Protein 7B4Q (pdb70)

InterPro domains:
  IPR013094 Alpha/beta hydrolase fold-3 [PF07859] (79-287)
  IPR029058 Alpha/Beta hydrolase fold [G3DSA:3.40.50.1820] (1-317)
  IPR029058 Alpha/Beta hydrolase fold [SSF53474] (20-311)
  IPR050300 GDXG lipolytic enzyme [PTHR48081] (42-313)

Sequence (628 aa):
MKNRIDPELRAMLDM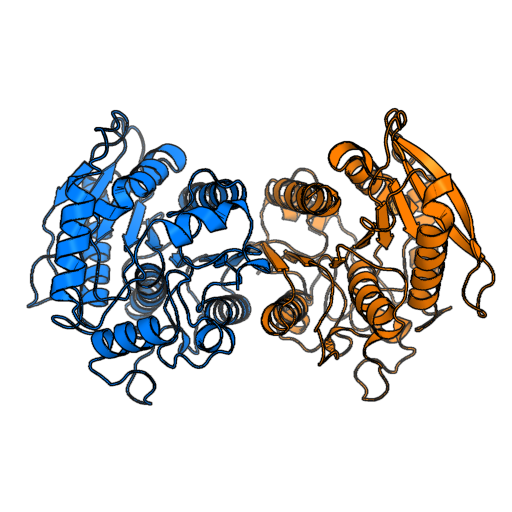FPPLNLDDVQATRKAMEEAAQLTELPVDEEVVVVSNRMMVPGPEDNPYVRVRIYEPKEKIEKLPGLLWIHGGGYVLGAPEGDDLLCQRFVKEANCVVVSVDYRLAPEHPYPAPLEDCYAALQWFAKKVDELGVDASRIGVGGQSSAGGGLTAALALLARDRKGPEELCFQMPLYPMIDDKNNSPSSLEITGNLIWNHDLNEKGWSMYLDGKNGTDDVPVHAAPARATDLTNNLPYTYTCVGQLDPFRDETLDDYVKRLCQAGVDVEFHLYPGAYHGFETTLNPAAAVSQRALAEYVGAVKHVLNREMKNRIDPELRAMLDMFPPLNLDDVQATRKAMEEAAQLTELPVDEEVVVSNRMVPGPEDNPYVRVRIYEPKEKIEKLPGLLWIHGGGYVLGAPEGDDLLCQRFVKEANCVVVSVDYRLAPEHPYPAPLEDCYAALQWFAKKVDELGVDASRIGVGGQSSAGGGLTAALALLARDRKGPELCCFQMPLYPMIDDKNNSPSSLEITGNLIWNHDLNEEKGWSMYLDGKKNGTDDVPVHAAPARATDLTNLPYTYTCVGQLDPFRDETLDYVKRRLCQAGVDVEFHLYPGAYHGFETLNPAAAVSQRALAEYVGAVKHHVLNRE

Secondary structure (DSSP, 8-state):
-GGGS-GGGHHHHHSSPPP--S-HHHHHHHHHHHHHHSPPPPPTTEEEEEEEE--STTS--EEEEEEEES---S-EEEEEEE--STTTS--GGGGHHHHHHHHHHH--EEEEEE---TTTS-TTHHHHHHHHHHHHHHHTHHHHTEEEEEEEEEEETHHHHHHHHHHHHHHHTT-S--SEEEEES----TT--SHHHHH--SSSSS-HHHHHHHHHHHTTT-TTSS---TTT-GGG-S---S---EEEEEETTSTTHHHHHHHHHHHHHTT--EEEEEETT--TTHHHH-TTSHHHHHHHHHHHHHHHHHHH--/-GGGS-GGGHHHHHHSPPP--SSHHHHHHHHHHHHHTSPPP--TTEEEEEEEEE--TTSSEEEEEEEEES---S-EEEEEEE--STTTS--GGGGHHHHHHHHHHH--EEEEEE---TTTS-TTHHHHHHHHHHHHHHHTHHHHTEEEEEEEEEEETHHHHHHHHHHHHHHHTT-S--SEEEEES----TT--SHHHHH--SSSSS-HHHHHHHHHHHTTT-TTSS---TTT-GGG-S--TT---EEEEEETTSTTHHHHHHHHHHHHHTT--EEEEEETT--TTHHHH-TTSHHHHHHHHHHHHHHHHHHH--

Structure (mmCIF, N/CA/C/O backbone):
data_7B4Q
#
_entry.id   7B4Q
#
_cell.length_a   109.883
_cell.length_b   109.883
_cell.length_c   126.772
_cell.angle_alpha   90.000
_cell.angle_beta   90.000
_cell.angle_gamma   90.000
#
_symmetry.space_group_name_H-M   'P 43 21 2'
#
loop_
_entity.id
_entity.type
_entity.pdbx_description
1 polymer Lipase
2 non-polymer 1,2-ETHANEDIOL
3 non-polymer GLYCEROL
4 non-polymer DI(HYDROXYETHYL)ETHER
5 non-polymer 'MAGNESIUM ION'
6 water water
#
loop_
_atom_site.group_PDB
_atom_site.id
_atom_site.type_symbol
_atom_site.label_atom_id
_atom_site.label_alt_id
_atom_site.label_comp_id
_atom_site.label_asym_id
_atom_site.label_entity_id
_atom_site.label_seq_id
_atom_site.pdbx_PDB_ins_code
_atom_site.Cartn_x
_atom_site.Cartn_y
_atom_site.Cartn_z
_atom_site.occupancy
_atom_site.B_iso_or_equiv
_atom_site.auth_seq_id
_atom_site.auth_comp_id
_atom_site.auth_asym_id
_atom_site.auth_atom_id
_atom_site.pdbx_PDB_model_num
ATOM 1 N N . MET A 1 1 ? 14.608 45.250 19.806 1.00 52.49 1 MET A N 1
ATOM 2 C CA . MET A 1 1 ? 15.977 44.570 19.860 1.00 54.32 1 MET A CA 1
ATOM 3 C C . MET A 1 1 ? 16.004 43.250 19.051 1.00 52.99 1 MET A C 1
ATOM 4 O O . MET A 1 1 ? 16.823 42.387 19.373 1.00 45.95 1 MET A O 1
ATOM 9 N N . LYS A 1 2 ? 15.171 43.105 18.010 1.00 53.84 2 LYS A N 1
ATOM 10 C CA . LYS A 1 2 ? 14.848 41.772 17.411 1.00 55.46 2 LYS A CA 1
ATOM 11 C C . LYS A 1 2 ? 16.142 41.036 17.032 1.00 47.84 2 LYS A C 1
ATOM 12 O O . LYS A 1 2 ? 16.306 39.906 17.476 1.00 41.69 2 LYS A O 1
ATOM 18 N N . ASN A 1 3 ? 17.037 41.692 16.295 1.00 44.67 3 ASN A N 1
ATOM 19 C CA . ASN A 1 3 ? 18.285 41.089 15.777 1.00 43.78 3 ASN A CA 1
ATOM 20 C C . ASN A 1 3 ? 19.180 40.576 16.923 1.00 38.93 3 ASN A C 1
ATOM 21 O O . ASN A 1 3 ? 19.960 39.655 16.690 1.00 39.49 3 ASN A O 1
ATOM 26 N N . ARG A 1 4 ? 19.106 41.135 18.124 1.00 32.81 4 ARG A N 1
ATOM 27 C CA . ARG A 1 4 ? 20.000 40.692 19.235 1.00 30.68 4 ARG A CA 1
ATOM 28 C C . ARG A 1 4 ? 19.468 39.391 19.862 1.00 28.75 4 ARG A C 1
ATOM 29 O O . ARG A 1 4 ? 20.126 38.802 20.729 1.00 26.38 4 ARG A O 1
ATOM 37 N N . ILE A 1 5 ? 18.203 39.068 19.623 1.00 26.87 5 ILE A N 1
ATOM 38 C CA . ILE A 1 5 ? 17.519 38.012 20.417 1.00 25.59 5 ILE A CA 1
ATOM 39 C C . ILE A 1 5 ? 17.766 36.684 19.696 1.00 24.84 5 ILE A C 1
ATOM 40 O O . ILE A 1 5 ? 17.552 36.593 18.499 1.00 26.49 5 ILE A O 1
ATOM 45 N N . ASP A 1 6 ? 18.166 35.639 20.437 1.00 23.45 6 ASP A N 1
ATOM 46 C CA . ASP A 1 6 ? 18.284 34.262 19.883 1.00 24.47 6 ASP A CA 1
ATOM 47 C C . ASP A 1 6 ? 17.008 33.945 19.114 1.00 26.16 6 ASP A C 1
ATOM 48 O O . ASP A 1 6 ? 15.925 34.097 19.666 1.00 26.47 6 ASP A O 1
ATOM 53 N N . PRO A 1 7 ? 17.095 33.522 17.851 1.00 29.55 7 PRO A N 1
ATOM 54 C CA . PRO A 1 7 ? 15.914 33.168 17.061 1.00 31.44 7 PRO A CA 1
ATOM 55 C C . PRO A 1 7 ? 14.898 32.232 17.733 1.00 30.92 7 PRO A C 1
ATOM 56 O O . PRO A 1 7 ? 13.713 32.403 17.488 1.00 32.00 7 PRO A O 1
ATOM 60 N N . GLU A 1 8 ? 15.366 31.293 18.575 1.00 29.86 8 GLU A N 1
ATOM 61 C CA . GLU A 1 8 ? 14.470 30.309 19.232 1.00 29.96 8 GLU A CA 1
ATOM 62 C C . GLU A 1 8 ? 13.658 30.987 20.338 1.00 29.11 8 GLU A C 1
ATOM 63 O O . GLU A 1 8 ? 12.837 30.299 20.993 1.00 30.41 8 GLU A O 1
ATOM 69 N N . LEU A 1 9 ? 13.970 32.240 20.682 1.00 26.87 9 LEU A N 1
ATOM 70 C CA . LEU A 1 9 ? 13.265 32.960 21.773 1.00 25.49 9 LEU A CA 1
ATOM 71 C C . LEU A 1 9 ? 12.309 34.044 21.212 1.00 26.91 9 LEU A C 1
ATOM 72 O O . LEU A 1 9 ? 11.608 34.680 22.002 1.00 26.66 9 LEU A O 1
ATOM 77 N N . ARG A 1 10 ? 12.270 34.275 19.907 1.00 28.96 10 ARG A N 1
ATOM 78 C CA . ARG A 1 10 ? 11.564 35.462 19.336 1.00 31.14 10 ARG A CA 1
ATOM 79 C C . ARG A 1 10 ? 10.041 35.252 19.320 1.00 32.40 10 ARG A C 1
ATOM 80 O O . ARG A 1 10 ? 9.318 36.207 19.622 1.00 34.12 10 ARG A O 1
ATOM 88 N N . ALA A 1 11 ? 9.578 34.067 18.941 1.00 33.10 11 ALA A N 1
ATOM 89 C CA . ALA A 1 11 ? 8.135 33.844 18.658 1.00 34.55 11 ALA A CA 1
ATOM 90 C C . ALA A 1 11 ? 7.306 34.058 19.937 1.00 34.23 11 ALA A C 1
ATOM 91 O O . ALA A 1 11 ? 6.207 34.653 19.853 1.00 35.79 11 ALA A O 1
ATOM 93 N N . MET A 1 12 ? 7.774 33.591 21.084 1.00 32.39 12 MET A N 1
ATOM 94 C CA . MET A 1 12 ? 7.045 33.746 22.371 1.00 34.06 12 MET A CA 1
ATOM 95 C C . MET A 1 12 ? 6.864 35.231 22.756 1.00 34.79 12 MET A C 1
ATOM 96 O O . MET A 1 12 ? 5.849 35.520 23.385 1.00 34.27 12 MET A O 1
ATOM 101 N N . LEU A 1 13 ? 7.757 36.152 22.381 1.00 36.38 13 LEU A N 1
ATOM 102 C CA . LEU A 1 13 ? 7.540 37.613 22.638 1.00 37.64 13 LEU A CA 1
ATOM 103 C C . LEU A 1 13 ? 6.283 38.170 21.978 1.00 41.74 13 LEU A C 1
ATOM 104 O O . LEU A 1 13 ? 5.671 39.078 22.561 1.00 42.91 13 LEU A O 1
ATOM 109 N N . ASP A 1 14 ? 5.901 37.675 20.800 1.00 44.67 14 ASP A N 1
ATOM 110 C CA . ASP A 1 14 ? 4.673 38.112 20.098 1.00 50.09 14 ASP A CA 1
ATOM 111 C C . ASP A 1 14 ? 3.436 37.421 20.670 1.00 49.56 14 ASP A C 1
ATOM 112 O O . ASP A 1 14 ? 2.317 37.855 20.305 1.00 53.95 14 ASP A O 1
ATOM 117 N N . MET A 1 15 ? 3.576 36.355 21.451 1.00 45.47 15 MET A N 1
ATOM 118 C CA . MET A 1 15 ? 2.465 35.405 21.750 1.00 47.65 15 MET A CA 1
ATOM 119 C C . MET A 1 15 ? 1.659 35.844 22.980 1.00 49.23 15 MET A C 1
ATOM 120 O O . MET A 1 15 ? 0.590 35.254 23.240 1.00 50.21 15 MET A O 1
ATOM 125 N N . PHE A 1 16 ? 2.119 36.845 23.696 1.00 49.17 16 PHE A N 1
ATOM 126 C CA . PHE A 1 16 ? 1.523 37.302 24.972 1.00 55.28 16 PHE A CA 1
ATOM 127 C C . PHE A 1 16 ? 1.698 38.813 25.116 1.00 56.64 16 PHE A C 1
ATOM 128 O O . PHE A 1 16 ? 2.767 39.371 24.803 1.00 51.91 16 PHE A O 1
ATOM 136 N N . PRO A 1 17 ? 0.694 39.479 25.731 1.00 57.08 17 PRO A N 1
ATOM 137 C CA . PRO A 1 17 ? 0.604 40.930 25.675 1.00 55.56 17 PRO A CA 1
ATOM 138 C C . PRO A 1 17 ? 1.668 41.426 26.663 1.00 45.82 17 PRO A C 1
ATOM 139 O O . PRO A 1 17 ? 1.928 40.811 27.695 1.00 43.70 17 PRO A O 1
ATOM 143 N N . PRO A 1 18 ? 2.356 42.541 26.359 1.00 45.29 18 PRO A N 1
ATOM 144 C CA . PRO A 1 18 ? 3.336 43.088 27.303 1.00 42.93 18 PRO A CA 1
ATOM 145 C C . PRO A 1 18 ? 2.745 43.298 28.703 1.00 41.56 18 PRO A C 1
ATOM 146 O O . PRO A 1 18 ? 1.682 43.825 28.832 1.00 43.10 18 PRO A O 1
ATOM 150 N N . LEU A 1 19 ? 3.439 42.857 29.738 1.00 39.06 19 LEU A N 1
ATOM 151 C CA . LEU A 1 19 ? 3.010 43.030 31.141 1.00 39.16 19 LEU A CA 1
ATOM 152 C C . LEU A 1 19 ? 2.848 44.524 31.520 1.00 41.62 19 LEU A C 1
ATOM 153 O O . LEU A 1 19 ? 3.668 45.350 31.099 1.00 45.44 19 LEU A O 1
ATOM 158 N N . ASN A 1 20 ? 1.860 44.787 32.352 1.00 45.17 20 ASN A N 1
ATOM 159 C CA . ASN A 1 20 ? 1.304 46.110 32.740 1.00 49.74 20 ASN A CA 1
ATOM 160 C C . ASN A 1 20 ? 1.150 46.121 34.261 1.00 44.22 20 ASN A C 1
ATOM 161 O O . ASN A 1 20 ? 0.354 45.320 34.760 1.00 52.58 20 ASN A O 1
ATOM 166 N N . LEU A 1 21 ? 1.886 46.979 34.984 1.00 39.01 21 LEU A N 1
ATOM 167 C CA . LEU A 1 21 ? 1.734 47.153 36.451 1.00 35.83 21 LEU A CA 1
ATOM 168 C C . LEU A 1 21 ? 1.039 48.476 36.792 1.00 38.52 21 LEU A C 1
ATOM 169 O O . LEU A 1 21 ? 1.108 48.843 37.956 1.00 38.14 21 LEU A O 1
ATOM 174 N N . ASP A 1 22 ? 0.327 49.078 35.851 1.00 41.21 22 ASP A N 1
ATOM 175 C CA . ASP A 1 22 ? -0.571 50.237 36.118 1.00 46.89 22 ASP A CA 1
ATOM 176 C C . ASP A 1 22 ? -1.805 49.750 36.864 1.00 47.48 22 ASP A C 1
ATOM 177 O O . ASP A 1 22 ? -2.383 50.550 37.597 1.00 49.50 22 ASP A O 1
ATOM 182 N N . ASP A 1 23 ? -2.150 48.466 36.751 1.00 44.70 23 ASP A N 1
ATOM 183 C CA . ASP A 1 23 ? -3.335 47.918 37.449 1.00 45.76 23 ASP A CA 1
ATOM 184 C C . ASP A 1 23 ? -2.972 46.541 38.003 1.00 41.97 23 ASP A C 1
ATOM 185 O O . ASP A 1 23 ? -3.229 45.529 37.344 1.00 40.52 23 ASP A O 1
ATOM 190 N N . VAL A 1 24 ? -2.347 46.510 39.176 1.00 39.66 24 VAL A N 1
ATOM 191 C CA . VAL A 1 24 ? -1.810 45.247 39.739 1.00 37.21 24 VAL A CA 1
ATOM 192 C C . VAL A 1 24 ? -2.944 44.247 39.985 1.00 38.29 24 VAL A C 1
ATOM 193 O O . VAL A 1 24 ? -2.713 43.057 39.723 1.00 34.14 24 VAL A O 1
ATOM 197 N N . GLN A 1 25 ? -4.076 44.688 40.553 1.00 40.10 25 GLN A N 1
ATOM 198 C CA . GLN A 1 25 ? -5.296 43.857 40.779 1.00 46.80 25 GLN A CA 1
ATOM 199 C C . GLN A 1 25 ? -5.699 43.139 39.482 1.00 46.32 25 GLN A C 1
ATOM 200 O O . GLN A 1 25 ? -5.903 41.914 39.528 1.00 46.70 25 GLN A O 1
ATOM 206 N N . ALA A 1 26 ? -5.750 43.853 38.362 1.00 46.65 26 ALA A N 1
ATOM 207 C CA . ALA A 1 26 ? -6.134 43.294 37.041 1.00 47.74 26 ALA A CA 1
ATOM 208 C C . ALA A 1 26 ? -5.076 42.310 36.561 1.00 45.30 26 ALA A C 1
ATOM 209 O O . ALA A 1 26 ? -5.444 41.281 35.979 1.00 45.43 26 ALA A O 1
ATOM 211 N N . THR A 1 27 ? -3.791 42.590 36.810 1.00 40.97 27 THR A N 1
ATOM 212 C CA . THR A 1 27 ? -2.689 41.724 36.347 1.00 38.49 27 THR A CA 1
ATOM 213 C C . THR A 1 27 ? -2.747 40.410 37.116 1.00 38.56 27 THR A C 1
ATOM 214 O O . THR A 1 27 ? -2.533 39.333 36.486 1.00 37.34 27 THR A O 1
ATOM 218 N N . ARG A 1 28 ? -2.992 40.466 38.425 1.00 35.73 28 ARG A N 1
ATOM 219 C CA . ARG A 1 28 ? -3.058 39.234 39.247 1.00 34.80 28 ARG A CA 1
ATOM 220 C C . ARG A 1 28 ? -4.263 38.391 38.805 1.00 37.70 28 ARG A C 1
ATOM 221 O O . ARG A 1 28 ? -4.143 37.145 38.758 1.00 36.89 28 ARG A O 1
ATOM 229 N N . LYS A 1 29 ? -5.400 39.043 38.571 1.00 40.92 29 LYS A N 1
ATOM 230 C CA . LYS A 1 29 ? -6.642 38.321 38.189 1.00 45.29 29 LYS A CA 1
ATOM 231 C C . LYS A 1 29 ? -6.380 37.609 36.858 1.00 45.03 29 LYS A C 1
ATOM 232 O O . LYS A 1 29 ? -6.694 36.396 36.757 1.00 47.69 29 LYS A O 1
ATOM 238 N N . ALA A 1 30 ? -5.789 38.294 35.883 1.00 44.29 30 ALA A N 1
ATOM 239 C CA . ALA A 1 30 ? -5.401 37.721 34.572 1.00 46.56 30 ALA A CA 1
ATOM 240 C C . ALA A 1 30 ? -4.451 36.532 34.773 1.00 46.40 30 ALA A C 1
ATOM 241 O O . ALA A 1 30 ? -4.698 35.486 34.156 1.00 45.55 30 ALA A O 1
ATOM 243 N N . MET A 1 31 ? -3.414 36.641 35.614 1.00 40.32 31 MET A N 1
ATOM 244 C CA . MET A 1 31 ? -2.428 35.539 35.797 1.00 39.32 31 MET A CA 1
ATOM 245 C C . MET A 1 31 ? -3.122 34.324 36.413 1.00 39.95 31 MET A C 1
ATOM 246 O O . MET A 1 31 ? -2.747 33.204 36.076 1.00 39.30 31 MET A O 1
ATOM 251 N N . GLU A 1 32 ? -4.083 34.536 37.307 1.00 39.22 32 GLU A N 1
ATOM 252 C CA . GLU A 1 32 ? -4.779 33.425 37.998 1.00 45.93 32 GLU A CA 1
ATOM 253 C C . GLU A 1 32 ? -5.689 32.681 36.993 1.00 46.53 32 GLU A C 1
ATOM 254 O O . GLU A 1 32 ? -5.716 31.435 37.028 1.00 45.01 32 GLU A O 1
ATOM 260 N N . GLU A 1 33 ? -6.364 33.413 36.107 1.00 48.36 33 GLU A N 1
ATOM 261 C CA . GLU A 1 33 ? -7.189 32.845 34.996 1.00 50.78 33 GLU A CA 1
ATOM 262 C C . GLU A 1 33 ? -6.288 32.019 34.070 1.00 48.99 33 GLU A C 1
ATOM 263 O O . GLU A 1 33 ? -6.646 30.866 33.779 1.00 49.38 33 GLU A O 1
ATOM 269 N N . ALA A 1 34 ? -5.131 32.551 33.677 1.00 48.19 34 ALA A N 1
ATOM 270 C CA . ALA A 1 34 ? -4.110 31.824 32.885 1.00 47.31 34 ALA A CA 1
ATOM 271 C C . ALA A 1 34 ? -3.740 30.520 33.602 1.00 47.28 34 ALA A C 1
ATOM 272 O O . ALA A 1 34 ? -3.755 29.471 32.953 1.00 48.14 34 ALA A O 1
ATOM 274 N N . ALA A 1 35 ? -3.485 30.569 34.912 1.00 43.16 35 ALA A N 1
ATOM 275 C CA . ALA A 1 35 ? -3.031 29.420 35.721 1.00 43.31 35 ALA A CA 1
ATOM 276 C C . ALA A 1 35 ? -4.071 28.309 35.653 1.00 42.78 35 ALA A C 1
ATOM 277 O O . ALA A 1 35 ? -3.665 27.150 35.464 1.00 46.12 35 ALA A O 1
ATOM 279 N N . GLN A 1 36 ? -5.355 28.660 35.753 1.00 42.18 36 GLN A N 1
ATOM 280 C CA . GLN A 1 36 ? -6.483 27.704 35.754 1.00 46.42 36 GLN A CA 1
ATOM 281 C C . GLN A 1 36 ? -6.586 27.010 34.386 1.00 45.50 36 GLN A C 1
ATOM 282 O O . GLN A 1 36 ? -7.119 25.914 34.365 1.00 46.08 36 GLN A O 1
ATOM 288 N N . LEU A 1 37 ? -6.039 27.594 33.314 1.00 43.78 37 LEU A N 1
ATOM 289 C CA . LEU A 1 37 ? -6.164 27.024 31.931 1.00 45.55 37 LEU A CA 1
ATOM 290 C C . LEU A 1 37 ? -5.022 26.020 31.705 1.00 46.82 37 LEU A C 1
ATOM 291 O O . LEU A 1 37 ? -5.097 25.210 30.785 1.00 46.70 37 LEU A O 1
ATOM 296 N N . THR A 1 38 ? -4.024 26.010 32.581 1.00 48.67 38 THR A N 1
ATOM 297 C CA . THR A 1 38 ? -2.729 25.342 32.322 1.00 55.47 38 THR A CA 1
ATOM 298 C C . THR A 1 38 ? -2.375 24.455 33.510 1.00 61.61 38 THR A C 1
ATOM 299 O O . THR A 1 38 ? -1.204 24.571 33.954 1.00 63.08 38 THR A O 1
ATOM 303 N N . GLU A 1 39 ? -3.318 23.658 34.029 1.00 63.69 39 GLU A N 1
ATOM 304 C CA . GLU A 1 39 ? -3.066 22.859 35.266 1.00 73.70 39 GLU A CA 1
ATOM 305 C C . GLU A 1 39 ? -2.159 21.672 34.914 1.00 76.61 39 GLU A C 1
ATOM 306 O O . GLU A 1 39 ? -2.435 20.999 33.883 1.00 78.50 39 GLU A O 1
ATOM 312 N N . LEU A 1 40 ? -1.111 21.447 35.724 1.00 73.16 40 LEU A N 1
ATOM 313 C CA . LEU A 1 40 ? -0.166 20.308 35.556 1.00 74.06 40 LEU A CA 1
ATOM 314 C C . LEU A 1 40 ? -0.909 18.997 35.806 1.00 78.99 40 LEU A C 1
ATOM 315 O O . LEU A 1 40 ? -1.830 18.956 36.626 1.00 83.05 40 LEU A O 1
ATOM 320 N N . PRO A 1 41 ? -0.482 17.874 35.171 1.00 78.52 41 PRO A N 1
ATOM 321 C CA . PRO A 1 41 ? -0.767 16.546 35.729 1.00 80.47 41 PRO A CA 1
ATOM 322 C C . PRO A 1 41 ? -0.162 16.377 37.145 1.00 80.29 41 PRO A C 1
ATOM 323 O O . PRO A 1 41 ? 0.900 16.982 37.428 1.00 80.19 41 PRO A O 1
ATOM 327 N N . VAL A 1 42 ? -0.782 15.538 37.994 1.00 76.16 42 VAL A N 1
ATOM 328 C CA . VAL A 1 42 ? -0.080 14.823 39.111 1.00 73.73 42 VAL A CA 1
ATOM 329 C C . VAL A 1 42 ? 1.185 14.184 38.487 1.00 70.72 42 VAL A C 1
ATOM 330 O O . VAL A 1 42 ? 1.040 13.502 37.458 1.00 68.19 42 VAL A O 1
ATOM 334 N N . ASP A 1 43 ? 2.397 14.477 38.992 1.00 64.47 43 ASP A N 1
ATOM 335 C CA . ASP A 1 43 ? 3.626 13.671 38.716 1.00 58.56 43 ASP A CA 1
ATOM 336 C C . ASP A 1 43 ? 3.717 12.601 39.808 1.00 55.90 43 ASP A C 1
ATOM 337 O O . ASP A 1 43 ? 3.831 12.981 40.997 1.00 52.89 43 ASP A O 1
ATOM 342 N N . GLU A 1 44 ? 3.684 11.321 39.447 1.00 56.61 44 GLU A N 1
ATOM 343 C CA . GLU A 1 44 ? 3.522 10.244 40.459 1.00 56.27 44 GLU A CA 1
ATOM 344 C C . GLU A 1 44 ? 4.781 10.121 41.334 1.00 51.84 44 GLU A C 1
ATOM 345 O O . GLU A 1 44 ? 4.663 9.533 42.406 1.00 53.93 44 GLU A O 1
ATOM 351 N N . GLU A 1 45 ? 5.927 10.691 40.961 1.00 47.15 45 GLU A N 1
ATOM 352 C CA . GLU A 1 45 ? 7.170 10.536 41.766 1.00 46.78 45 GLU A CA 1
ATOM 353 C C . GLU A 1 45 ? 7.323 11.668 42.791 1.00 41.54 45 GLU A C 1
ATOM 354 O O . GLU A 1 45 ? 8.314 11.646 43.575 1.00 39.37 45 GLU A O 1
ATOM 360 N N . VAL A 1 46 ? 6.420 12.666 42.764 1.00 37.95 46 VAL A N 1
ATOM 361 C CA . VAL A 1 46 ? 6.548 13.842 43.665 1.00 33.86 46 VAL A CA 1
ATOM 362 C C . VAL A 1 46 ? 5.197 14.076 44.342 1.00 34.84 46 VAL A C 1
ATOM 363 O O . VAL A 1 46 ? 4.177 14.119 43.636 1.00 37.41 46 VAL A O 1
ATOM 367 N N A VAL A 1 47 ? 5.202 14.186 45.667 0.50 33.86 47 VAL A N 1
ATOM 368 N N B VAL A 1 47 ? 5.210 14.175 45.675 0.50 33.22 47 VAL A N 1
ATOM 369 C CA A VAL A 1 47 ? 3.958 14.405 46.458 0.50 34.49 47 VAL A CA 1
ATOM 370 C CA B VAL A 1 47 ? 4.004 14.418 46.525 0.50 33.37 47 VAL A CA 1
ATOM 371 C C A VAL A 1 47 ? 3.981 15.871 46.891 0.50 31.53 47 VAL A C 1
ATOM 372 C C B VAL A 1 47 ? 4.005 15.900 46.868 0.50 30.89 47 VAL A C 1
ATOM 373 O O A VAL A 1 47 ? 5.014 16.343 47.381 0.50 30.38 47 VAL A O 1
ATOM 374 O O B VAL A 1 47 ? 5.030 16.386 47.354 0.50 29.64 47 VAL A O 1
ATOM 381 N N . VAL A 1 48 ? 2.904 16.593 46.577 1.00 30.61 48 VAL A N 1
ATOM 382 C CA . VAL A 1 48 ? 2.803 18.053 46.766 1.00 28.71 48 VAL A CA 1
ATOM 383 C C . VAL A 1 48 ? 1.687 18.322 47.764 1.00 27.49 48 VAL A C 1
ATOM 384 O O . VAL A 1 48 ? 0.648 17.741 47.636 1.00 30.22 48 VAL A O 1
ATOM 388 N N . SER A 1 49 ? 1.957 19.173 48.733 1.00 26.58 49 SER A N 1
ATOM 389 C CA . SER A 1 49 ? 0.970 19.547 49.768 1.00 27.05 49 SER A CA 1
ATOM 390 C C . SER A 1 49 ? 1.136 21.001 50.134 1.00 25.03 49 SER A C 1
ATOM 391 O O . SER A 1 49 ? 2.195 21.619 49.897 1.00 25.30 49 SER A O 1
ATOM 394 N N . ASN A 1 50 ? 0.072 21.594 50.688 1.00 24.89 50 ASN A N 1
ATOM 395 C CA . ASN A 1 50 ? 0.167 22.944 51.267 1.00 23.99 50 ASN A CA 1
ATOM 396 C C . ASN A 1 50 ? 0.155 22.788 52.786 1.00 24.62 50 ASN A C 1
ATOM 397 O O . ASN A 1 50 ? -0.552 21.910 53.279 1.00 27.14 50 ASN A O 1
ATOM 402 N N . ARG A 1 51 ? 0.801 23.732 53.462 1.00 24.56 51 ARG A N 1
ATOM 403 C CA . ARG A 1 51 ? 0.775 23.780 54.951 1.00 26.34 51 ARG A CA 1
ATOM 404 C C . ARG A 1 51 ? 0.752 25.224 55.384 1.00 24.68 51 ARG A C 1
ATOM 405 O O . ARG A 1 51 ? 1.427 26.027 54.767 1.00 23.56 51 ARG A O 1
ATOM 413 N N A MET A 1 52 ? 0.020 25.496 56.471 0.50 26.14 52 MET A N 1
ATOM 414 N N B MET A 1 52 ? -0.001 25.560 56.446 0.50 25.60 52 MET A N 1
ATOM 415 C CA A MET A 1 52 ? 0.120 26.802 57.156 0.50 26.74 52 MET A CA 1
ATOM 416 C CA B MET A 1 52 ? 0.142 26.914 57.050 0.50 25.68 52 MET A CA 1
ATOM 417 C C A MET A 1 52 ? 1.173 26.676 58.272 0.50 26.18 52 MET A C 1
ATOM 418 C C B MET A 1 52 ? 1.055 26.794 58.271 0.50 25.65 52 MET A C 1
ATOM 419 O O A MET A 1 52 ? 1.160 25.654 59.026 0.50 25.93 52 MET A O 1
ATOM 420 O O B MET A 1 52 ? 0.671 26.001 59.157 0.50 25.19 52 MET A O 1
ATOM 429 N N . VAL A 1 53 ? 2.111 27.605 58.321 1.00 24.61 53 VAL A N 1
ATOM 430 C CA . VAL A 1 53 ? 3.180 27.596 59.354 1.00 25.76 53 VAL A CA 1
ATOM 431 C C . VAL A 1 53 ? 3.206 28.942 60.038 1.00 24.61 53 VAL A C 1
ATOM 432 O O . VAL A 1 53 ? 2.808 29.974 59.473 1.00 23.73 53 VAL A O 1
ATOM 436 N N . PRO A 1 54 ? 3.648 29.007 61.300 1.00 24.57 54 PRO A N 1
ATOM 437 C CA . PRO A 1 54 ? 3.726 30.296 62.010 1.00 24.61 54 PRO A CA 1
ATOM 438 C C . PRO A 1 54 ? 4.487 31.310 61.155 1.00 22.98 54 PRO A C 1
ATOM 439 O O . PRO A 1 54 ? 5.549 30.994 60.539 1.00 23.97 54 PRO A O 1
ATOM 443 N N . GLY A 1 55 ? 3.939 32.541 61.077 1.00 21.90 55 GLY A N 1
ATOM 444 C CA . GLY A 1 55 ? 4.634 33.600 60.358 1.00 21.35 55 GLY A CA 1
ATOM 445 C C . GLY A 1 55 ? 5.538 34.399 61.289 1.00 21.89 55 GLY A C 1
ATOM 446 O O . GLY A 1 55 ? 5.741 34.034 62.453 1.00 23.81 55 GLY A O 1
ATOM 447 N N . PRO A 1 56 ? 5.955 35.582 60.823 1.00 21.68 56 PRO A N 1
ATOM 448 C CA . PRO A 1 56 ? 6.668 36.540 61.654 1.00 22.70 56 PRO A CA 1
ATOM 449 C C . PRO A 1 56 ? 5.784 36.872 62.848 1.00 24.15 56 PRO A C 1
ATOM 450 O O . PRO A 1 56 ? 4.514 36.859 62.772 1.00 24.08 56 PRO A O 1
ATOM 454 N N . GLU A 1 57 ? 6.373 37.153 64.013 1.00 25.11 57 GLU A N 1
ATOM 455 C CA . GLU A 1 57 ? 5.584 37.462 65.208 1.00 27.35 57 GLU A CA 1
ATOM 456 C C . GLU A 1 57 ? 4.538 38.545 64.892 1.00 25.79 57 GLU A C 1
ATOM 457 O O . GLU A 1 57 ? 4.916 39.503 64.192 1.00 25.45 57 GLU A O 1
ATOM 463 N N . ASP A 1 58 ? 3.305 38.349 65.374 1.00 24.90 58 ASP A N 1
ATOM 464 C CA . ASP A 1 58 ? 2.189 39.314 65.232 1.00 27.16 58 ASP A CA 1
ATOM 465 C C . ASP A 1 58 ? 1.725 39.512 63.779 1.00 24.51 58 ASP A C 1
ATOM 466 O O . ASP A 1 58 ? 0.903 40.421 63.565 1.00 25.84 58 ASP A O 1
ATOM 471 N N . ASN A 1 59 ? 2.127 38.658 62.898 1.00 23.14 59 ASN A N 1
ATOM 472 C CA . ASN A 1 59 ? 1.746 38.646 61.464 1.00 21.98 59 ASN A CA 1
ATOM 473 C C . ASN A 1 59 ? 1.045 37.333 61.130 1.00 21.66 59 ASN A C 1
ATOM 474 O O . ASN A 1 59 ? 1.069 36.338 61.897 1.00 21.31 59 ASN A O 1
ATOM 479 N N . PRO A 1 60 ? 0.346 37.290 59.973 1.00 21.19 60 PRO A N 1
ATOM 480 C CA . PRO A 1 60 ? -0.356 36.060 59.608 1.00 21.06 60 PRO A CA 1
ATOM 481 C C . PRO A 1 60 ? 0.569 34.834 59.476 1.00 19.89 60 PRO A C 1
ATOM 482 O O . PRO A 1 60 ? 1.703 34.969 59.068 1.00 19.88 60 PRO A O 1
ATOM 486 N N . TYR A 1 61 ? -0.011 33.664 59.717 1.00 19.99 61 TYR A N 1
ATOM 487 C CA . TYR A 1 61 ? 0.670 32.403 59.341 1.00 20.52 61 TYR A CA 1
ATOM 488 C C . TYR A 1 61 ? 0.978 32.479 57.839 1.00 20.80 61 TYR A C 1
ATOM 489 O O . TYR A 1 61 ? 0.240 33.153 57.088 1.00 20.66 61 TYR A O 1
ATOM 498 N N . VAL A 1 62 ? 2.037 31.793 57.449 1.00 21.23 62 VAL A N 1
ATOM 499 C CA . VAL A 1 62 ? 2.570 31.759 56.062 1.00 21.49 62 VAL A CA 1
ATOM 500 C C . VAL A 1 62 ? 2.182 30.427 55.442 1.00 22.56 62 VAL A C 1
ATOM 501 O O . VAL A 1 62 ? 2.377 29.356 56.078 1.00 22.27 62 VAL A O 1
ATOM 505 N N . ARG A 1 63 ? 1.699 30.452 54.207 1.00 21.72 63 ARG A N 1
ATOM 506 C CA . ARG A 1 63 ? 1.426 29.207 53.484 1.00 22.07 63 ARG A CA 1
ATOM 507 C C . ARG A 1 63 ? 2.722 28.793 52.801 1.00 19.89 63 ARG A C 1
ATOM 508 O O . ARG A 1 63 ? 3.385 29.662 52.182 1.00 19.04 63 ARG A O 1
ATOM 516 N N . VAL A 1 64 ? 3.062 27.531 52.925 1.00 21.68 64 VAL A N 1
ATOM 517 C CA . VAL A 1 64 ? 4.180 26.936 52.148 1.00 20.65 64 VAL A CA 1
ATOM 518 C C . VAL A 1 64 ? 3.611 25.784 51.335 1.00 21.15 64 VAL A C 1
ATOM 519 O O . VAL A 1 64 ? 2.605 25.158 51.699 1.00 21.09 64 VAL A O 1
ATOM 523 N N . ARG A 1 65 ? 4.232 25.532 50.191 1.00 20.58 65 ARG A N 1
ATOM 524 C CA . ARG A 1 65 ? 3.912 24.413 49.302 1.00 20.46 65 ARG A CA 1
ATOM 525 C C . ARG A 1 65 ? 5.118 23.467 49.315 1.00 20.42 65 ARG A C 1
ATOM 526 O O . ARG A 1 65 ? 6.263 23.926 49.036 1.00 19.52 65 ARG A O 1
ATOM 534 N N . ILE A 1 66 ? 4.866 22.245 49.756 1.00 21.22 66 ILE A N 1
ATOM 535 C CA . ILE A 1 66 ? 5.948 21.252 50.026 1.00 22.27 66 ILE A CA 1
ATOM 536 C C . ILE A 1 66 ? 5.912 20.210 48.917 1.00 23.10 66 ILE A C 1
ATOM 537 O O . ILE A 1 66 ? 4.841 19.627 48.659 1.00 24.26 66 ILE A O 1
ATOM 542 N N . TYR A 1 67 ? 7.075 19.936 48.344 1.00 23.53 67 TYR A N 1
ATOM 543 C CA . TYR A 1 67 ? 7.278 18.925 47.292 1.00 23.68 67 TYR A CA 1
ATOM 544 C C . TYR A 1 67 ? 8.277 17.898 47.827 1.00 24.94 67 TYR A C 1
ATOM 545 O O . TYR A 1 67 ? 9.353 18.346 48.254 1.00 24.35 67 TYR A O 1
ATOM 554 N N . GLU A 1 68 ? 7.913 16.652 47.841 1.00 28.39 68 GLU A N 1
ATOM 555 C CA . GLU A 1 68 ? 8.848 15.619 48.363 1.00 31.25 68 GLU A CA 1
ATOM 556 C C . GLU A 1 68 ? 8.774 14.385 47.494 1.00 32.05 68 GLU A C 1
ATOM 557 O O . GLU A 1 68 ? 7.785 14.105 46.813 1.00 31.57 68 GLU A O 1
ATOM 563 N N . PRO A 1 69 ? 9.853 13.570 47.507 1.00 32.64 69 PRO A N 1
ATOM 564 C CA . PRO A 1 69 ? 9.815 12.302 46.802 1.00 34.76 69 PRO A CA 1
ATOM 565 C C . PRO A 1 69 ? 8.735 11.389 47.387 1.00 38.30 69 PRO A C 1
ATOM 566 O O . PRO A 1 69 ? 8.451 11.459 48.584 1.00 37.43 69 PRO A O 1
ATOM 570 N N . LYS A 1 70 ? 8.123 10.594 46.519 1.00 42.92 70 LYS A N 1
ATOM 571 C CA . LYS A 1 70 ? 7.105 9.612 46.944 1.00 49.28 70 LYS A CA 1
ATOM 572 C C . LYS A 1 70 ? 7.770 8.567 47.852 1.00 52.17 70 LYS A C 1
ATOM 573 O O . LYS A 1 70 ? 7.158 8.203 48.833 1.00 52.03 70 LYS A O 1
ATOM 579 N N . GLU A 1 71 ? 8.996 8.164 47.540 1.00 54.80 71 GLU A N 1
ATOM 580 C CA . GLU A 1 71 ? 9.781 7.162 48.314 1.00 62.27 71 GLU A CA 1
ATOM 581 C C . GLU A 1 71 ? 10.938 7.863 49.032 1.00 61.54 71 GLU A C 1
ATOM 582 O O . GLU A 1 71 ? 11.831 8.389 48.319 1.00 61.92 71 GLU A O 1
ATOM 588 N N . LYS A 1 72 ? 10.919 7.868 50.370 1.00 62.32 72 LYS A N 1
ATOM 589 C CA . LYS A 1 72 ? 12.050 8.354 51.196 1.00 64.09 72 LYS A CA 1
ATOM 590 C C . LYS A 1 72 ? 12.634 7.185 51.975 1.00 68.61 72 LYS A C 1
ATOM 591 O O . LYS A 1 72 ? 11.894 6.583 52.760 1.00 71.57 72 LYS A O 1
ATOM 597 N N . ILE A 1 73 ? 13.912 6.884 51.764 1.00 70.71 73 ILE A N 1
ATOM 598 C CA . ILE A 1 73 ? 14.638 5.846 52.558 1.00 77.15 73 ILE A CA 1
ATOM 599 C C . ILE A 1 73 ? 15.702 6.530 53.425 1.00 74.47 73 ILE A C 1
ATOM 600 O O . ILE A 1 73 ? 15.859 6.132 54.596 1.00 80.14 73 ILE A O 1
ATOM 605 N N . GLU A 1 74 ? 16.416 7.508 52.880 1.00 66.64 74 GLU A N 1
ATOM 606 C CA . GLU A 1 74 ? 17.497 8.186 53.628 1.00 63.58 74 GLU A CA 1
ATOM 607 C C . GLU A 1 74 ? 17.135 9.662 53.763 1.00 55.67 74 GLU A C 1
ATOM 608 O O . GLU A 1 74 ? 16.159 10.117 53.137 1.00 51.23 74 GLU A O 1
ATOM 614 N N . LYS A 1 75 ? 17.932 10.351 54.563 1.00 50.30 75 LYS A N 1
ATOM 615 C CA . LYS A 1 75 ? 17.776 11.777 54.889 1.00 47.01 75 LYS A CA 1
ATOM 616 C C . LYS A 1 75 ? 18.114 12.591 53.641 1.00 41.79 75 LYS A C 1
ATOM 617 O O . LYS A 1 75 ? 19.130 12.317 53.001 1.00 39.05 75 LYS A O 1
ATOM 623 N N . LEU A 1 76 ? 17.325 13.615 53.361 1.00 36.31 76 LEU A N 1
ATOM 624 C CA . LEU A 1 76 ? 17.443 14.383 52.104 1.00 34.85 76 LEU A CA 1
ATOM 625 C C . LEU A 1 76 ? 17.859 15.802 52.421 1.00 32.12 76 LEU A C 1
ATOM 626 O O . LEU A 1 76 ? 17.552 16.360 53.471 1.00 31.72 76 LEU A O 1
ATOM 631 N N . PRO A 1 77 ? 18.463 16.474 51.446 1.00 29.61 77 PRO A N 1
ATOM 632 C CA . PRO A 1 77 ? 18.673 17.901 51.532 1.00 27.37 77 PRO A CA 1
ATOM 633 C C . PRO A 1 77 ? 17.347 18.656 51.293 1.00 25.89 77 PRO A C 1
ATOM 634 O O . PRO A 1 77 ? 16.391 18.049 50.872 1.00 27.34 77 PRO A O 1
ATOM 638 N N . GLY A 1 78 ? 17.373 19.938 51.550 1.00 24.52 78 GLY A N 1
ATOM 639 C CA . GLY A 1 78 ? 16.196 20.821 51.414 1.00 24.10 78 GLY A CA 1
ATOM 640 C C . GLY A 1 78 ? 16.492 22.014 50.572 1.00 22.69 78 GLY A C 1
ATOM 641 O O . GLY A 1 78 ? 17.606 22.571 50.648 1.00 24.06 78 GLY A O 1
ATOM 642 N N . LEU A 1 79 ? 15.488 22.500 49.868 1.00 22.21 79 LEU A N 1
ATOM 643 C CA . LEU A 1 79 ? 15.579 23.781 49.142 1.00 20.60 79 LEU A CA 1
ATOM 644 C C . LEU A 1 79 ? 14.354 24.646 49.444 1.00 20.09 79 LEU A C 1
ATOM 645 O O . LEU A 1 79 ? 13.228 24.188 49.172 1.00 20.49 79 LEU A O 1
ATOM 650 N N . LEU A 1 80 ? 14.563 25.778 50.080 1.00 18.54 80 LEU A N 1
ATOM 651 C CA . LEU A 1 80 ? 13.524 26.832 50.182 1.00 18.38 80 LEU A CA 1
ATOM 652 C C . LEU A 1 80 ? 13.413 27.506 48.834 1.00 18.55 80 LEU A C 1
ATOM 653 O O . LEU A 1 80 ? 14.452 28.034 48.377 1.00 20.24 80 LEU A O 1
ATOM 658 N N . TRP A 1 81 ? 12.231 27.540 48.254 1.00 18.04 81 TRP A N 1
ATOM 659 C CA . TRP A 1 81 ? 12.048 28.145 46.909 1.00 17.24 81 TRP A CA 1
ATOM 660 C C . TRP A 1 81 ? 11.222 29.419 47.043 1.00 16.69 81 TRP A C 1
ATOM 661 O O . TRP A 1 81 ? 10.170 29.409 47.737 1.00 17.34 81 TRP A O 1
ATOM 672 N N . ILE A 1 82 ? 11.586 30.461 46.303 1.00 16.47 82 ILE A N 1
ATOM 673 C CA . ILE A 1 82 ? 10.915 31.778 46.414 1.00 15.94 82 ILE A CA 1
ATOM 674 C C . ILE A 1 82 ? 10.556 32.216 44.981 1.00 16.26 82 ILE A C 1
ATOM 675 O O . ILE A 1 82 ? 11.451 32.591 44.216 1.00 16.82 82 ILE A O 1
ATOM 680 N N . HIS A 1 83 ? 9.292 32.224 44.644 1.00 16.69 83 HIS A N 1
ATOM 681 C CA . HIS A 1 83 ? 8.835 32.573 43.265 1.00 16.60 83 HIS A CA 1
ATOM 682 C C . HIS A 1 83 ? 9.122 34.065 42.985 1.00 16.79 83 HIS A C 1
ATOM 683 O O . HIS A 1 83 ? 9.282 34.893 43.907 1.00 17.23 83 HIS A O 1
ATOM 690 N N . GLY A 1 84 ? 9.152 34.411 41.707 1.00 17.49 84 GLY A N 1
ATOM 691 C CA . GLY A 1 84 ? 9.292 35.820 41.288 1.00 17.60 84 GLY A CA 1
ATOM 692 C C . GLY A 1 84 ? 7.951 36.472 40.983 1.00 18.56 84 GLY A C 1
ATOM 693 O O . GLY A 1 84 ? 6.872 35.921 41.296 1.00 19.21 84 GLY A O 1
ATOM 694 N N . GLY A 1 85 ? 8.025 37.648 40.369 1.00 18.04 85 GLY A N 1
ATOM 695 C CA . GLY A 1 85 ? 6.837 38.461 40.093 1.00 18.53 85 GLY A CA 1
ATOM 696 C C . GLY A 1 85 ? 6.979 39.897 40.523 1.00 18.08 85 GLY A C 1
ATOM 697 O O . GLY A 1 85 ? 5.920 40.540 40.803 1.00 17.65 85 GLY A O 1
ATOM 698 N N . GLY A 1 86 ? 8.171 40.452 40.553 1.00 18.25 86 GLY A N 1
ATOM 699 C CA . GLY A 1 86 ? 8.333 41.907 40.779 1.00 18.01 86 GLY A CA 1
ATOM 700 C C . GLY A 1 86 ? 8.006 42.405 42.174 1.00 17.34 86 GLY A C 1
ATOM 701 O O . GLY A 1 86 ? 7.883 43.590 42.326 1.00 18.58 86 GLY A O 1
ATOM 702 N N . TYR A 1 87 ? 7.863 41.492 43.135 1.00 16.79 87 TYR A N 1
ATOM 703 C CA . TYR A 1 87 ? 7.436 41.716 44.525 1.00 16.51 87 TYR A CA 1
ATOM 704 C C . TYR A 1 87 ? 5.929 41.923 44.642 1.00 18.09 87 TYR A C 1
ATOM 705 O O . TYR A 1 87 ? 5.457 42.101 45.777 1.00 18.67 87 TYR A O 1
ATOM 714 N N . VAL A 1 88 ? 5.177 41.913 43.531 1.00 18.78 88 VAL A N 1
ATOM 715 C CA . VAL A 1 88 ? 3.765 42.354 43.510 1.00 19.67 88 VAL A CA 1
ATOM 716 C C . VAL A 1 88 ? 2.857 41.283 42.889 1.00 18.87 88 VAL A C 1
ATOM 717 O O . VAL A 1 88 ? 1.670 41.392 43.076 1.00 19.25 88 VAL A O 1
ATOM 721 N N . LEU A 1 89 ? 3.431 40.263 42.224 1.00 18.07 89 LEU A N 1
ATOM 722 C CA . LEU A 1 89 ? 2.656 39.207 41.534 1.00 19.53 89 LEU A CA 1
ATOM 723 C C . LEU A 1 89 ? 3.127 37.827 41.988 1.00 18.36 89 LEU A C 1
ATOM 724 O O . LEU A 1 89 ? 4.235 37.665 42.472 1.00 17.35 89 LEU A O 1
ATOM 729 N N . GLY A 1 90 ? 2.278 36.834 41.705 1.00 21.59 90 GLY A N 1
ATOM 730 C CA . GLY A 1 90 ? 2.770 35.448 41.628 1.00 22.74 90 GLY A CA 1
ATOM 731 C C . GLY A 1 90 ? 2.309 34.597 42.778 1.00 25.07 90 GLY A C 1
ATOM 732 O O . GLY A 1 90 ? 1.813 35.105 43.808 1.00 25.55 90 GLY A O 1
ATOM 733 N N . ALA A 1 91 ? 2.548 33.292 42.648 1.00 24.55 91 ALA A N 1
ATOM 734 C CA . ALA A 1 91 ? 2.150 32.309 43.671 1.00 24.94 91 ALA A CA 1
ATOM 735 C C . ALA A 1 91 ? 3.063 31.101 43.534 1.00 22.96 91 ALA A C 1
ATOM 736 O O . ALA A 1 91 ? 3.577 30.851 42.438 1.00 23.05 91 ALA A O 1
ATOM 738 N N . PRO A 1 92 ? 3.235 30.284 44.593 1.00 21.75 92 PRO A N 1
ATOM 739 C CA . PRO A 1 92 ? 4.044 29.055 44.464 1.00 21.23 92 PRO A CA 1
ATOM 740 C C . PRO A 1 92 ? 3.582 28.132 43.331 1.00 21.51 92 PRO A C 1
ATOM 741 O O . PRO A 1 92 ? 4.437 27.553 42.656 1.00 22.50 92 PRO A O 1
ATOM 745 N N . GLU A 1 93 ? 2.293 28.029 43.073 1.00 21.77 93 GLU A N 1
ATOM 746 C CA . GLU A 1 93 ? 1.745 27.056 42.088 1.00 23.77 93 GLU A CA 1
ATOM 747 C C . GLU A 1 93 ? 2.361 27.310 40.708 1.00 24.33 93 GLU A C 1
ATOM 748 O O . GLU A 1 93 ? 2.469 26.359 39.952 1.00 24.88 93 GLU A O 1
ATOM 754 N N . GLY A 1 94 ? 2.700 28.566 40.399 1.00 23.85 94 GLY A N 1
ATOM 755 C CA . GLY A 1 94 ? 3.306 28.921 39.111 1.00 24.54 94 GLY A CA 1
ATOM 756 C C . GLY A 1 94 ? 4.584 28.158 38.851 1.00 23.67 94 GLY A C 1
ATOM 757 O O . GLY A 1 94 ? 4.971 28.048 37.654 1.00 24.50 94 GLY A O 1
ATOM 758 N N . ASP A 1 95 ? 5.292 27.741 39.898 1.00 20.92 95 ASP A N 1
ATOM 759 C CA . ASP A 1 95 ? 6.617 27.083 39.726 1.00 20.70 95 ASP A CA 1
ATOM 760 C C . ASP A 1 95 ? 6.532 25.578 40.071 1.00 21.46 95 ASP A C 1
ATOM 761 O O . ASP A 1 95 ? 7.608 24.955 40.253 1.00 20.92 95 ASP A O 1
ATOM 766 N N . ASP A 1 96 ? 5.366 24.954 40.013 1.00 21.83 96 ASP A N 1
ATOM 767 C CA . ASP A 1 96 ? 5.227 23.510 40.324 1.00 23.57 96 ASP A CA 1
ATOM 768 C C . ASP A 1 96 ? 6.133 22.687 39.412 1.00 24.06 96 ASP A C 1
ATOM 769 O O . ASP A 1 96 ? 6.777 21.758 39.931 1.00 23.87 96 ASP A O 1
ATOM 774 N N . LEU A 1 97 ? 6.167 22.953 38.099 1.00 24.44 97 LEU A N 1
ATOM 775 C CA . LEU A 1 97 ? 6.993 22.116 37.186 1.00 26.54 97 LEU A CA 1
ATOM 776 C C . LEU A 1 97 ? 8.448 22.139 37.643 1.00 24.32 97 LEU A C 1
ATOM 777 O O . LEU A 1 97 ? 9.046 21.015 37.719 1.00 25.46 97 LEU A O 1
ATOM 782 N N . LEU A 1 98 ? 9.003 23.304 37.876 1.00 23.10 98 LEU A N 1
ATOM 783 C CA . LEU A 1 98 ? 10.432 23.393 38.259 1.00 22.67 98 LEU A CA 1
ATOM 784 C C . LEU A 1 98 ? 10.656 22.773 39.642 1.00 22.53 98 LEU A C 1
ATOM 785 O O . LEU A 1 98 ? 11.667 22.026 39.814 1.00 21.48 98 LEU A O 1
ATOM 790 N N . CYS A 1 99 ? 9.781 23.043 40.607 1.00 21.15 99 CYS A N 1
ATOM 791 C CA . CYS A 1 99 ? 9.959 22.438 41.963 1.00 21.76 99 CYS A CA 1
ATOM 792 C C . CYS A 1 99 ? 9.926 20.907 41.865 1.00 23.15 99 CYS A C 1
ATOM 793 O O . CYS A 1 99 ? 10.724 20.217 42.548 1.00 23.95 99 CYS A O 1
ATOM 796 N N . GLN A 1 100 ? 8.998 20.332 41.077 1.00 23.27 100 GLN A N 1
ATOM 797 C CA . GLN A 1 100 ? 8.956 18.876 40.865 1.00 25.63 100 GLN A CA 1
ATOM 798 C C . GLN A 1 100 ? 10.254 18.388 40.211 1.00 24.80 100 GLN A C 1
ATOM 799 O O . GLN A 1 100 ? 10.766 17.318 40.596 1.00 25.47 100 GLN A O 1
ATOM 805 N N . ARG A 1 101 ? 10.804 19.161 39.306 1.00 23.42 101 ARG A N 1
ATOM 806 C CA . ARG A 1 101 ? 12.088 18.790 38.658 1.00 24.59 101 ARG A CA 1
ATOM 807 C C . ARG A 1 101 ? 13.221 18.789 39.694 1.00 24.12 101 ARG A C 1
ATOM 808 O O . ARG A 1 101 ? 14.041 17.851 39.653 1.00 25.32 101 ARG A O 1
ATOM 816 N N . PHE A 1 102 ? 13.292 19.768 40.592 1.00 23.24 102 PHE A N 1
ATOM 817 C CA . PHE A 1 102 ? 14.328 19.775 41.656 1.00 23.28 102 PHE A CA 1
ATOM 818 C C . PHE A 1 102 ? 14.167 18.531 42.538 1.00 24.61 102 PHE A C 1
ATOM 819 O O . PHE A 1 102 ? 15.151 17.806 42.799 1.00 25.18 102 PHE A O 1
ATOM 827 N N . VAL A 1 103 ? 12.938 18.165 42.908 1.00 24.90 103 VAL A N 1
ATOM 828 C CA . VAL A 1 103 ? 12.748 16.944 43.749 1.00 25.74 103 VAL A CA 1
ATOM 829 C C . VAL A 1 103 ? 13.289 15.724 43.015 1.00 28.31 103 VAL A C 1
ATOM 830 O O . VAL A 1 103 ? 14.001 14.873 43.644 1.00 29.19 103 VAL A O 1
ATOM 834 N N . LYS A 1 104 ? 12.939 15.570 41.749 1.00 28.40 104 LYS A N 1
ATOM 835 C CA . LYS A 1 104 ? 13.260 14.332 41.002 1.00 32.04 104 LYS A CA 1
ATOM 836 C C . LYS A 1 104 ? 14.755 14.264 40.684 1.00 31.91 104 LYS A C 1
ATOM 837 O O . LYS A 1 104 ? 15.301 13.140 40.788 1.00 33.18 104 LYS A O 1
ATOM 843 N N . GLU A 1 105 ? 15.377 15.379 40.325 1.00 29.97 105 GLU A N 1
ATOM 844 C CA . GLU A 1 105 ? 16.788 15.376 39.846 1.00 32.05 105 GLU A CA 1
ATOM 845 C C . GLU A 1 105 ? 17.770 15.584 41.002 1.00 33.06 105 GLU A C 1
ATOM 846 O O . GLU A 1 105 ? 18.858 14.910 40.966 1.00 33.88 105 GLU A O 1
ATOM 852 N N . ALA A 1 106 ? 17.444 16.406 42.002 1.00 31.90 106 ALA A N 1
ATOM 853 C CA . ALA A 1 106 ? 18.345 16.659 43.156 1.00 32.99 106 ALA A CA 1
ATOM 854 C C . ALA A 1 106 ? 18.048 15.692 44.305 1.00 34.44 106 ALA A C 1
ATOM 855 O O . ALA A 1 106 ? 18.895 15.587 45.222 1.00 36.77 106 ALA A O 1
ATOM 857 N N . ASN A 1 107 ? 16.910 14.975 44.263 1.00 33.19 107 ASN A N 1
ATOM 858 C CA . ASN A 1 107 ? 16.472 14.073 45.370 1.00 33.87 107 ASN A CA 1
ATOM 859 C C . ASN A 1 107 ? 16.481 14.911 46.646 1.00 32.05 107 ASN A C 1
ATOM 860 O O . ASN A 1 107 ? 17.179 14.588 47.595 1.00 34.22 107 ASN A O 1
ATOM 865 N N . CYS A 1 108 ? 15.599 15.917 46.684 1.00 29.08 108 CYS A N 1
ATOM 866 C CA . CYS A 1 108 ? 15.512 16.879 47.797 1.00 27.97 108 CYS A CA 1
ATOM 867 C C . CYS A 1 108 ? 14.028 17.121 48.123 1.00 27.30 108 CYS A C 1
ATOM 868 O O . CYS A 1 108 ? 13.155 16.620 47.394 1.00 28.32 108 CYS A O 1
ATOM 871 N N . VAL A 1 109 ? 13.795 17.757 49.251 1.00 26.53 109 VAL A N 1
ATOM 872 C CA . VAL A 1 109 ? 12.464 18.296 49.636 1.00 25.34 109 VAL A CA 1
ATOM 873 C C . VAL A 1 109 ? 12.489 19.778 49.313 1.00 23.48 109 VAL A C 1
ATOM 874 O O . VAL A 1 109 ? 13.425 20.509 49.706 1.00 23.25 109 VAL A O 1
ATOM 878 N N . VAL A 1 110 ? 11.491 20.256 48.563 1.00 23.40 110 VAL A N 1
ATOM 879 C CA . VAL A 1 110 ? 11.341 21.698 48.266 1.00 21.07 110 VAL A CA 1
ATOM 880 C C . VAL A 1 110 ? 10.212 22.271 49.143 1.00 20.54 110 VAL A C 1
ATOM 881 O O . VAL A 1 110 ? 9.128 21.690 49.178 1.00 21.63 110 VAL A O 1
ATOM 885 N N . VAL A 1 111 ? 10.493 23.411 49.731 1.00 20.16 111 VAL A N 1
ATOM 886 C CA . VAL A 1 111 ? 9.474 24.214 50.477 1.00 20.03 111 VAL A CA 1
ATOM 887 C C . VAL A 1 111 ? 9.407 25.580 49.792 1.00 19.03 111 VAL A C 1
ATOM 888 O O . VAL A 1 111 ? 10.337 26.358 49.858 1.00 18.78 111 VAL A O 1
ATOM 892 N N . SER A 1 112 ? 8.281 25.844 49.139 1.00 19.44 112 SER A N 1
ATOM 893 C CA . SER A 1 112 ? 8.055 27.058 48.364 1.00 17.82 112 SER A CA 1
ATOM 894 C C . SER A 1 112 ? 7.155 28.016 49.151 1.00 18.01 112 SER A C 1
ATOM 895 O O . SER A 1 112 ? 6.077 27.603 49.604 1.00 19.51 112 SER A O 1
ATOM 898 N N . VAL A 1 113 ? 7.581 29.256 49.252 1.00 17.27 113 VAL A N 1
ATOM 899 C CA . VAL A 1 113 ? 6.965 30.264 50.144 1.00 17.38 113 VAL A CA 1
ATOM 900 C C . VAL A 1 113 ? 5.865 31.033 49.419 1.00 18.17 113 VAL A C 1
ATOM 901 O O . VAL A 1 113 ? 6.183 31.691 48.432 1.00 18.19 113 VAL A O 1
ATOM 905 N N . ASP A 1 114 ? 4.674 31.045 49.979 1.00 18.11 114 ASP A N 1
ATOM 906 C CA . ASP A 1 114 ? 3.590 31.963 49.546 1.00 18.76 114 ASP A CA 1
ATOM 907 C C . ASP A 1 114 ? 3.693 33.277 50.313 1.00 18.61 114 ASP A C 1
ATOM 908 O O . ASP A 1 114 ? 2.858 33.515 51.180 1.00 20.06 114 ASP A O 1
ATOM 913 N N . TYR A 1 115 ? 4.714 34.068 50.028 1.00 18.14 115 TYR A N 1
ATOM 914 C CA . TYR A 1 115 ? 4.984 35.314 50.786 1.00 17.57 115 TYR A CA 1
ATOM 915 C C . TYR A 1 115 ? 3.910 36.325 50.439 1.00 18.39 115 TYR A C 1
ATOM 916 O O . TYR A 1 115 ? 3.325 36.323 49.337 1.00 18.24 115 TYR A O 1
ATOM 925 N N . ARG A 1 116 ? 3.622 37.193 51.409 1.00 17.46 116 ARG A N 1
ATOM 926 C CA . ARG A 1 116 ? 2.705 38.325 51.163 1.00 18.35 116 ARG A CA 1
ATOM 927 C C . ARG A 1 116 ? 3.277 39.240 50.090 1.00 17.64 116 ARG A C 1
ATOM 928 O O . ARG A 1 116 ? 4.501 39.370 49.987 1.00 18.22 116 ARG A O 1
ATOM 936 N N . LEU A 1 117 ? 2.401 39.842 49.313 1.00 18.79 117 LEU A N 1
ATOM 937 C CA . LEU A 1 117 ? 2.858 40.691 48.184 1.00 18.52 117 LEU A CA 1
ATOM 938 C C . LEU A 1 117 ? 2.696 42.171 48.499 1.00 19.01 117 LEU A C 1
ATOM 939 O O . LEU A 1 117 ? 1.753 42.581 49.193 1.00 19.80 117 LEU A O 1
ATOM 944 N N . ALA A 1 118 ? 3.572 42.968 47.889 1.00 18.47 118 ALA A N 1
ATOM 945 C CA . ALA A 1 118 ? 3.428 44.428 47.800 1.00 19.20 118 ALA A CA 1
ATOM 946 C C . ALA A 1 118 ? 2.411 44.753 46.708 1.00 20.45 118 ALA A C 1
ATOM 947 O O . ALA A 1 118 ? 2.185 43.888 45.835 1.00 21.01 118 ALA A O 1
ATOM 949 N N . PRO A 1 119 ? 1.781 45.937 46.671 1.00 21.54 119 PRO A N 1
ATOM 950 C CA . PRO A 1 119 ? 2.003 47.049 47.605 1.00 22.48 119 PRO A CA 1
ATOM 951 C C . PRO A 1 119 ? 1.287 46.863 48.940 1.00 23.42 119 PRO A C 1
ATOM 952 O O . PRO A 1 119 ? 1.568 47.679 49.858 1.00 24.37 119 PRO A O 1
ATOM 956 N N . GLU A 1 120 ? 0.376 45.884 49.052 1.00 22.37 120 GLU A N 1
ATOM 957 C CA . GLU A 1 120 ? -0.436 45.719 50.276 1.00 24.40 120 GLU A CA 1
ATOM 958 C C . GLU A 1 120 ? 0.493 45.466 51.476 1.00 22.52 120 GLU A C 1
ATOM 959 O O . GLU A 1 120 ? 0.186 45.988 52.588 1.00 23.32 120 GLU A O 1
ATOM 965 N N . HIS A 1 121 ? 1.509 44.651 51.272 1.00 21.41 121 HIS A N 1
ATOM 966 C CA . HIS A 1 121 ? 2.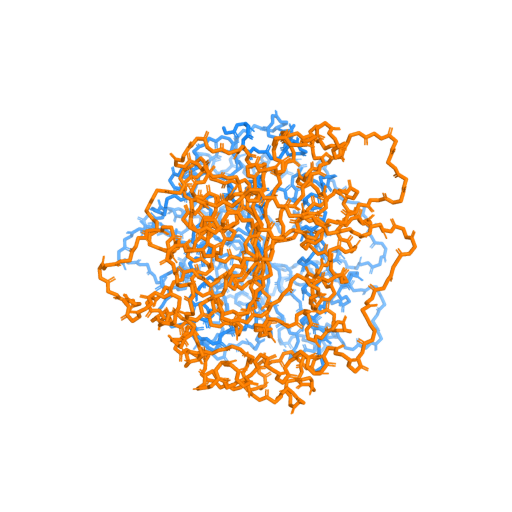488 44.246 52.291 1.00 21.76 121 HIS A CA 1
ATOM 967 C C . HIS A 1 121 ? 3.883 44.557 51.814 1.00 20.76 121 HIS A C 1
ATOM 968 O O . HIS A 1 121 ? 4.615 43.659 51.346 1.00 20.51 121 HIS A O 1
ATOM 975 N N . PRO A 1 122 ? 4.329 45.821 51.938 1.00 20.85 122 PRO A N 1
ATOM 976 C CA . PRO A 1 122 ? 5.650 46.191 51.479 1.00 21.04 122 PRO A CA 1
ATOM 977 C C . PRO A 1 122 ? 6.749 45.651 52.409 1.00 20.60 122 PRO A C 1
ATOM 978 O O . PRO A 1 122 ? 6.461 45.096 53.495 1.00 20.21 122 PRO A O 1
ATOM 982 N N . TYR A 1 123 ? 7.977 45.832 51.961 1.00 19.97 123 TYR A N 1
ATOM 983 C CA . TYR A 1 123 ? 9.185 45.551 52.780 1.00 19.99 123 TYR A CA 1
ATOM 984 C C . TYR A 1 123 ? 8.925 46.060 54.201 1.00 20.81 123 TYR A C 1
ATOM 985 O O . TYR A 1 123 ? 8.482 47.197 54.403 1.00 20.60 123 TYR A O 1
ATOM 994 N N . PRO A 1 124 ? 9.223 45.274 55.276 1.00 20.58 124 PRO A N 1
ATOM 995 C CA . PRO A 1 124 ? 9.896 43.977 55.194 1.00 20.38 124 PRO A CA 1
ATOM 996 C C . PRO A 1 124 ? 9.017 42.717 55.146 1.00 19.54 124 PRO A C 1
ATOM 997 O O . PRO A 1 124 ? 9.559 41.624 55.240 1.00 19.85 124 PRO A O 1
ATOM 1001 N N . ALA A 1 125 ? 7.713 42.843 54.939 1.00 19.04 125 ALA A N 1
ATOM 1002 C CA . ALA A 1 125 ? 6.772 41.700 55.081 1.00 19.14 125 ALA A CA 1
ATOM 1003 C C . ALA A 1 125 ? 7.160 40.515 54.214 1.00 18.62 125 ALA A C 1
ATOM 1004 O O . ALA A 1 125 ? 7.226 39.385 54.731 1.00 18.90 125 ALA A O 1
ATOM 1006 N N . PRO A 1 126 ? 7.412 40.657 52.893 1.00 18.76 126 PRO A N 1
ATOM 1007 C CA . PRO A 1 126 ? 7.686 39.504 52.052 1.00 18.80 126 PRO A CA 1
ATOM 1008 C C . PRO A 1 126 ? 8.953 38.758 52.522 1.00 18.28 126 PRO A C 1
ATOM 1009 O O . PRO A 1 126 ? 8.971 37.545 52.566 1.00 18.85 126 PRO A O 1
ATOM 1013 N N . LEU A 1 127 ? 9.997 39.486 52.890 1.00 17.98 127 LEU A N 1
ATOM 1014 C CA . LEU A 1 127 ? 11.258 38.868 53.360 1.00 18.71 127 LEU A CA 1
ATOM 1015 C C . LEU A 1 127 ? 11.046 38.204 54.725 1.00 19.81 127 LEU A C 1
ATOM 1016 O O . LEU A 1 127 ? 11.537 37.063 54.933 1.00 19.04 127 LEU A O 1
ATOM 1021 N N . GLU A 1 128 ? 10.324 38.852 55.628 1.00 19.39 128 GLU A N 1
ATOM 1022 C CA . GLU A 1 128 ? 10.076 38.224 56.946 1.00 20.18 128 GLU A CA 1
ATOM 1023 C C . GLU A 1 128 ? 9.237 36.945 56.749 1.00 19.56 128 GLU A C 1
ATOM 1024 O O . GLU A 1 128 ? 9.422 36.009 57.505 1.00 18.75 128 GLU A O 1
ATOM 1030 N N . ASP A 1 129 ? 8.304 36.880 55.797 1.00 18.41 129 ASP A N 1
ATOM 1031 C CA . ASP A 1 129 ? 7.556 35.638 55.544 1.00 19.08 129 ASP A CA 1
ATOM 1032 C C . ASP A 1 129 ? 8.527 34.533 55.088 1.00 18.19 129 ASP A C 1
ATOM 1033 O O . ASP A 1 129 ? 8.405 33.393 55.561 1.00 19.61 129 ASP A O 1
ATOM 1038 N N . CYS A 1 130 ? 9.467 34.869 54.211 1.00 17.42 130 CYS A N 1
ATOM 1039 C CA . CYS A 1 130 ? 10.494 33.897 53.743 1.00 18.05 130 CYS A CA 1
ATOM 1040 C C . CYS A 1 130 ? 11.332 33.431 54.939 1.00 18.81 130 CYS A C 1
ATOM 1041 O O . CYS A 1 130 ? 11.587 32.234 55.046 1.00 19.13 130 CYS A O 1
ATOM 1044 N N . TYR A 1 131 ? 11.762 34.342 55.799 1.00 18.60 131 TYR A N 1
ATOM 1045 C CA . TYR A 1 131 ? 12.553 33.982 56.998 1.00 20.44 131 TYR A CA 1
ATOM 1046 C C . TYR A 1 131 ? 11.743 33.078 57.945 1.00 20.64 131 TYR A C 1
ATOM 1047 O O . TYR A 1 131 ? 12.265 32.074 58.454 1.00 20.56 131 TYR A O 1
ATOM 1056 N N . ALA A 1 132 ? 10.473 33.390 58.197 1.00 19.16 132 ALA A N 1
ATOM 1057 C CA . ALA A 1 132 ? 9.591 32.519 59.027 1.00 20.29 132 ALA A CA 1
ATOM 1058 C C . ALA A 1 132 ? 9.501 31.118 58.409 1.00 19.81 132 ALA A C 1
ATOM 1059 O O . ALA A 1 132 ? 9.473 30.106 59.141 1.00 21.27 132 ALA A O 1
ATOM 1061 N N . ALA A 1 133 ? 9.360 31.025 57.095 1.00 19.33 133 ALA A N 1
ATOM 1062 C CA . ALA A 1 133 ? 9.257 29.735 56.385 1.00 20.17 133 ALA A CA 1
ATOM 1063 C C . ALA A 1 133 ? 10.579 28.967 56.554 1.00 19.82 133 ALA A C 1
ATOM 1064 O O . ALA A 1 133 ? 10.515 27.780 56.860 1.00 20.47 133 ALA A O 1
ATOM 1066 N N . LEU A 1 134 ? 11.704 29.647 56.451 1.00 20.61 134 LEU A N 1
ATOM 1067 C CA . LEU A 1 134 ? 13.028 29.001 56.671 1.00 21.09 134 LEU A CA 1
ATOM 1068 C C . LEU A 1 134 ? 13.148 28.523 58.115 1.00 22.38 134 LEU A C 1
ATOM 1069 O O . LEU A 1 134 ? 13.657 27.392 58.339 1.00 23.21 134 LEU A O 1
ATOM 1074 N N . GLN A 1 135 ? 12.709 29.312 59.105 1.00 21.94 135 GLN A N 1
ATOM 1075 C CA . GLN A 1 135 ? 12.739 28.842 60.507 1.00 23.85 135 GLN A CA 1
ATOM 1076 C C . GLN A 1 135 ? 11.906 27.574 60.657 1.00 24.41 135 GLN A C 1
ATOM 1077 O O . GLN A 1 135 ? 12.338 26.622 61.367 1.00 24.38 135 GLN A O 1
ATOM 1083 N N . TRP A 1 136 ? 10.702 27.572 60.102 1.00 23.25 136 TRP A N 1
ATOM 1084 C CA . TRP A 1 136 ? 9.816 26.393 60.176 1.00 24.33 136 TRP A CA 1
ATOM 1085 C C . TRP A 1 136 ? 10.515 25.190 59.520 1.00 24.71 136 TRP A C 1
ATOM 1086 O O . TRP A 1 136 ? 10.535 24.114 60.138 1.00 26.38 136 TRP A O 1
ATOM 1097 N N . PHE A 1 137 ? 11.093 25.371 58.347 1.00 23.70 137 PHE A N 1
ATOM 1098 C CA . PHE A 1 137 ? 11.724 24.246 57.618 1.00 24.17 137 PHE A CA 1
ATOM 1099 C C . PHE A 1 137 ? 12.836 23.629 58.493 1.00 26.13 137 PHE A C 1
ATOM 1100 O O . PHE A 1 137 ? 12.881 22.421 58.671 1.00 26.35 137 PHE A O 1
ATOM 1108 N N . ALA A 1 138 ? 13.697 24.473 59.051 1.00 26.64 138 ALA A N 1
ATOM 1109 C CA . ALA A 1 138 ? 14.842 23.989 59.877 1.00 28.46 138 ALA A CA 1
ATOM 1110 C C . ALA A 1 138 ? 14.288 23.288 61.121 1.00 30.62 138 ALA A C 1
ATOM 1111 O O . ALA A 1 138 ? 14.816 22.215 61.549 1.00 29.51 138 ALA A O 1
ATOM 1113 N N . LYS A 1 139 ? 13.230 23.819 61.714 1.00 29.53 139 LYS A N 1
ATOM 1114 C CA . LYS A 1 139 ? 12.651 23.227 62.939 1.00 32.02 139 LYS A CA 1
ATOM 1115 C C . LYS A 1 139 ? 12.011 21.870 62.638 1.00 31.71 139 LYS A C 1
ATOM 1116 O O . LYS A 1 139 ? 12.015 20.994 63.545 1.00 32.14 139 LYS A O 1
ATOM 1122 N N . LYS A 1 140 ? 11.486 21.648 61.431 1.00 29.96 140 LYS A N 1
ATOM 1123 C CA . LYS A 1 140 ? 10.673 20.447 61.107 1.00 32.17 140 LYS A CA 1
ATOM 1124 C C . LYS A 1 140 ? 11.449 19.420 60.273 1.00 31.94 140 LYS A C 1
ATOM 1125 O O . LYS A 1 140 ? 10.797 18.516 59.696 1.00 34.58 140 LYS A O 1
ATOM 1131 N N . VAL A 1 141 ? 12.774 19.506 60.249 1.00 32.93 141 VAL A N 1
ATOM 1132 C CA . VAL A 1 141 ? 13.595 18.563 59.427 1.00 34.52 141 VAL A CA 1
ATOM 1133 C C . VAL A 1 141 ? 13.312 17.120 59.864 1.00 37.65 141 VAL A C 1
ATOM 1134 O O . VAL A 1 141 ? 13.320 16.272 58.973 1.00 38.31 141 VAL A O 1
ATOM 1138 N N . ASP A 1 142 ? 13.079 16.852 61.170 1.00 40.79 142 ASP A N 1
ATOM 1139 C CA . ASP A 1 142 ? 12.682 15.521 61.733 1.00 44.08 142 ASP A CA 1
ATOM 1140 C C . ASP A 1 142 ? 11.542 14.932 60.870 1.00 44.32 142 ASP A C 1
ATOM 1141 O O . ASP A 1 142 ? 11.669 13.867 60.263 1.00 45.06 142 ASP A O 1
ATOM 1146 N N . GLU A 1 143 ? 10.419 15.663 60.849 1.00 41.93 143 GLU A N 1
ATOM 1147 C CA . GLU A 1 143 ? 9.137 15.258 60.240 1.00 44.23 143 GLU A CA 1
ATOM 1148 C C . GLU A 1 143 ? 9.264 15.181 58.719 1.00 43.27 143 GLU A C 1
ATOM 1149 O O . GLU A 1 143 ? 8.638 14.306 58.126 1.00 44.49 143 GLU A O 1
ATOM 1155 N N . LEU A 1 144 ? 10.062 16.057 58.104 1.00 39.19 144 LEU A N 1
ATOM 1156 C CA . LEU A 1 144 ? 10.246 16.102 56.634 1.00 37.52 144 LEU A CA 1
ATOM 1157 C C . LEU A 1 144 ? 11.333 15.112 56.163 1.00 37.63 144 LEU A C 1
ATOM 1158 O O . LEU A 1 144 ? 11.486 14.960 54.939 1.00 39.71 144 LEU A O 1
ATOM 1163 N N . GLY A 1 145 ? 12.114 14.519 57.063 1.00 37.77 145 GLY A N 1
ATOM 1164 C CA . GLY A 1 145 ? 13.184 13.590 56.657 1.00 37.98 145 GLY A CA 1
ATOM 1165 C C . GLY A 1 145 ? 14.315 14.351 55.985 1.00 36.07 145 GLY A C 1
ATOM 1166 O O . GLY A 1 145 ? 14.912 13.865 55.001 1.00 36.40 145 GLY A O 1
ATOM 1167 N N . VAL A 1 146 ? 14.641 15.522 56.513 1.00 33.59 146 VAL A N 1
ATOM 1168 C CA . VAL A 1 146 ? 15.634 16.429 55.897 1.00 32.67 146 VAL A CA 1
ATOM 1169 C C . VAL A 1 146 ? 16.837 16.582 56.811 1.00 33.42 146 VAL A C 1
ATOM 1170 O O . VAL A 1 146 ? 16.691 16.466 58.024 1.00 34.72 146 VAL A O 1
ATOM 1174 N N . ASP A 1 147 ? 17.997 16.837 56.204 1.00 33.44 147 ASP A N 1
ATOM 1175 C CA . ASP A 1 147 ? 19.260 17.132 56.907 1.00 35.08 147 ASP A CA 1
ATOM 1176 C C . ASP A 1 147 ? 19.395 18.651 57.015 1.00 33.60 147 ASP A C 1
ATOM 1177 O O . ASP A 1 147 ? 19.554 19.323 55.934 1.00 31.74 147 ASP A O 1
ATOM 1182 N N . ALA A 1 148 ? 19.381 19.200 58.240 1.00 33.41 148 ALA A N 1
ATOM 1183 C CA . ALA A 1 148 ? 19.359 20.670 58.464 1.00 33.36 148 ALA A CA 1
ATOM 1184 C C . ALA A 1 148 ? 20.670 21.322 58.013 1.00 32.88 148 ALA A C 1
ATOM 1185 O O . ALA A 1 148 ? 20.649 22.560 57.769 1.00 33.95 148 ALA A O 1
ATOM 1187 N N . SER A 1 149 ? 21.750 20.550 57.864 1.00 33.37 149 SER A N 1
ATOM 1188 C CA . SER A 1 149 ? 23.054 21.060 57.367 1.00 34.20 149 SER A CA 1
ATOM 1189 C C . SER A 1 149 ? 23.048 21.112 55.835 1.00 32.20 149 SER A C 1
ATOM 1190 O O . SER A 1 149 ? 24.045 21.574 55.263 1.00 31.90 149 SER A O 1
ATOM 1193 N N . ARG A 1 150 ? 21.957 20.683 55.201 1.00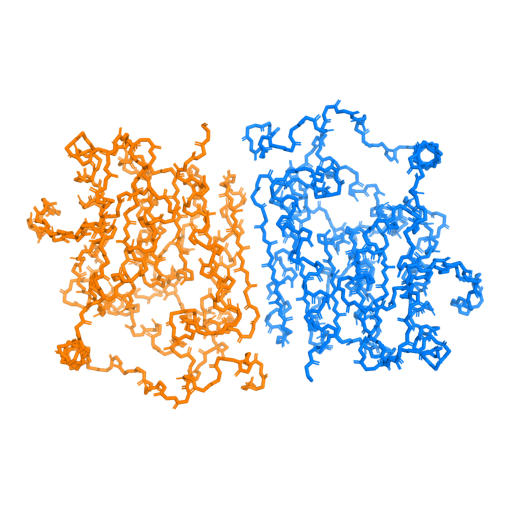 29.98 150 ARG A N 1
ATOM 1194 C CA . ARG A 1 150 ? 21.895 20.637 53.717 1.00 27.89 150 ARG A CA 1
ATOM 1195 C C . ARG A 1 150 ? 20.615 21.340 53.233 1.00 27.23 150 ARG A C 1
ATOM 1196 O O . ARG A 1 150 ? 19.951 20.805 52.355 1.00 26.37 150 ARG A O 1
ATOM 1204 N N . ILE A 1 151 ? 20.326 22.517 53.779 1.00 25.47 151 ILE A N 1
ATOM 1205 C CA . ILE A 1 151 ? 19.195 23.365 53.314 1.00 24.11 151 ILE A CA 1
ATOM 1206 C C . ILE A 1 151 ? 19.777 24.566 52.584 1.00 24.35 151 ILE A C 1
ATOM 1207 O O . ILE A 1 151 ? 20.612 25.315 53.136 1.00 24.95 151 ILE A O 1
ATOM 1212 N N . GLY A 1 152 ? 19.307 24.784 51.367 1.00 22.45 152 GLY A N 1
ATOM 1213 C CA . GLY A 1 152 ? 19.627 25.988 50.632 1.00 21.65 152 GLY A CA 1
ATOM 1214 C C . GLY A 1 152 ? 18.385 26.785 50.330 1.00 19.78 152 GLY A C 1
ATOM 1215 O O . GLY A 1 152 ? 17.279 26.343 50.668 1.00 19.46 152 GLY A O 1
ATOM 1216 N N . VAL A 1 153 ? 18.583 27.912 49.667 1.00 18.81 153 VAL A N 1
ATOM 1217 C CA . VAL A 1 153 ? 17.456 28.782 49.240 1.00 18.33 153 VAL A CA 1
ATOM 1218 C C . VAL A 1 153 ? 17.693 29.183 47.784 1.00 19.18 153 VAL A C 1
ATOM 1219 O O . VAL A 1 153 ? 18.873 29.415 47.406 1.00 18.15 153 VAL A O 1
ATOM 1223 N N . GLY A 1 154 ? 16.610 29.238 47.016 1.00 17.86 154 GLY A N 1
ATOM 1224 C CA . GLY A 1 154 ? 16.732 29.679 45.627 1.00 17.15 154 GLY A CA 1
ATOM 1225 C C . GLY A 1 154 ? 15.483 30.415 45.216 1.00 16.45 154 GLY A C 1
ATOM 1226 O O . GLY A 1 154 ? 14.441 30.253 45.854 1.00 16.33 154 GLY A O 1
ATOM 1227 N N . GLY A 1 155 ? 15.586 31.126 44.108 1.00 15.40 155 GLY A N 1
ATOM 1228 C CA . GLY A 1 155 ? 14.411 31.788 43.510 1.00 15.79 155 GLY A CA 1
ATOM 1229 C C . GLY A 1 155 ? 14.771 32.469 42.235 1.00 16.13 155 GLY A C 1
ATOM 1230 O O . GLY A 1 155 ? 15.939 32.517 41.878 1.00 16.55 155 GLY A O 1
ATOM 1231 N N . GLN A 1 156 ? 13.778 33.060 41.605 1.00 16.94 156 GLN A N 1
ATOM 1232 C CA . GLN A 1 156 ? 13.966 33.757 40.312 1.00 16.62 156 GLN A CA 1
ATOM 1233 C C . GLN A 1 156 ? 13.508 35.200 40.431 1.00 16.77 156 GLN A C 1
ATOM 1234 O O . GLN A 1 156 ? 12.417 35.456 40.993 1.00 16.27 156 GLN A O 1
ATOM 1240 N N A SER A 1 157 ? 14.285 36.138 39.882 0.50 14.87 157 SER A N 1
ATOM 1241 N N B SER A 1 157 ? 14.280 36.142 39.878 0.50 17.20 157 SER A N 1
ATOM 1242 C CA A SER A 1 157 ? 13.873 37.541 39.684 0.50 14.18 157 SER A CA 1
ATOM 1243 C CA B SER A 1 157 ? 13.865 37.547 39.677 0.50 17.91 157 SER A CA 1
ATOM 1244 C C A SER A 1 157 ? 13.598 38.188 41.047 0.50 14.22 157 SER A C 1
ATOM 1245 C C B SER A 1 157 ? 13.597 38.190 41.044 0.50 16.14 157 SER A C 1
ATOM 1246 O O A SER A 1 157 ? 14.508 38.197 41.852 0.50 15.02 157 SER A O 1
ATOM 1247 O O B SER A 1 157 ? 14.511 38.195 41.850 0.50 16.65 157 SER A O 1
ATOM 1252 N N . ALA A 1 158 ? 12.396 38.664 41.358 1.00 14.89 158 ALA A N 1
ATOM 1253 C CA . ALA A 1 158 ? 12.124 39.198 42.704 1.00 15.84 158 ALA A CA 1
ATOM 1254 C C . ALA A 1 158 ? 12.403 38.100 43.759 1.00 16.08 158 ALA A C 1
ATOM 1255 O O . ALA A 1 158 ? 12.849 38.422 44.847 1.00 15.84 158 ALA A O 1
ATOM 1257 N N . GLY A 1 159 ? 12.089 36.844 43.441 1.00 16.18 159 GLY A N 1
ATOM 1258 C CA . GLY A 1 159 ? 12.378 35.701 44.315 1.00 15.97 159 GLY A CA 1
ATOM 1259 C C . GLY A 1 159 ? 13.878 35.504 44.487 1.00 16.98 159 GLY A C 1
ATOM 1260 O O . GLY A 1 159 ? 14.327 35.022 45.539 1.00 17.35 159 GLY A O 1
ATOM 1261 N N . GLY A 1 160 ? 14.659 35.813 43.445 1.00 16.56 160 GLY A N 1
ATOM 1262 C CA . GLY A 1 160 ? 16.125 35.838 43.545 1.00 15.77 160 GLY A CA 1
ATOM 1263 C C . GLY A 1 160 ? 16.591 36.955 44.449 1.00 15.57 160 GLY A C 1
ATOM 1264 O O . GLY A 1 160 ? 17.581 36.790 45.175 1.00 16.25 160 GLY A O 1
ATOM 1265 N N . GLY A 1 161 ? 15.982 38.124 44.380 1.00 15.18 161 GLY A N 1
ATOM 1266 C CA . GLY A 1 161 ? 16.271 39.217 45.306 1.00 15.87 161 GLY A CA 1
ATOM 1267 C C . GLY A 1 161 ? 15.990 38.816 46.755 1.00 16.98 161 GLY A C 1
ATOM 1268 O O . GLY A 1 161 ? 16.834 39.014 47.647 1.00 16.58 161 GLY A O 1
ATOM 1269 N N . LEU A 1 162 ? 14.825 38.201 46.969 1.00 16.61 162 LEU A N 1
ATOM 1270 C CA . LEU A 1 162 ? 14.467 37.700 48.310 1.00 16.87 162 LEU A CA 1
ATOM 1271 C C . LEU A 1 162 ? 15.454 36.598 48.724 1.00 17.80 162 LEU A C 1
ATOM 1272 O O . LEU A 1 162 ? 15.809 36.562 49.927 1.00 17.44 162 LEU A O 1
ATOM 1277 N N . THR A 1 163 ? 15.898 35.746 47.804 1.00 15.94 163 THR A N 1
ATOM 1278 C CA . THR A 1 163 ? 16.954 34.731 48.124 1.00 16.80 163 THR A CA 1
ATOM 1279 C C . THR A 1 163 ? 18.213 35.427 48.636 1.00 17.57 163 THR A C 1
ATOM 1280 O O . THR A 1 163 ? 18.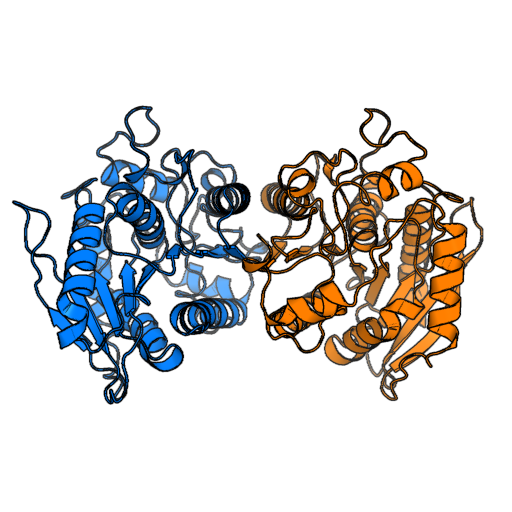772 35.026 49.695 1.00 17.00 163 THR A O 1
ATOM 1284 N N . ALA A 1 164 ? 18.774 36.370 47.877 1.00 17.11 164 ALA A N 1
ATOM 1285 C CA . ALA A 1 164 ? 20.024 37.043 48.272 1.00 17.19 164 ALA A CA 1
ATOM 1286 C C . ALA A 1 164 ? 19.817 37.766 49.605 1.00 17.85 164 ALA A C 1
ATOM 1287 O O . ALA A 1 164 ? 20.682 37.692 50.464 1.00 18.83 164 ALA A O 1
ATOM 1289 N N . ALA A 1 165 ? 18.676 38.430 49.811 1.00 16.58 165 ALA A N 1
ATOM 1290 C CA . ALA A 1 165 ? 18.338 39.158 51.036 1.00 17.34 165 ALA A CA 1
ATOM 1291 C C . ALA A 1 165 ? 18.233 38.185 52.219 1.00 17.73 165 ALA A C 1
ATOM 1292 O O . ALA A 1 165 ? 18.707 38.527 53.310 1.00 19.84 165 ALA A O 1
ATOM 1294 N N . LEU A 1 166 ? 17.634 37.024 51.976 1.00 18.52 166 LEU A N 1
ATOM 1295 C CA . LEU A 1 166 ? 17.420 36.024 53.052 1.00 18.42 166 LEU A CA 1
ATOM 1296 C C . LEU A 1 166 ? 18.769 35.433 53.464 1.00 19.08 166 LEU A C 1
ATOM 1297 O O . LEU A 1 166 ? 18.981 35.178 54.671 1.00 19.66 166 LEU A O 1
ATOM 1302 N N . ALA A 1 167 ? 19.703 35.211 52.531 1.00 18.42 167 ALA A N 1
ATOM 1303 C CA . ALA A 1 167 ? 21.051 34.717 52.898 1.00 19.33 167 ALA A CA 1
ATOM 1304 C C . ALA A 1 167 ? 21.727 35.748 53.806 1.00 20.60 167 ALA A C 1
ATOM 1305 O O . ALA A 1 167 ? 22.327 35.354 54.810 1.00 20.63 167 ALA A O 1
ATOM 1307 N N . LEU A 1 168 ? 21.615 37.036 53.472 1.00 20.18 168 LEU A N 1
ATOM 1308 C CA . LEU A 1 168 ? 22.168 38.130 54.307 1.00 21.13 168 LEU A CA 1
ATOM 1309 C C . LEU A 1 168 ? 21.461 38.150 55.662 1.00 21.47 168 LEU A C 1
ATOM 1310 O O . LEU A 1 168 ? 22.143 38.281 56.718 1.00 22.92 168 LEU A O 1
ATOM 1315 N N . LEU A 1 169 ? 20.139 38.036 55.667 1.00 21.66 169 LEU A N 1
ATOM 1316 C CA . LEU A 1 169 ? 19.368 38.165 56.911 1.00 22.29 169 LEU A CA 1
ATOM 1317 C C . LEU A 1 169 ? 19.694 36.978 57.838 1.00 22.54 169 LEU A C 1
ATOM 1318 O O . LEU A 1 169 ? 19.874 37.180 59.020 1.00 24.53 169 LEU A O 1
ATOM 1323 N N . ALA A 1 170 ? 19.739 35.763 57.304 1.00 22.51 170 ALA A N 1
ATOM 1324 C CA . ALA A 1 170 ? 20.037 34.568 58.118 1.00 23.70 170 ALA A CA 1
ATOM 1325 C C . ALA A 1 170 ? 21.476 34.650 58.637 1.00 24.96 170 ALA A C 1
ATOM 1326 O O . ALA A 1 170 ? 21.724 34.258 59.798 1.00 27.29 170 ALA A O 1
ATOM 1328 N N . ARG A 1 171 ? 22.412 35.154 57.840 1.00 24.07 171 ARG A N 1
ATOM 1329 C CA . ARG A 1 171 ? 23.789 35.384 58.341 1.00 25.51 171 ARG A CA 1
ATOM 1330 C C . ARG A 1 171 ? 23.734 36.355 59.520 1.00 26.93 171 ARG A C 1
ATOM 1331 O O . ARG A 1 171 ? 24.312 36.058 60.582 1.00 28.25 171 ARG A O 1
ATOM 1339 N N . ASP A 1 172 ? 23.070 37.483 59.349 1.00 25.93 172 ASP A N 1
ATOM 1340 C CA . ASP A 1 172 ? 23.078 38.603 60.309 1.00 28.25 172 ASP A CA 1
ATOM 1341 C C . ASP A 1 172 ? 22.353 38.182 61.600 1.00 28.71 172 ASP A C 1
ATOM 1342 O O . ASP A 1 172 ? 22.795 38.563 62.674 1.00 31.04 172 ASP A O 1
ATOM 1347 N N . ARG A 1 173 ? 21.352 37.314 61.507 1.00 28.66 173 ARG A N 1
ATOM 1348 C CA . ARG A 1 173 ? 20.548 36.863 62.683 1.00 31.35 173 ARG A CA 1
ATOM 1349 C C . ARG A 1 173 ? 21.157 35.567 63.258 1.00 33.55 173 ARG A C 1
ATOM 1350 O O . ARG A 1 173 ? 20.586 35.050 64.237 1.00 33.21 173 ARG A O 1
ATOM 1358 N N . LYS A 1 174 ? 22.280 35.077 62.719 1.00 34.08 174 LYS A N 1
ATOM 1359 C CA . LYS A 1 174 ? 22.860 33.753 63.096 1.00 37.79 174 LYS A CA 1
ATOM 1360 C C . LYS A 1 174 ? 21.735 32.731 63.019 1.00 41.21 174 LYS A C 1
ATOM 1361 O O . LYS A 1 174 ? 21.742 31.821 63.923 1.00 42.23 174 LYS A O 1
ATOM 1367 N N . GLY A 1 175 ? 20.884 32.952 61.988 1.00 39.12 175 GLY A N 1
ATOM 1368 C CA . GLY A 1 175 ? 19.486 32.540 61.608 1.00 38.43 175 GLY A CA 1
ATOM 1369 C C . GLY A 1 175 ? 19.655 31.096 61.240 1.00 37.69 175 GLY A C 1
ATOM 1370 O O . GLY A 1 175 ? 20.761 30.632 61.532 1.00 35.65 175 GLY A O 1
ATOM 1371 N N . PRO A 1 176 ? 18.695 30.369 60.627 1.00 32.14 176 PRO A N 1
ATOM 1372 C CA . PRO A 1 176 ? 18.969 28.983 60.261 1.00 31.64 176 PRO A CA 1
ATOM 1373 C C . PRO A 1 176 ? 20.146 28.931 59.274 1.00 29.64 176 PRO A C 1
ATOM 1374 O O . PRO A 1 176 ? 20.295 29.823 58.437 1.00 28.23 176 PRO A O 1
ATOM 1378 N N A GLU A 1 177 ? 20.937 27.872 59.376 0.50 30.14 177 GLU A N 1
ATOM 1379 N N B GLU A 1 177 ? 20.928 27.860 59.386 0.50 29.62 177 GLU A N 1
ATOM 1380 C CA A GLU A 1 177 ? 22.129 27.673 58.518 0.50 31.45 177 GLU A CA 1
ATOM 1381 C CA B GLU A 1 177 ? 22.093 27.564 58.515 0.50 30.61 177 GLU A CA 1
ATOM 1382 C C A GLU A 1 177 ? 21.666 27.384 57.084 0.50 28.78 177 GLU A C 1
ATOM 1383 C C B GLU A 1 177 ? 21.631 27.385 57.068 0.50 28.24 177 GLU A C 1
ATOM 1384 O O A GLU A 1 177 ? 20.730 26.602 56.886 0.50 28.70 177 GLU A O 1
ATOM 1385 O O B GLU A 1 177 ? 20.678 26.622 56.851 0.50 28.24 177 GLU A O 1
ATOM 1396 N N . LEU A 1 178 ? 22.338 28.000 56.120 1.00 27.02 178 LEU A N 1
ATOM 1397 C CA . LEU A 1 178 ? 22.063 27.804 54.681 1.00 25.65 178 LEU A CA 1
ATOM 1398 C C . LEU A 1 178 ? 23.355 27.300 54.062 1.00 27.45 178 LEU A C 1
ATOM 1399 O O . LEU A 1 178 ? 24.438 27.896 54.349 1.00 29.45 178 LEU A O 1
ATOM 1404 N N . CYS A 1 179 ? 23.280 26.235 53.277 1.00 26.81 179 CYS A N 1
ATOM 1405 C CA . CYS A 1 179 ? 24.489 25.640 52.669 1.00 27.91 179 CYS A CA 1
ATOM 1406 C C . CYS A 1 179 ? 24.668 26.131 51.229 1.00 25.19 179 CYS A C 1
ATOM 1407 O O . CYS A 1 179 ? 25.725 25.837 50.607 1.00 25.90 179 CYS A O 1
ATOM 1410 N N . PHE A 1 180 ? 23.692 26.865 50.709 1.00 23.02 180 PHE A N 1
ATOM 1411 C CA . PHE A 1 180 ? 23.626 27.199 49.269 1.00 20.73 180 PHE A CA 1
ATOM 1412 C C . PHE A 1 180 ? 22.637 28.341 49.068 1.00 19.56 180 PHE A C 1
ATOM 1413 O O . PHE A 1 180 ? 21.573 28.317 49.713 1.00 19.01 180 PHE A O 1
ATOM 1421 N N . GLN A 1 181 ? 22.956 29.270 48.173 1.00 19.00 181 GLN A N 1
ATOM 1422 C CA . GLN A 1 181 ? 21.971 30.267 47.718 1.00 18.04 181 GLN A CA 1
ATOM 1423 C C . GLN A 1 181 ? 21.974 30.286 46.183 1.00 17.84 181 GLN A C 1
ATOM 1424 O O . GLN A 1 181 ? 23.056 30.264 45.572 1.00 17.93 181 GLN A O 1
ATOM 1430 N N . MET A 1 182 ? 20.783 30.343 45.611 1.00 16.94 182 MET A N 1
ATOM 1431 C CA . MET A 1 182 ? 20.606 30.355 44.137 1.00 16.43 182 MET A CA 1
ATOM 1432 C C . MET A 1 182 ? 19.720 31.517 43.741 1.00 16.06 182 MET A C 1
ATOM 1433 O O . MET A 1 182 ? 18.555 31.301 43.401 1.00 16.11 182 MET A O 1
ATOM 1438 N N . PRO A 1 183 ? 20.234 32.761 43.841 1.00 16.19 183 PRO A N 1
ATOM 1439 C CA . PRO A 1 183 ? 19.456 33.964 43.479 1.00 17.07 183 PRO A CA 1
ATOM 1440 C C . PRO A 1 183 ? 19.490 34.186 41.968 1.00 16.26 183 PRO A C 1
ATOM 1441 O O . PRO A 1 183 ? 20.326 34.950 41.479 1.00 18.34 183 PRO A O 1
ATOM 1445 N N . LEU A 1 184 ? 18.655 33.479 41.227 1.00 15.60 184 LEU A N 1
ATOM 1446 C CA . LEU A 1 184 ? 18.673 33.486 39.736 1.00 15.31 184 LEU A CA 1
ATOM 1447 C C . LEU A 1 184 ? 18.198 34.848 39.241 1.00 15.86 184 LEU A C 1
ATOM 1448 O O . LEU A 1 184 ? 17.136 35.351 39.732 1.00 17.17 184 LEU A O 1
ATOM 1453 N N . TYR A 1 185 ? 18.975 35.456 38.340 1.00 15.62 185 TYR A N 1
ATOM 1454 C CA . TYR A 1 185 ? 18.656 36.746 37.668 1.00 16.27 185 TYR A CA 1
ATOM 1455 C C . TYR A 1 185 ? 17.903 37.666 38.624 1.00 15.84 185 TYR A C 1
ATOM 1456 O O . TYR A 1 185 ? 16.701 37.945 38.397 1.00 17.11 185 TYR A O 1
ATOM 1465 N N . PRO A 1 186 ? 18.554 38.048 39.719 1.00 16.21 186 PRO A N 1
ATOM 1466 C CA . PRO A 1 186 ? 17.826 38.579 40.871 1.00 15.64 186 PRO A CA 1
ATOM 1467 C C . PRO A 1 186 ? 17.586 40.094 40.797 1.00 16.98 186 PRO A C 1
ATOM 1468 O O . PRO A 1 186 ? 18.411 40.873 40.308 1.00 16.89 186 PRO A O 1
ATOM 1472 N N . MET A 1 187 ? 16.421 40.496 41.277 1.00 16.83 187 MET A N 1
ATOM 1473 C CA . MET A 1 187 ? 15.987 41.893 41.356 1.00 17.15 187 MET A CA 1
ATOM 1474 C C . MET A 1 187 ? 16.550 42.450 42.669 1.00 17.41 187 MET A C 1
ATOM 1475 O O . MET A 1 187 ? 15.865 42.374 43.695 1.00 16.71 187 MET A O 1
ATOM 1480 N N . ILE A 1 188 ? 17.725 43.067 42.626 1.00 16.46 188 ILE A N 1
ATOM 1481 C CA . ILE A 1 188 ? 18.459 43.437 43.878 1.00 17.92 188 ILE A CA 1
ATOM 1482 C C . ILE A 1 188 ? 18.822 44.916 43.949 1.00 18.91 188 ILE A C 1
ATOM 1483 O O . ILE A 1 188 ? 19.206 45.372 45.032 1.00 17.97 188 ILE A O 1
ATOM 1488 N N . ASP A 1 189 ? 18.730 45.671 42.863 1.00 17.63 189 ASP A N 1
ATOM 1489 C CA . ASP A 1 189 ? 19.177 47.083 42.833 1.00 18.32 189 ASP A CA 1
ATOM 1490 C C . ASP A 1 189 ? 17.985 48.011 42.623 1.00 19.41 189 ASP A C 1
ATOM 1491 O O . ASP A 1 189 ? 17.542 48.203 41.484 1.00 19.75 189 ASP A O 1
ATOM 1496 N N . ASP A 1 190 ? 17.493 48.595 43.708 1.00 19.13 190 ASP A N 1
ATOM 1497 C CA . ASP A 1 190 ? 16.309 49.470 43.670 1.00 19.70 190 ASP A CA 1
ATOM 1498 C C . ASP A 1 190 ? 16.587 50.763 42.930 1.00 20.52 190 ASP A C 1
ATOM 1499 O O . ASP A 1 190 ? 15.613 51.509 42.669 1.00 21.26 190 ASP A O 1
ATOM 1504 N N . LYS A 1 191 ? 17.866 51.162 42.733 1.00 20.52 191 LYS A N 1
ATOM 1505 C CA . LYS A 1 191 ? 18.169 52.443 42.061 1.00 22.78 191 LYS A CA 1
ATOM 1506 C C . LYS A 1 191 ? 17.777 52.391 40.581 1.00 21.29 191 LYS A C 1
ATOM 1507 O O . LYS A 1 191 ? 17.581 53.504 40.014 1.00 22.39 191 LYS A O 1
ATOM 1513 N N . ASN A 1 192 ? 17.742 51.212 39.972 1.00 20.60 192 ASN A N 1
ATOM 1514 C CA . ASN A 1 192 ? 17.234 51.084 38.584 1.00 20.73 192 ASN A CA 1
ATOM 1515 C C . ASN A 1 192 ? 18.000 52.017 37.646 1.00 22.08 192 ASN A C 1
ATOM 1516 O O . ASN A 1 192 ? 17.378 52.748 36.805 1.00 22.51 192 ASN A O 1
ATOM 1521 N N . ASN A 1 193 ? 19.320 52.128 37.826 1.00 21.59 193 ASN A N 1
ATOM 1522 C CA . ASN A 1 193 ? 20.117 53.108 37.050 1.00 22.58 193 ASN A CA 1
ATOM 1523 C C . ASN A 1 193 ? 21.364 52.460 36.458 1.00 21.63 193 ASN A C 1
ATOM 1524 O O . ASN A 1 193 ? 22.208 53.236 35.917 1.00 23.24 193 ASN A O 1
ATOM 1529 N N . SER A 1 194 ? 21.466 51.139 36.467 1.00 20.48 194 SER A N 1
ATOM 1530 C CA . SER A 1 194 ? 22.585 50.487 35.749 1.00 21.22 194 SER A CA 1
ATOM 1531 C C . SER A 1 194 ? 22.345 50.681 34.246 1.00 21.36 194 SER A C 1
ATOM 1532 O O . SER A 1 194 ? 21.188 50.846 33.800 1.00 20.47 194 SER A O 1
ATOM 1535 N N . PRO A 1 195 ? 23.391 50.621 33.398 1.00 21.09 195 PRO A N 1
ATOM 1536 C CA . PRO A 1 195 ? 23.167 50.718 31.953 1.00 20.78 195 PRO A CA 1
ATOM 1537 C C . PRO A 1 195 ? 22.190 49.655 31.444 1.00 19.52 195 PRO A C 1
ATOM 1538 O O . PRO A 1 195 ? 21.291 50.026 30.634 1.00 20.25 195 PRO A O 1
ATOM 1542 N N . SER A 1 196 ? 22.310 48.416 31.886 1.00 18.37 196 SER A N 1
ATOM 1543 C CA . SER A 1 196 ? 21.414 47.349 31.377 1.00 18.45 196 SER A CA 1
ATOM 1544 C C . SER A 1 196 ? 19.974 47.642 31.832 1.00 18.81 196 SER A C 1
ATOM 1545 O O . SER A 1 196 ? 19.059 47.336 31.033 1.00 19.91 196 SER A O 1
ATOM 1548 N N . SER A 1 197 ? 19.783 48.145 33.036 1.00 19.29 197 SER A N 1
ATOM 1549 C CA . SER A 1 197 ? 18.425 48.400 33.582 1.00 19.94 197 SER A CA 1
ATOM 1550 C C . SER A 1 197 ? 17.789 49.526 32.769 1.00 21.52 197 SER A C 1
ATOM 1551 O O . SER A 1 197 ? 16.596 49.483 32.500 1.00 24.94 197 SER A O 1
ATOM 1554 N N . LEU A 1 198 ? 18.543 50.503 32.320 1.00 19.15 198 LEU A N 1
ATOM 1555 C CA . LEU A 1 198 ? 18.031 51.648 31.556 1.00 19.28 198 LEU A CA 1
ATOM 1556 C C . LEU A 1 198 ? 17.779 51.232 30.103 1.00 19.89 198 LEU A C 1
ATOM 1557 O O . LEU A 1 198 ? 16.996 51.890 29.431 1.00 21.07 198 LEU A O 1
ATOM 1562 N N . GLU A 1 199 ? 18.595 50.317 29.593 1.00 20.43 199 GLU A N 1
ATOM 1563 C CA . GLU A 1 199 ? 18.612 50.031 28.140 1.00 22.93 199 GLU A CA 1
ATOM 1564 C C . GLU A 1 199 ? 17.371 49.193 27.760 1.00 22.95 199 GLU A C 1
ATOM 1565 O O . GLU A 1 199 ? 16.824 49.436 26.675 1.00 24.23 199 GLU A O 1
ATOM 1571 N N . ILE A 1 200 ? 16.913 48.346 28.673 1.00 22.95 200 ILE A N 1
ATOM 1572 C CA . ILE A 1 200 ? 15.851 47.380 28.301 1.00 25.10 200 ILE A CA 1
ATOM 1573 C C . ILE A 1 200 ? 14.542 48.108 28.521 1.00 26.14 200 ILE A C 1
ATOM 1574 O O . ILE A 1 200 ? 14.167 48.298 29.700 1.00 26.94 200 ILE A O 1
ATOM 1579 N N . THR A 1 201 ? 13.888 48.530 27.455 1.00 27.93 201 THR A N 1
ATOM 1580 C CA . THR A 1 201 ? 12.701 49.395 27.576 1.00 31.54 201 THR A CA 1
ATOM 1581 C C . THR A 1 201 ? 11.419 48.769 27.045 1.00 34.91 201 THR A C 1
ATOM 1582 O O . THR A 1 201 ? 10.323 49.299 27.427 1.00 36.22 201 THR A O 1
ATOM 1586 N N . GLY A 1 202 ? 11.497 47.826 26.138 1.00 33.33 202 GLY A N 1
ATOM 1587 C CA . GLY A 1 202 ? 10.180 47.582 25.493 1.00 34.04 202 GLY A CA 1
ATOM 1588 C C . GLY A 1 202 ? 9.596 46.293 26.003 1.00 31.62 202 GLY A C 1
ATOM 1589 O O . GLY A 1 202 ? 9.825 45.906 27.161 1.00 28.82 202 GLY A O 1
ATOM 1590 N N . ASN A 1 203 ? 8.974 45.562 25.092 1.00 31.02 203 ASN A N 1
ATOM 1591 C CA . ASN A 1 203 ? 8.399 44.225 25.338 1.00 30.40 203 ASN A CA 1
ATOM 1592 C C . ASN A 1 203 ? 9.510 43.181 25.398 1.00 29.23 203 ASN A C 1
ATOM 1593 O O . ASN A 1 203 ? 9.656 42.411 24.413 1.00 30.80 203 ASN A O 1
ATOM 1598 N N . LEU A 1 204 ? 10.274 43.120 26.495 1.00 25.52 204 LEU A N 1
ATOM 1599 C CA . LEU A 1 204 ? 11.267 42.067 26.716 1.00 25.24 204 LEU A CA 1
ATOM 1600 C C . LEU A 1 204 ? 11.022 41.458 28.077 1.00 23.71 204 LEU A C 1
ATOM 1601 O O . LEU A 1 204 ? 11.979 41.118 28.771 1.00 22.64 204 LEU A O 1
ATOM 1606 N N . ILE A 1 205 ? 9.720 41.259 28.416 1.00 23.04 205 ILE A N 1
ATOM 1607 C CA . ILE A 1 205 ? 9.273 40.527 29.624 1.00 22.29 205 ILE A CA 1
ATOM 1608 C C . ILE A 1 205 ? 9.436 41.363 30.922 1.00 24.62 205 ILE A C 1
ATOM 1609 O O . ILE A 1 205 ? 8.396 41.632 31.583 1.00 30.62 205 ILE A O 1
ATOM 1614 N N . TRP A 1 206 ? 10.622 41.873 31.222 1.00 20.79 206 TRP A N 1
ATOM 1615 C CA . TRP A 1 206 ? 10.834 42.871 32.295 1.00 20.06 206 TRP A CA 1
ATOM 1616 C C . TRP A 1 206 ? 11.631 44.026 31.666 1.00 21.36 206 TRP A C 1
ATOM 1617 O O . TRP A 1 206 ? 12.382 43.786 30.702 1.00 21.86 206 TRP A O 1
ATOM 1628 N N . ASN A 1 207 ? 11.398 45.235 32.114 1.00 19.49 207 ASN A N 1
ATOM 1629 C CA . ASN A 1 207 ? 12.033 46.431 31.523 1.00 19.98 207 ASN A CA 1
ATOM 1630 C C . ASN A 1 207 ? 12.183 47.485 32.621 1.00 19.15 207 ASN A C 1
ATOM 1631 O O . ASN A 1 207 ? 11.791 47.218 33.796 1.00 18.51 207 ASN A O 1
ATOM 1636 N N . HIS A 1 208 ? 12.763 48.608 32.237 1.00 19.70 208 HIS A N 1
ATOM 1637 C CA . HIS A 1 208 ? 13.062 49.681 33.230 1.00 20.57 208 HIS A CA 1
ATOM 1638 C C . HIS A 1 208 ? 11.783 50.140 33.924 1.00 21.07 208 HIS A C 1
ATOM 1639 O O . HIS A 1 208 ? 11.805 50.319 35.147 1.00 20.35 208 HIS A O 1
ATOM 1646 N N . ASP A 1 209 ? 10.722 50.336 33.160 1.00 22.06 209 ASP A N 1
ATOM 1647 C CA . ASP A 1 209 ? 9.474 50.938 33.686 1.00 24.38 209 ASP A CA 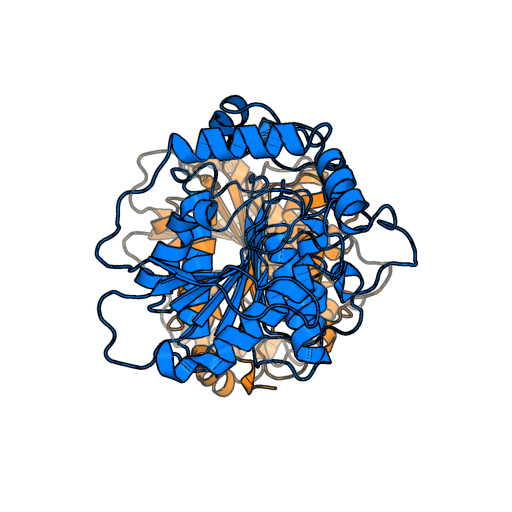1
ATOM 1648 C C . ASP A 1 209 ? 8.823 49.943 34.655 1.00 22.40 209 ASP A C 1
ATOM 1649 O O . ASP A 1 209 ? 8.288 50.413 35.700 1.00 23.27 209 ASP A O 1
ATOM 1654 N N . LEU A 1 210 ? 8.788 48.673 34.320 1.00 21.02 210 LEU A N 1
ATOM 1655 C CA . LEU A 1 210 ? 8.203 47.641 35.214 1.00 20.38 210 LEU A CA 1
ATOM 1656 C C . LEU A 1 210 ? 9.054 47.598 36.485 1.00 19.87 210 LEU A C 1
ATOM 1657 O O . LEU A 1 210 ? 8.533 47.460 37.602 1.00 20.30 210 LEU A O 1
ATOM 1662 N N . ASN A 1 211 ? 10.374 47.605 36.328 1.00 18.47 211 ASN A N 1
ATOM 1663 C CA . ASN A 1 211 ? 11.284 47.521 37.488 1.00 17.99 211 ASN A CA 1
ATOM 1664 C C . ASN A 1 211 ? 11.025 48.691 38.431 1.00 18.67 211 ASN A C 1
ATOM 1665 O O . ASN A 1 211 ? 11.034 48.482 39.662 1.00 18.96 211 ASN A O 1
ATOM 1670 N N . GLU A 1 212 ? 10.844 49.887 37.894 1.00 19.82 212 GLU A N 1
ATOM 1671 C CA . GLU A 1 212 ? 10.584 51.100 38.679 1.00 21.38 212 GLU A CA 1
ATOM 1672 C C . GLU A 1 212 ? 9.301 50.866 39.499 1.00 22.50 212 GLU A C 1
ATOM 1673 O O . GLU A 1 212 ? 9.277 51.197 40.715 1.00 22.96 212 GLU A O 1
ATOM 1679 N N . LYS A 1 213 ? 8.239 50.370 38.843 1.00 22.29 213 LYS A N 1
ATOM 1680 C CA . LYS A 1 213 ? 6.935 50.169 39.540 1.00 23.04 213 LYS A CA 1
ATOM 1681 C C . LYS A 1 213 ? 7.070 49.087 40.602 1.00 21.29 213 LYS A C 1
ATOM 1682 O O . LYS A 1 213 ? 6.519 49.277 41.699 1.00 21.22 213 LYS A O 1
ATOM 1688 N N . GLY A 1 214 ? 7.699 47.945 40.315 1.00 19.41 214 GLY A N 1
ATOM 1689 C CA . GLY A 1 214 ? 7.870 46.909 41.319 1.00 19.57 214 GLY A CA 1
ATOM 1690 C C . GLY A 1 214 ? 8.661 47.403 42.541 1.00 19.12 214 GLY A C 1
ATOM 1691 O O . GLY A 1 214 ? 8.235 47.157 43.675 1.00 18.28 214 GLY A O 1
ATOM 1692 N N . TRP A 1 215 ? 9.756 48.094 42.329 1.00 18.58 215 TRP A N 1
ATOM 1693 C CA . TRP A 1 215 ? 10.559 48.612 43.456 1.00 18.76 215 TRP A CA 1
ATOM 1694 C C . TRP A 1 215 ? 9.751 49.658 44.209 1.00 19.49 215 TRP A C 1
ATOM 1695 O O . TRP A 1 215 ? 9.820 49.669 45.483 1.00 20.36 215 TRP A O 1
ATOM 1706 N N . SER A 1 216 ? 9.034 50.545 43.528 1.00 19.17 216 SER A N 1
ATOM 1707 C CA . SER A 1 216 ? 8.238 51.579 44.213 1.00 20.97 216 SER A CA 1
ATOM 1708 C C . SER A 1 216 ? 7.188 50.905 45.139 1.00 21.05 216 SER A C 1
ATOM 1709 O O . SER A 1 216 ? 6.922 51.397 46.253 1.00 22.09 216 SER A O 1
ATOM 1712 N N . MET A 1 217 ? 6.574 49.839 44.674 1.00 19.67 217 MET A N 1
ATOM 1713 C CA . MET A 1 217 ? 5.528 49.165 45.466 1.00 20.75 217 MET A CA 1
ATOM 1714 C C . MET A 1 217 ? 6.186 48.378 46.610 1.00 19.42 217 MET A C 1
ATOM 1715 O O . MET A 1 217 ? 5.656 48.484 47.767 1.00 20.84 217 MET A O 1
ATOM 1720 N N . TYR A 1 218 ? 7.288 47.695 46.369 1.00 18.83 218 TYR A N 1
ATOM 1721 C CA . TYR A 1 218 ? 7.984 46.930 47.425 1.00 18.02 218 TYR A CA 1
ATOM 1722 C C . TYR A 1 218 ? 8.502 47.868 48.525 1.00 19.35 218 TYR A C 1
ATOM 1723 O O . TYR A 1 218 ? 8.449 47.508 49.731 1.00 18.75 218 TYR A O 1
ATOM 1732 N N . LEU A 1 219 ? 8.964 49.059 48.164 1.00 20.24 219 LEU A N 1
ATOM 1733 C CA . LEU A 1 219 ? 9.628 49.993 49.115 1.00 22.28 219 LEU A CA 1
ATOM 1734 C C . LEU A 1 219 ? 8.770 51.195 49.464 1.00 23.49 219 LEU A C 1
ATOM 1735 O O . LEU A 1 219 ? 9.280 52.140 50.078 1.00 24.47 219 LEU A O 1
ATOM 1740 N N . ASP A 1 220 ? 7.472 51.139 49.167 1.00 23.58 220 ASP A N 1
ATOM 1741 C CA . ASP A 1 220 ? 6.520 52.223 49.493 1.00 27.40 220 ASP A CA 1
ATOM 1742 C C . ASP A 1 220 ? 7.088 53.580 49.079 1.00 27.43 220 ASP A C 1
ATOM 1743 O O . ASP A 1 220 ? 7.055 54.580 49.847 1.00 28.42 220 ASP A O 1
ATOM 1748 N N . GLY A 1 221 ? 7.609 53.667 47.866 1.00 27.02 221 GLY A N 1
ATOM 1749 C CA . GLY A 1 221 ? 8.080 54.923 47.287 1.00 28.84 221 GLY A CA 1
ATOM 1750 C C . GLY A 1 221 ? 9.472 55.362 47.747 1.00 29.57 221 GLY A C 1
ATOM 1751 O O . GLY A 1 221 ? 9.886 56.444 47.327 1.00 31.43 221 GLY A O 1
ATOM 1752 N N . LYS A 1 222 ? 10.199 54.562 48.514 1.00 28.31 222 LYS A N 1
ATOM 1753 C CA . LYS A 1 222 ? 11.573 54.922 48.964 1.00 29.59 222 LYS A CA 1
ATOM 1754 C C . LYS A 1 222 ? 12.654 54.381 48.040 1.00 27.14 222 LYS A C 1
ATOM 1755 O O . LYS A 1 222 ? 13.842 54.561 48.329 1.00 28.47 222 LYS A O 1
ATOM 1761 N N . ASN A 1 223 ? 12.265 53.698 46.967 1.00 25.11 223 ASN A N 1
ATOM 1762 C CA . ASN A 1 223 ? 13.196 53.177 45.958 1.00 24.37 223 ASN A CA 1
ATOM 1763 C C . ASN A 1 223 ? 14.122 54.287 45.490 1.00 25.41 223 ASN A C 1
ATOM 1764 O O . ASN A 1 223 ? 13.655 55.377 45.186 1.00 26.63 223 ASN A O 1
ATOM 1769 N N . GLY A 1 224 ? 15.416 53.995 45.439 1.00 24.98 224 GLY A N 1
ATOM 1770 C CA . GLY A 1 224 ? 16.411 54.938 44.924 1.00 27.23 224 GLY A CA 1
ATOM 1771 C C . GLY A 1 224 ? 16.879 55.943 45.953 1.00 29.50 224 GLY A C 1
ATOM 1772 O O . GLY A 1 224 ? 17.748 56.758 45.585 1.00 32.78 224 GLY A O 1
ATOM 1773 N N . THR A 1 225 ? 16.272 56.012 47.132 1.00 29.82 225 THR A N 1
ATOM 1774 C CA . THR A 1 225 ? 16.641 57.039 48.154 1.00 32.72 225 THR A CA 1
ATOM 1775 C C . THR A 1 225 ? 17.735 56.486 49.082 1.00 33.65 225 THR A C 1
ATOM 1776 O O . THR A 1 225 ? 18.020 55.300 49.036 1.00 32.16 225 THR A O 1
ATOM 1780 N N . ASP A 1 226 ? 18.269 57.320 49.985 1.00 36.73 226 ASP A N 1
ATOM 1781 C CA . ASP A 1 226 ? 19.248 56.834 51.001 1.00 40.28 226 ASP A CA 1
ATOM 1782 C C . ASP A 1 226 ? 18.539 55.982 52.071 1.00 41.49 226 ASP A C 1
ATOM 1783 O O . ASP A 1 226 ? 19.241 55.196 52.691 1.00 47.78 226 ASP A O 1
ATOM 1788 N N . ASP A 1 227 ? 17.199 55.998 52.149 1.00 41.41 227 ASP A N 1
ATOM 1789 C CA . ASP A 1 227 ? 16.388 55.345 53.218 1.00 41.74 227 ASP A CA 1
ATOM 1790 C C . ASP A 1 227 ? 15.973 53.928 52.805 1.00 39.13 227 ASP A C 1
ATOM 1791 O O . ASP A 1 227 ? 14.747 53.573 52.924 1.00 41.21 227 ASP A O 1
ATOM 1796 N N . VAL A 1 228 ? 16.938 53.129 52.343 1.00 34.70 228 VAL A N 1
ATOM 1797 C CA . VAL A 1 228 ? 16.669 51.744 51.927 1.00 29.96 228 VAL A CA 1
ATOM 1798 C C . VAL A 1 228 ? 17.739 50.854 52.546 1.00 29.70 228 VAL A C 1
ATOM 1799 O O . VAL A 1 228 ? 18.926 51.025 52.255 1.00 28.04 228 VAL A O 1
ATOM 1803 N N . PRO A 1 229 ? 17.346 49.876 53.387 1.00 28.03 229 PRO A N 1
ATOM 1804 C CA . PRO A 1 229 ? 18.332 49.002 54.033 1.00 27.85 229 PRO A CA 1
ATOM 1805 C C . PRO A 1 229 ? 18.829 47.901 53.101 1.00 25.51 229 PRO A C 1
ATOM 1806 O O . PRO A 1 229 ? 18.202 47.579 52.106 1.00 23.63 229 PRO A O 1
ATOM 1810 N N . VAL A 1 230 ? 19.988 47.362 53.424 1.00 24.96 230 VAL A N 1
ATOM 1811 C CA . VAL A 1 230 ? 20.628 46.286 52.630 1.00 24.85 230 VAL A CA 1
ATOM 1812 C C . VAL A 1 230 ? 19.659 45.128 52.481 1.00 22.88 230 VAL A C 1
ATOM 1813 O O . VAL A 1 230 ? 19.606 44.515 51.407 1.00 22.59 230 VAL A O 1
ATOM 1817 N N . HIS A 1 231 ? 18.902 44.770 53.530 1.00 22.14 231 HIS A N 1
ATOM 1818 C CA . HIS A 1 231 ? 17.993 43.605 53.416 1.00 21.68 231 HIS A CA 1
ATOM 1819 C C . HIS A 1 231 ? 16.846 43.854 52.444 1.00 19.97 231 HIS A C 1
ATOM 1820 O O . HIS A 1 231 ? 16.227 42.875 51.990 1.00 20.06 231 HIS A O 1
ATOM 1827 N N . ALA A 1 232 ? 16.558 45.114 52.118 1.00 21.29 232 ALA A N 1
ATOM 1828 C CA . ALA A 1 232 ? 15.512 45.435 51.103 1.00 20.96 232 ALA A CA 1
ATOM 1829 C C . ALA A 1 232 ? 16.069 45.370 49.689 1.00 20.39 232 ALA A C 1
ATOM 1830 O O . ALA A 1 232 ? 15.308 45.140 48.738 1.00 20.60 232 ALA A O 1
ATOM 1832 N N . ALA A 1 233 ? 17.350 45.657 49.518 1.00 19.82 233 ALA A N 1
ATOM 1833 C CA . ALA A 1 233 ? 17.986 45.763 48.191 1.00 19.28 233 ALA A CA 1
ATOM 1834 C C . ALA A 1 233 ? 19.435 45.325 48.317 1.00 20.48 233 ALA A C 1
ATOM 1835 O O . ALA A 1 233 ? 20.319 46.139 48.611 1.00 20.91 233 ALA A O 1
ATOM 1837 N N . PRO A 1 234 ? 19.697 44.018 48.153 1.00 19.65 234 PRO A N 1
ATOM 1838 C CA . PRO A 1 234 ? 21.039 43.487 48.387 1.00 20.01 234 PRO A CA 1
ATOM 1839 C C . PRO A 1 234 ? 22.188 44.103 47.563 1.00 20.25 234 PRO A C 1
ATOM 1840 O O . PRO A 1 234 ? 23.330 44.040 47.979 1.00 19.60 234 PRO A O 1
ATOM 1844 N N . ALA A 1 235 ? 21.882 44.780 46.473 1.00 19.37 235 ALA A N 1
ATOM 1845 C CA . ALA A 1 235 ? 22.918 45.523 45.736 1.00 20.97 235 ALA A CA 1
ATOM 1846 C C . ALA A 1 235 ? 23.600 46.530 46.651 1.00 22.42 235 ALA A C 1
ATOM 1847 O O . ALA A 1 235 ? 24.756 46.918 46.319 1.00 23.98 235 ALA A O 1
ATOM 1849 N N . ARG A 1 236 ? 22.922 47.018 47.688 1.00 21.11 236 ARG A N 1
ATOM 1850 C CA . ARG A 1 236 ? 23.482 48.033 48.598 1.00 23.18 236 ARG A CA 1
ATOM 1851 C C . ARG A 1 236 ? 24.471 47.397 49.596 1.00 25.03 236 ARG A C 1
ATOM 1852 O O . ARG A 1 236 ? 25.098 48.170 50.341 1.00 27.07 236 ARG A O 1
ATOM 1860 N N . ALA A 1 237 ? 24.567 46.073 49.678 1.00 24.79 237 ALA A N 1
ATOM 1861 C CA . ALA A 1 237 ? 25.459 45.409 50.652 1.00 28.21 237 ALA A CA 1
ATOM 1862 C C . ALA A 1 237 ? 26.896 45.821 50.398 1.00 31.60 237 ALA A C 1
ATOM 1863 O O . ALA A 1 237 ? 27.335 45.934 49.240 1.00 34.74 237 ALA A O 1
ATOM 1865 N N . THR A 1 238 ? 27.625 46.084 51.452 1.00 32.66 238 THR A N 1
ATOM 1866 C CA . THR A 1 238 ? 29.083 46.328 51.313 1.00 36.89 238 THR A CA 1
ATOM 1867 C C . THR A 1 238 ? 29.836 45.129 51.895 1.00 36.37 238 THR A C 1
ATOM 1868 O O . THR A 1 238 ? 30.933 44.893 51.443 1.00 38.59 238 THR A O 1
ATOM 1872 N N . ASP A 1 239 ? 29.254 44.412 52.859 1.00 34.26 239 ASP A N 1
ATOM 1873 C CA . ASP A 1 239 ? 29.894 43.238 53.502 1.00 33.77 239 ASP A CA 1
ATOM 1874 C C . ASP A 1 239 ? 29.188 41.978 53.025 1.00 29.73 239 ASP A C 1
ATOM 1875 O O . ASP A 1 239 ? 28.040 41.682 53.476 1.00 29.62 239 ASP A O 1
ATOM 1880 N N . LEU A 1 240 ? 29.797 41.304 52.049 1.00 27.80 240 LEU A N 1
ATOM 1881 C CA . LEU A 1 240 ? 29.265 40.034 51.528 1.00 26.61 240 LEU A CA 1
ATOM 1882 C C . LEU A 1 240 ? 30.053 38.834 52.069 1.00 27.08 240 LEU A C 1
ATOM 1883 O O . LEU A 1 240 ? 29.861 37.711 51.534 1.00 26.47 240 LEU A O 1
ATOM 1888 N N . THR A 1 241 ? 30.834 38.998 53.126 1.00 28.24 241 THR A N 1
ATOM 1889 C CA . THR A 1 241 ? 31.597 37.869 53.695 1.00 29.69 241 THR A CA 1
ATOM 1890 C C . THR A 1 241 ? 30.670 36.835 54.340 1.00 29.88 241 THR A C 1
ATOM 1891 O O . THR A 1 241 ? 29.558 37.174 54.792 1.00 29.12 241 THR A O 1
ATOM 1895 N N A ASN A 1 242 ? 31.122 35.582 54.400 0.50 30.30 242 ASN A N 1
ATOM 1896 N N B ASN A 1 242 ? 31.129 35.587 54.376 0.50 30.50 242 ASN A N 1
ATOM 1897 C CA A ASN A 1 242 ? 30.447 34.494 55.160 0.50 30.08 242 ASN A CA 1
ATOM 1898 C CA B ASN A 1 242 ? 30.513 34.497 55.173 0.50 30.53 242 ASN A CA 1
ATOM 1899 C C A ASN A 1 242 ? 29.009 34.330 54.652 0.50 28.49 242 ASN A C 1
ATOM 1900 C C B ASN A 1 242 ? 29.132 34.129 54.605 0.50 28.70 242 ASN A C 1
ATOM 1901 O O A ASN A 1 242 ? 28.060 34.341 55.476 0.50 28.37 242 ASN A O 1
ATOM 1902 O O B ASN A 1 242 ? 28.359 33.557 55.347 0.50 28.79 242 ASN A O 1
ATOM 1911 N N . LEU A 1 243 ? 28.835 34.409 53.337 1.00 25.80 243 LEU A N 1
ATOM 1912 C CA . LEU A 1 243 ? 27.576 34.002 52.696 1.00 24.73 243 LEU A CA 1
ATOM 1913 C C . LEU A 1 243 ? 27.762 32.620 52.082 1.00 24.56 243 LEU A C 1
ATOM 1914 O O . LEU A 1 243 ? 28.872 32.169 51.794 1.00 24.60 243 LEU A O 1
ATOM 1919 N N . PRO A 1 244 ? 26.652 31.922 51.835 1.00 24.07 244 PRO A N 1
ATOM 1920 C CA . PRO A 1 244 ? 26.720 30.582 51.289 1.00 25.05 244 PRO A CA 1
ATOM 1921 C C . PRO A 1 244 ? 27.189 30.560 49.842 1.00 23.30 244 PRO A C 1
ATOM 1922 O O . PRO A 1 244 ? 26.948 31.529 49.111 1.00 22.92 244 PRO A O 1
ATOM 1926 N N . TYR A 1 245 ? 27.770 29.423 49.473 1.00 23.05 245 TYR A N 1
ATOM 1927 C CA . TYR A 1 245 ? 28.028 29.043 48.052 1.00 22.60 245 TYR A CA 1
ATOM 1928 C C . TYR A 1 245 ? 26.869 29.510 47.192 1.00 22.15 245 TYR A C 1
ATOM 1929 O O . TYR A 1 245 ? 25.713 29.214 47.504 1.00 20.50 245 TYR A O 1
ATOM 1938 N N . THR A 1 246 ? 27.178 30.233 46.097 1.00 20.95 246 THR A N 1
ATOM 1939 C CA . THR A 1 246 ? 26.215 30.917 45.240 1.00 19.68 246 THR A CA 1
ATOM 1940 C C . THR A 1 246 ? 26.247 30.353 43.812 1.00 18.62 246 THR A C 1
ATOM 1941 O O . THR A 1 246 ? 27.308 30.234 43.242 1.00 19.54 246 THR A O 1
ATOM 1945 N N . TYR A 1 247 ? 25.087 30.046 43.269 1.00 18.27 247 TYR A N 1
ATOM 1946 C CA . TYR A 1 247 ? 24.929 29.849 41.809 1.00 17.81 247 TYR A CA 1
ATOM 1947 C C . TYR A 1 247 ? 23.965 30.940 41.351 1.00 17.61 247 TYR A C 1
ATOM 1948 O O . TYR A 1 247 ? 22.894 31.132 41.954 1.00 16.62 247 TYR A O 1
ATOM 1957 N N . THR A 1 248 ? 24.323 31.637 40.285 1.00 17.64 248 THR A N 1
ATOM 1958 C CA . THR A 1 248 ? 23.334 32.505 39.609 1.00 16.33 248 THR A CA 1
ATOM 1959 C C . THR A 1 248 ? 23.632 32.549 38.126 1.00 16.31 248 THR A C 1
ATOM 1960 O O . THR A 1 248 ? 24.650 32.098 37.646 1.00 16.79 248 THR A O 1
ATOM 1964 N N . CYS A 1 249 ? 22.654 33.059 37.391 1.00 16.75 249 CYS A N 1
ATOM 1965 C CA . CYS A 1 249 ? 22.753 33.193 35.945 1.00 15.75 249 CYS A CA 1
ATOM 1966 C C . CYS A 1 249 ? 21.855 34.334 35.523 1.00 16.87 249 CYS A C 1
ATOM 1967 O O . CYS A 1 249 ? 20.962 34.737 36.293 1.00 16.05 249 CYS A O 1
ATOM 1970 N N . VAL A 1 250 ? 22.094 34.833 34.317 1.00 15.74 250 VAL A N 1
ATOM 1971 C CA . VAL A 1 250 ? 21.269 35.954 33.788 1.00 15.92 250 VAL A CA 1
ATOM 1972 C C . VAL A 1 250 ? 21.427 35.934 32.270 1.00 16.57 250 VAL A C 1
ATOM 1973 O O . VAL A 1 250 ? 22.495 35.593 31.729 1.00 16.52 250 VAL A O 1
ATOM 1977 N N . GLY A 1 251 ? 20.393 36.318 31.542 1.00 16.57 251 GLY A N 1
ATOM 1978 C CA . GLY A 1 251 ? 20.512 36.580 30.117 1.00 16.49 251 GLY A CA 1
ATOM 1979 C C . GLY A 1 251 ? 21.072 37.968 29.834 1.00 17.00 251 GLY A C 1
ATOM 1980 O O . GLY A 1 251 ? 20.852 38.922 30.610 1.00 17.37 251 GLY A O 1
ATOM 1981 N N . GLN A 1 252 ? 21.802 38.114 28.748 1.00 16.34 252 GLN A N 1
ATOM 1982 C CA . GLN A 1 252 ? 22.459 39.411 28.540 1.00 18.50 252 GLN A CA 1
ATOM 1983 C C . GLN A 1 252 ? 21.444 40.525 28.195 1.00 18.33 252 GLN A C 1
ATOM 1984 O O . GLN A 1 252 ? 21.778 41.677 28.332 1.00 18.62 252 GLN A O 1
ATOM 1990 N N . LEU A 1 253 ? 20.238 40.148 27.784 1.00 18.02 253 LEU A N 1
ATOM 1991 C CA . LEU A 1 253 ? 19.180 41.157 27.497 1.00 18.55 253 LEU A CA 1
ATOM 1992 C C . LEU A 1 253 ? 18.219 41.336 28.656 1.00 18.01 253 LEU A C 1
ATOM 1993 O O . LEU A 1 253 ? 17.141 41.956 28.463 1.00 20.14 253 LEU A O 1
ATOM 1998 N N . ASP A 1 254 ? 18.522 40.792 29.823 1.00 17.25 254 ASP A N 1
ATOM 1999 C CA . ASP A 1 254 ? 17.735 41.028 31.056 1.00 17.43 254 ASP A CA 1
ATOM 2000 C C . ASP A 1 254 ? 18.138 42.356 31.655 1.00 17.39 254 ASP A C 1
ATOM 2001 O O . ASP A 1 254 ? 19.340 42.662 31.763 1.00 17.15 254 ASP A O 1
ATOM 2006 N N . PRO A 1 255 ? 17.212 43.249 32.074 1.00 16.82 255 PRO A N 1
ATOM 2007 C CA . PRO A 1 255 ? 17.648 44.467 32.749 1.00 17.59 255 PRO A CA 1
ATOM 2008 C C . PRO A 1 255 ? 18.569 44.236 33.952 1.00 17.39 255 PRO A C 1
ATOM 2009 O O . PRO A 1 255 ? 19.292 45.141 34.300 1.00 18.04 255 PRO A O 1
ATOM 2013 N N . PHE A 1 256 ? 18.429 43.074 34.576 1.00 17.06 256 PHE A N 1
ATOM 2014 C CA . PHE A 1 256 ? 19.210 42.759 35.775 1.00 16.82 256 PHE A CA 1
ATOM 2015 C C . PHE A 1 256 ? 20.621 42.299 35.423 1.00 17.32 256 PHE A C 1
ATOM 2016 O O . PHE A 1 256 ? 21.399 41.937 36.334 1.00 17.18 256 PHE A O 1
ATOM 2024 N N . ARG A 1 257 ? 21.021 42.314 34.172 1.00 16.79 257 ARG A N 1
ATOM 2025 C CA . ARG A 1 257 ? 22.373 41.812 33.799 1.00 17.44 257 ARG A CA 1
ATOM 2026 C C . ARG A 1 257 ? 23.430 42.530 34.647 1.00 17.58 257 ARG A C 1
ATOM 2027 O O . ARG A 1 257 ? 24.342 41.862 35.223 1.00 17.11 257 ARG A O 1
ATOM 2035 N N . ASP A 1 258 ? 23.489 43.842 34.588 1.00 17.76 258 ASP A N 1
ATOM 2036 C CA . ASP A 1 258 ? 24.608 44.584 35.206 1.00 18.74 258 ASP A CA 1
ATOM 2037 C C . ASP A 1 258 ? 24.573 44.410 36.734 1.00 18.51 258 ASP A C 1
ATOM 2038 O O . ASP A 1 258 ? 25.685 44.200 37.334 1.00 19.50 258 ASP A O 1
ATOM 2043 N N . GLU A 1 259 ? 23.408 44.462 37.382 1.00 17.59 259 GLU A N 1
ATOM 2044 C CA . GLU A 1 259 ? 23.411 44.322 38.879 1.00 18.15 259 GLU A CA 1
ATOM 2045 C C . GLU A 1 259 ? 23.829 42.905 39.247 1.00 18.16 259 GLU A C 1
ATOM 2046 O O . GLU A 1 259 ? 24.442 42.730 40.326 1.00 18.33 259 GLU A O 1
ATOM 2052 N N . THR A 1 260 ? 23.500 41.909 38.407 1.00 17.72 260 THR A N 1
ATOM 2053 C CA . THR A 1 260 ? 23.870 40.509 38.661 1.00 16.30 260 THR A CA 1
ATOM 2054 C C . THR A 1 260 ? 25.394 40.354 38.531 1.00 17.20 260 THR A C 1
ATOM 2055 O O . THR A 1 260 ? 26.060 39.777 39.435 1.00 17.67 260 THR A O 1
ATOM 2059 N N . LEU A 1 261 ? 25.985 40.900 37.466 1.00 17.95 261 LEU A N 1
ATOM 2060 C CA . LEU A 1 261 ? 27.445 40.862 37.255 1.00 19.21 261 LEU A CA 1
ATOM 2061 C C . LEU A 1 261 ? 28.137 41.496 38.433 1.00 20.29 261 LEU A C 1
ATOM 2062 O O . LEU A 1 261 ? 29.159 40.946 38.912 1.00 20.23 261 LEU A O 1
ATOM 2067 N N A ASP A 1 262 ? 27.635 42.647 38.892 0.50 20.04 262 ASP A N 1
ATOM 2068 N N B ASP A 1 262 ? 27.631 42.647 38.890 0.50 20.33 262 ASP A N 1
ATOM 2069 C CA A ASP A 1 262 ? 28.257 43.425 39.987 0.50 21.62 262 ASP A CA 1
ATOM 2070 C CA B ASP A 1 262 ? 28.273 43.410 39.981 0.50 22.10 262 ASP A CA 1
ATOM 2071 C C A ASP A 1 262 ? 28.171 42.606 41.281 0.50 20.19 262 ASP A C 1
ATOM 2072 C C B ASP A 1 262 ? 28.175 42.600 41.280 0.50 20.44 262 ASP A C 1
ATOM 2073 O O A ASP A 1 262 ? 29.176 42.587 42.021 0.50 20.35 262 ASP A O 1
ATOM 2074 O O B ASP A 1 262 ? 29.175 42.586 42.024 0.50 20.58 262 ASP A O 1
ATOM 2083 N N . TYR A 1 263 ? 27.034 41.957 41.541 1.00 19.18 263 TYR A N 1
ATOM 2084 C CA . TYR A 1 263 ? 26.876 41.189 42.792 1.00 18.93 263 TYR A CA 1
ATOM 2085 C C . TYR A 1 263 ? 27.850 40.005 42.795 1.00 18.75 263 TYR A C 1
ATOM 2086 O O . TYR A 1 263 ? 28.528 39.723 43.827 1.00 19.28 263 TYR A O 1
ATOM 2095 N N . VAL A 1 264 ? 27.917 39.325 41.655 1.00 18.29 264 VAL A N 1
ATOM 2096 C CA . VAL A 1 264 ? 28.866 38.192 41.480 1.00 19.57 264 VAL A CA 1
ATOM 2097 C C . VAL A 1 264 ? 30.279 38.683 41.743 1.00 19.87 264 VAL A C 1
ATOM 2098 O O . VAL A 1 264 ? 31.050 37.997 42.473 1.00 20.45 264 VAL A O 1
ATOM 2102 N N . LYS A 1 265 ? 30.702 39.785 41.126 1.00 19.43 265 LYS A N 1
ATOM 2103 C CA . LYS A 1 265 ? 32.076 40.308 41.307 1.00 21.57 265 LYS A CA 1
ATOM 2104 C C . LYS A 1 265 ? 32.364 40.513 42.796 1.00 21.37 265 LYS A C 1
ATOM 2105 O O . LYS A 1 265 ? 33.458 40.104 43.269 1.00 22.21 265 LYS A O 1
ATOM 2111 N N . ARG A 1 266 ? 31.414 41.151 43.495 1.00 21.20 266 ARG A N 1
ATOM 2112 C CA . ARG A 1 266 ? 31.609 41.508 44.926 1.00 23.89 266 ARG A CA 1
ATOM 2113 C C . ARG A 1 266 ? 31.556 40.267 45.812 1.00 21.92 266 ARG A C 1
ATOM 2114 O O . ARG A 1 266 ? 32.334 40.208 46.791 1.00 22.91 266 ARG A O 1
ATOM 2122 N N . LEU A 1 267 ? 30.734 39.292 45.470 1.00 21.70 267 LEU A N 1
ATOM 2123 C CA . LEU A 1 267 ? 30.700 38.042 46.263 1.00 21.31 267 LEU A CA 1
ATOM 2124 C C . LEU A 1 267 ? 32.072 37.384 46.147 1.00 21.23 267 LEU A C 1
ATOM 2125 O O . LEU A 1 267 ? 32.635 36.922 47.171 1.00 22.25 267 LEU A O 1
ATOM 2130 N N . CYS A 1 268 ? 32.642 37.321 44.946 1.00 21.62 268 CYS A N 1
ATOM 2131 C CA . CYS A 1 268 ? 33.940 36.644 44.787 1.00 22.65 268 CYS A CA 1
ATOM 2132 C C . CYS A 1 268 ? 35.011 37.385 45.601 1.00 24.34 268 CYS A C 1
ATOM 2133 O O . CYS A 1 268 ? 35.870 36.771 46.231 1.00 25.26 268 CYS A O 1
ATOM 2136 N N . GLN A 1 269 ? 35.027 38.705 45.531 1.00 24.83 269 GLN A N 1
ATOM 2137 C CA . GLN A 1 269 ? 35.973 39.547 46.284 1.00 26.70 269 GLN A CA 1
ATOM 2138 C C . GLN A 1 269 ? 35.827 39.348 47.810 1.00 26.79 269 GLN A C 1
ATOM 2139 O O . GLN A 1 269 ? 36.841 39.481 48.482 1.00 29.11 269 GLN A O 1
ATOM 2145 N N . ALA A 1 270 ? 34.657 38.957 48.276 1.00 25.66 270 ALA A N 1
ATOM 2146 C CA . ALA A 1 270 ? 34.378 38.687 49.708 1.00 27.29 270 ALA A CA 1
ATOM 2147 C C . ALA A 1 270 ? 34.735 37.235 50.075 1.00 28.71 270 ALA A C 1
ATOM 2148 O O . ALA A 1 270 ? 34.556 36.882 51.267 1.00 30.88 270 ALA A O 1
ATOM 2150 N N . GLY A 1 271 ? 35.262 36.429 49.164 1.00 28.11 271 GLY A N 1
ATOM 2151 C CA . GLY A 1 271 ? 35.703 35.048 49.456 1.00 28.52 271 GLY A CA 1
ATOM 2152 C C . GLY A 1 271 ? 34.544 34.046 49.441 1.00 27.26 271 GLY A C 1
ATOM 2153 O O . GLY A 1 271 ? 34.786 32.895 49.901 1.00 29.43 271 GLY A O 1
ATOM 2154 N N . VAL A 1 272 ? 33.401 34.392 48.859 1.00 24.76 272 VAL A N 1
ATOM 2155 C CA . VAL A 1 272 ? 32.242 33.497 48.646 1.00 23.99 272 VAL A CA 1
ATOM 2156 C C . VAL A 1 272 ? 32.523 32.704 47.364 1.00 24.59 272 VAL A C 1
ATOM 2157 O O . VAL A 1 272 ? 33.006 33.287 46.396 1.00 25.05 272 VAL A O 1
ATOM 2161 N N . ASP A 1 273 ? 32.238 31.413 47.385 1.00 25.56 273 ASP A N 1
ATOM 2162 C CA . ASP A 1 273 ? 32.350 30.530 46.209 1.00 25.59 273 ASP A CA 1
ATOM 2163 C C . ASP A 1 273 ? 31.145 30.794 45.333 1.00 22.33 273 ASP A C 1
ATOM 2164 O O . ASP A 1 273 ? 29.999 30.821 45.801 1.00 21.45 273 ASP A O 1
ATOM 2169 N N . VAL A 1 274 ? 31.411 31.054 44.030 1.00 21.95 274 VAL A N 1
ATOM 2170 C CA . VAL A 1 274 ? 30.364 31.484 43.095 1.00 20.31 274 VAL A CA 1
ATOM 2171 C C . VAL A 1 274 ? 30.517 30.735 41.768 1.00 20.14 274 VAL A C 1
ATOM 2172 O O . VAL A 1 274 ? 31.643 30.702 41.228 1.00 21.43 274 VAL A O 1
ATOM 2176 N N . GLU A 1 275 ? 29.395 30.240 41.238 1.00 18.92 275 GLU A N 1
ATOM 2177 C CA . GLU A 1 275 ? 29.302 29.832 39.819 1.00 19.09 275 GLU A CA 1
ATOM 2178 C C . GLU A 1 275 ? 28.308 30.806 39.168 1.00 17.49 275 GLU A C 1
ATOM 2179 O O . GLU A 1 275 ? 27.259 31.101 39.745 1.00 17.61 275 GLU A O 1
ATOM 2185 N N . PHE A 1 276 ? 28.682 31.366 38.017 1.00 17.93 276 PHE A N 1
ATOM 2186 C CA . PHE A 1 276 ? 27.830 32.381 37.365 1.00 17.76 276 PHE A CA 1
ATOM 2187 C C . PHE A 1 276 ? 27.869 32.097 35.866 1.00 16.98 276 PHE A C 1
ATOM 2188 O O . PHE A 1 276 ? 28.942 31.857 35.293 1.00 18.54 276 PHE A O 1
ATOM 2196 N N . HIS A 1 277 ? 26.697 32.195 35.220 1.00 16.50 277 HIS A N 1
ATOM 2197 C CA . HIS A 1 277 ? 26.606 32.012 33.770 1.00 17.40 277 HIS A CA 1
ATOM 2198 C C . HIS A 1 277 ? 25.789 33.176 33.165 1.00 16.55 277 HIS A C 1
ATOM 2199 O O . HIS A 1 277 ? 24.642 33.376 33.582 1.00 17.15 277 HIS A O 1
ATOM 2206 N N . LEU A 1 278 ? 26.371 33.870 32.202 1.00 16.72 278 LEU A N 1
ATOM 2207 C CA . LEU A 1 278 ? 25.712 34.908 31.390 1.00 17.13 278 LEU A CA 1
ATOM 2208 C C . LEU A 1 278 ? 25.388 34.238 30.044 1.00 16.99 278 LEU A C 1
ATOM 2209 O O . LEU A 1 278 ? 26.268 33.752 29.309 1.00 16.89 278 LEU A O 1
ATOM 2214 N N . TYR A 1 279 ? 24.089 34.247 29.674 1.00 16.75 279 TYR A N 1
ATOM 2215 C CA . TYR A 1 279 ? 23.608 33.630 28.434 1.00 17.90 279 TYR A CA 1
ATOM 2216 C C . TYR A 1 279 ? 23.363 34.630 27.315 1.00 17.86 279 TYR A C 1
ATOM 2217 O O . TYR A 1 279 ? 22.790 35.687 27.537 1.00 19.41 279 TYR A O 1
ATOM 2226 N N . PRO A 1 280 ? 23.852 34.329 26.121 1.00 19.52 280 PRO A N 1
ATOM 2227 C CA . PRO A 1 280 ? 23.802 35.269 25.021 1.00 19.63 280 PRO A CA 1
ATOM 2228 C C . PRO A 1 280 ? 22.379 35.362 24.434 1.00 20.37 280 PRO A C 1
ATOM 2229 O O . PRO A 1 280 ? 21.710 34.337 24.361 1.00 21.77 280 PRO A O 1
ATOM 2233 N N . GLY A 1 281 ? 22.000 36.560 23.948 1.00 21.29 281 GLY A N 1
ATOM 2234 C CA . GLY A 1 281 ? 20.792 36.715 23.132 1.00 22.30 281 GLY A CA 1
ATOM 2235 C C . GLY A 1 281 ? 19.509 36.406 23.910 1.00 21.15 281 GLY A C 1
ATOM 2236 O O . GLY A 1 281 ? 18.487 36.093 23.267 1.00 22.08 281 GLY A O 1
ATOM 2237 N N . ALA A 1 282 ? 19.572 36.415 25.221 1.00 21.11 282 ALA A N 1
ATOM 2238 C CA . ALA A 1 282 ? 18.508 35.878 26.098 1.00 19.95 282 ALA A CA 1
ATOM 2239 C C . ALA A 1 282 ? 17.968 36.976 27.003 1.00 18.96 282 ALA A C 1
ATOM 2240 O O . ALA A 1 282 ? 18.715 37.648 27.699 1.00 19.02 282 ALA A O 1
ATOM 2242 N N . TYR A 1 283 ? 16.641 37.136 26.999 1.00 19.72 283 TYR A N 1
ATOM 2243 C CA . TYR A 1 283 ? 15.932 38.133 27.826 1.00 18.28 283 TYR A CA 1
ATOM 2244 C C . TYR A 1 283 ? 15.452 37.503 29.138 1.00 18.60 283 TYR A C 1
ATOM 2245 O O . TYR A 1 283 ? 15.456 36.266 29.338 1.00 18.42 283 TYR A O 1
ATOM 2254 N N . HIS A 1 284 ? 14.933 38.342 30.031 1.00 18.15 284 HIS A N 1
ATOM 2255 C CA . HIS A 1 284 ? 14.421 37.930 31.355 1.00 17.66 284 HIS A CA 1
ATOM 2256 C C . HIS A 1 284 ? 13.385 36.802 31.260 1.00 18.83 284 HIS A C 1
ATOM 2257 O O . HIS A 1 284 ? 12.393 36.929 30.491 1.00 19.61 284 HIS A O 1
ATOM 2264 N N . GLY A 1 285 ? 13.582 35.724 32.014 1.00 18.48 285 GLY A N 1
ATOM 2265 C CA . GLY A 1 285 ? 12.622 34.607 32.045 1.00 20.45 285 GLY A CA 1
ATOM 2266 C C . GLY A 1 285 ? 12.642 33.761 30.802 1.00 20.26 285 GLY A C 1
ATOM 2267 O O . GLY A 1 285 ? 11.714 32.979 30.609 1.00 21.05 285 GLY A O 1
ATOM 2268 N N . PHE A 1 286 ? 13.694 33.862 29.963 1.00 18.78 286 PHE A N 1
ATOM 2269 C CA . PHE A 1 286 ? 13.739 33.161 28.687 1.00 18.79 286 PHE A CA 1
ATOM 2270 C C . PHE A 1 286 ? 13.425 31.679 28.860 1.00 19.28 286 PHE A C 1
ATOM 2271 O O . PHE A 1 286 ? 12.753 31.088 27.998 1.00 19.91 286 PHE A O 1
ATOM 2279 N N . GLU A 1 287 ? 14.009 31.068 29.883 1.00 18.98 287 GLU A N 1
ATOM 2280 C CA . GLU A 1 287 ? 14.024 29.597 29.990 1.00 21.18 287 GLU A CA 1
ATOM 2281 C C . GLU A 1 287 ? 12.681 29.054 30.475 1.00 21.97 287 GLU A C 1
ATOM 2282 O O . GLU A 1 287 ? 12.360 27.903 30.197 1.00 23.45 287 GLU A O 1
ATOM 2288 N N A THR A 1 288 ? 11.887 29.896 31.126 0.50 21.80 288 THR A N 1
ATOM 2289 N N B THR A 1 288 ? 11.891 29.892 31.137 0.50 20.76 288 THR A N 1
ATOM 2290 C CA A THR A 1 288 ? 10.526 29.526 31.576 0.50 23.12 288 THR A CA 1
ATOM 2291 C CA B THR A 1 288 ? 10.513 29.550 31.557 0.50 21.34 288 THR A CA 1
ATOM 2292 C C A THR A 1 288 ? 9.535 29.752 30.429 0.50 23.79 288 THR A C 1
ATOM 2293 C C B THR A 1 288 ? 9.549 29.719 30.388 0.50 22.86 288 THR A C 1
ATOM 2294 O O A THR A 1 288 ? 8.639 28.918 30.234 0.50 25.43 288 THR A O 1
ATOM 2295 O O B THR A 1 288 ? 8.672 28.840 30.155 0.50 24.49 288 THR A O 1
ATOM 2302 N N . LEU A 1 289 ? 9.720 30.807 29.631 1.00 22.91 289 LEU A N 1
ATOM 2303 C CA . LEU A 1 289 ? 8.798 31.140 28.539 1.00 24.80 289 LEU A CA 1
ATOM 2304 C C . LEU A 1 289 ? 9.062 30.273 27.298 1.00 24.39 289 LEU A C 1
ATOM 2305 O O . LEU A 1 289 ? 8.134 30.077 26.498 1.00 25.50 289 LEU A O 1
ATOM 2310 N N . ASN A 1 290 ? 10.312 29.802 27.093 1.00 23.40 290 ASN A N 1
ATOM 2311 C CA . ASN A 1 290 ? 10.729 29.107 25.850 1.00 24.15 290 ASN A CA 1
ATOM 2312 C C . ASN A 1 290 ? 11.338 27.745 26.176 1.00 25.41 290 ASN A C 1
ATOM 2313 O O . ASN A 1 290 ? 12.535 27.541 25.971 1.00 24.93 290 ASN A O 1
ATOM 2318 N N . PRO A 1 291 ? 10.584 26.804 26.775 1.00 25.97 291 PRO A N 1
ATOM 2319 C CA . PRO A 1 291 ? 11.165 25.528 27.208 1.00 25.56 291 PRO A CA 1
ATOM 2320 C C . PRO A 1 291 ? 11.772 24.712 26.065 1.00 27.90 291 PRO A C 1
ATOM 2321 O O . PRO A 1 291 ? 12.572 23.835 26.361 1.00 30.14 291 PRO A O 1
ATOM 2325 N N . ALA A 1 292 ? 11.364 24.933 24.797 1.00 27.34 292 ALA A N 1
ATOM 2326 C CA . ALA A 1 292 ? 11.838 24.134 23.652 1.00 28.84 292 ALA A CA 1
ATOM 2327 C C . ALA A 1 292 ? 13.197 24.660 23.160 1.00 28.08 292 ALA A C 1
ATOM 2328 O O . ALA A 1 292 ? 13.839 23.930 22.406 1.00 29.80 292 ALA A O 1
ATOM 2330 N N . ALA A 1 293 ? 13.608 25.852 23.546 1.00 26.04 293 ALA A N 1
ATOM 2331 C CA . ALA A 1 293 ? 14.829 26.484 22.995 1.00 26.00 293 ALA A CA 1
ATOM 2332 C C . ALA A 1 293 ? 16.091 25.783 23.544 1.00 25.03 293 ALA A C 1
ATOM 2333 O O . ALA A 1 293 ? 16.126 25.423 24.690 1.00 24.94 293 ALA A O 1
ATOM 2335 N N . ALA A 1 294 ? 17.099 25.589 22.714 1.00 26.31 294 ALA A N 1
ATOM 2336 C CA . ALA A 1 294 ? 18.368 24.952 23.163 1.00 26.16 294 ALA A CA 1
ATOM 2337 C C . ALA A 1 294 ? 18.979 25.729 24.323 1.00 23.96 294 ALA A C 1
ATOM 2338 O O . ALA A 1 294 ? 19.390 25.097 25.336 1.00 24.01 294 ALA A O 1
ATOM 2340 N N . VAL A 1 295 ? 18.995 27.066 24.270 1.00 22.39 295 VAL A N 1
ATOM 2341 C CA . VAL A 1 295 ? 19.614 27.863 25.353 1.00 21.84 295 VAL A CA 1
ATOM 2342 C C . VAL A 1 295 ? 18.819 27.683 26.674 1.00 21.07 295 VAL A C 1
ATOM 2343 O O . VAL A 1 295 ? 19.387 27.619 27.760 1.00 20.22 295 VAL A O 1
ATOM 2347 N N . SER A 1 296 ? 17.490 27.607 26.596 1.00 21.36 296 SER A N 1
ATOM 2348 C CA . SER A 1 296 ? 16.624 27.361 27.764 1.00 20.81 296 SER A CA 1
ATOM 2349 C C . SER A 1 296 ? 16.948 26.004 28.366 1.00 20.35 296 SER A C 1
ATOM 2350 O O . SER A 1 296 ? 17.072 25.939 29.576 1.00 21.40 296 SER A O 1
ATOM 2353 N N . GLN A 1 297 ? 17.059 24.989 27.563 1.00 22.28 297 GLN A N 1
ATOM 2354 C CA . GLN A 1 297 ? 17.300 23.617 28.071 1.00 24.84 297 GLN A CA 1
ATOM 2355 C C . GLN A 1 297 ? 18.698 23.544 28.723 1.00 24.02 297 GLN A C 1
ATOM 2356 O O . GLN A 1 297 ? 18.789 22.932 29.802 1.00 23.80 297 GLN A O 1
ATOM 2362 N N . ARG A 1 298 ? 19.693 24.230 28.171 1.00 23.69 298 ARG A N 1
ATOM 2363 C CA . ARG A 1 298 ? 21.060 24.277 28.754 1.00 25.13 298 ARG A CA 1
ATOM 2364 C C . ARG A 1 298 ? 20.976 24.977 30.113 1.00 23.33 298 ARG A C 1
ATOM 2365 O O . ARG A 1 298 ? 21.546 24.503 31.124 1.00 22.72 298 ARG A O 1
ATOM 2373 N N . ALA A 1 299 ? 20.268 26.114 30.185 1.00 20.98 299 ALA A N 1
ATOM 2374 C CA . ALA A 1 299 ? 20.197 26.926 31.394 1.00 20.13 299 ALA A CA 1
ATOM 2375 C C . ALA A 1 299 ? 19.476 26.127 32.491 1.00 20.52 299 ALA A C 1
ATOM 2376 O O . ALA A 1 299 ? 19.970 26.126 33.660 1.00 19.89 299 ALA A O 1
ATOM 2378 N N . LEU A 1 300 ? 18.337 25.498 32.163 1.00 20.12 300 LEU A N 1
ATOM 2379 C CA . LEU A 1 300 ? 17.537 24.766 33.190 1.00 20.78 300 LEU A CA 1
ATOM 2380 C C . LEU A 1 300 ? 18.399 23.587 33.687 1.00 21.12 300 LEU A C 1
ATOM 2381 O O . LEU A 1 300 ? 18.461 23.373 34.937 1.00 21.27 300 LEU A O 1
ATOM 2386 N N . ALA A 1 301 ? 19.014 22.859 32.790 1.00 21.90 301 ALA A N 1
ATOM 2387 C CA . ALA A 1 301 ? 19.808 21.687 33.184 1.00 23.21 301 ALA A CA 1
ATOM 2388 C C . ALA A 1 301 ? 20.946 22.112 34.112 1.00 23.57 301 ALA A C 1
ATOM 2389 O O . ALA A 1 301 ? 21.222 21.401 35.113 1.00 23.98 301 ALA A O 1
ATOM 2391 N N . GLU A 1 302 ? 21.534 23.261 33.849 1.00 22.41 302 GLU A N 1
ATOM 2392 C CA . GLU A 1 302 ? 22.692 23.727 34.649 1.00 22.00 302 GLU A CA 1
ATOM 2393 C C . GLU A 1 302 ? 22.248 24.125 36.040 1.00 21.16 302 GLU A C 1
ATOM 2394 O O . GLU A 1 302 ? 22.935 23.732 37.021 1.00 21.27 302 GLU A O 1
ATOM 2400 N N . TYR A 1 303 ? 21.170 24.887 36.203 1.00 19.28 303 TYR A N 1
ATOM 2401 C CA . TYR A 1 303 ? 20.803 25.322 37.560 1.00 19.53 303 TYR A CA 1
ATOM 2402 C C . TYR A 1 303 ? 20.086 24.214 38.340 1.00 20.27 303 TYR A C 1
ATOM 2403 O O . TYR A 1 303 ? 20.296 24.151 39.553 1.00 20.85 303 TYR A O 1
ATOM 2412 N N . VAL A 1 304 ? 19.392 23.278 37.692 1.00 21.60 304 VAL A N 1
ATOM 2413 C CA . VAL A 1 304 ? 18.910 22.068 38.402 1.00 21.15 304 VAL A CA 1
ATOM 2414 C C . VAL A 1 304 ? 20.153 21.277 38.847 1.00 21.73 304 VAL A C 1
ATOM 2415 O O . VAL A 1 304 ? 20.217 20.753 39.982 1.00 23.70 304 VAL A O 1
ATOM 2419 N N . GLY A 1 305 ? 21.151 21.168 37.979 1.00 21.86 305 GLY A N 1
ATOM 2420 C CA . GLY A 1 305 ? 22.381 20.432 38.297 1.00 23.09 305 GLY A CA 1
ATOM 2421 C C . GLY A 1 305 ? 23.158 21.101 39.437 1.00 22.36 305 GLY A C 1
ATOM 2422 O O . GLY A 1 305 ? 23.781 20.356 40.233 1.00 23.76 305 GLY A O 1
ATOM 2423 N N . ALA A 1 306 ? 23.124 22.417 39.544 1.00 21.68 306 ALA A N 1
ATOM 2424 C CA . ALA A 1 306 ? 23.779 23.149 40.670 1.00 21.45 306 ALA A CA 1
ATOM 2425 C C . ALA A 1 306 ? 23.101 22.739 41.984 1.00 21.83 306 ALA A C 1
ATOM 2426 O O . ALA A 1 306 ? 23.810 22.417 42.987 1.00 23.32 306 ALA A O 1
ATOM 2428 N N . VAL A 1 307 ? 21.766 22.749 42.010 1.00 21.57 307 VAL A N 1
ATOM 2429 C CA . VAL A 1 307 ? 21.016 22.300 43.215 1.00 21.65 307 VAL A CA 1
ATOM 2430 C C . VAL A 1 307 ? 21.468 20.862 43.573 1.00 22.45 307 VAL A C 1
ATOM 2431 O O . VAL A 1 307 ? 21.822 20.561 44.747 1.00 24.75 307 VAL A O 1
ATOM 2435 N N . LYS A 1 308 ? 21.476 19.956 42.601 1.00 22.75 308 LYS A N 1
ATOM 2436 C CA . LYS A 1 308 ? 21.841 18.556 42.820 1.00 25.56 308 LYS A CA 1
ATOM 2437 C C . LYS A 1 308 ? 23.255 18.481 43.404 1.00 27.58 308 LYS A C 1
ATOM 2438 O O . LYS A 1 308 ? 23.470 17.786 44.427 1.00 27.12 308 LYS A O 1
ATOM 2444 N N . HIS A 1 309 ? 24.217 19.141 42.766 1.00 27.38 309 HIS A N 1
ATOM 2445 C CA . HIS A 1 309 ? 25.641 19.026 43.176 1.00 29.81 309 HIS A CA 1
ATOM 2446 C C . HIS A 1 309 ? 25.833 19.603 44.574 1.00 28.49 309 HIS A C 1
ATOM 2447 O O . HIS A 1 309 ? 26.476 18.938 45.419 1.00 30.28 309 HIS A O 1
ATOM 2454 N N . VAL A 1 310 ? 25.430 20.842 44.777 1.00 26.70 310 VAL A N 1
ATOM 2455 C CA . VAL A 1 310 ? 25.803 21.559 46.030 1.00 27.61 310 VAL A CA 1
ATOM 2456 C C . VAL A 1 310 ? 25.049 20.948 47.215 1.00 28.67 310 VAL A C 1
ATOM 2457 O O . VAL A 1 310 ? 25.676 20.698 48.250 1.00 29.75 310 VAL A O 1
ATOM 2461 N N . LEU A 1 311 ? 23.771 20.662 47.063 1.00 27.08 311 LEU A N 1
ATOM 2462 C CA . LEU A 1 311 ? 22.995 20.141 48.224 1.00 29.18 311 LEU A CA 1
ATOM 2463 C C . LEU A 1 311 ? 23.481 18.743 48.586 1.00 29.06 311 LEU A C 1
ATOM 2464 O O . LEU A 1 311 ? 23.344 18.391 49.769 1.00 31.02 311 LEU A O 1
ATOM 2469 N N . ASN A 1 312 ? 24.081 17.952 47.684 1.00 29.16 312 ASN A N 1
ATOM 2470 C CA . ASN A 1 312 ? 24.446 16.538 47.937 1.00 32.40 312 ASN A CA 1
ATOM 2471 C C . ASN A 1 312 ? 25.966 16.346 48.121 1.00 34.88 312 ASN A C 1
ATOM 2472 O O . ASN A 1 312 ? 26.360 15.203 48.331 1.00 36.92 312 ASN A O 1
ATOM 2477 N N . ARG A 1 313 ? 26.781 17.396 48.098 1.00 36.81 313 ARG A N 1
ATOM 2478 C CA . ARG A 1 313 ? 28.253 17.166 48.057 1.00 42.18 313 ARG A CA 1
ATOM 2479 C C . ARG A 1 313 ? 28.754 16.696 49.427 1.00 46.05 313 ARG A C 1
ATOM 2480 O O . ARG A 1 313 ? 28.101 16.990 50.433 1.00 43.69 313 ARG A O 1
ATOM 2488 N N . GLU A 1 314 ? 29.925 16.055 49.458 1.00 50.88 314 GLU A N 1
ATOM 2489 C CA . GLU A 1 314 ? 30.425 15.268 50.626 1.00 60.95 314 GLU A CA 1
ATOM 2490 C C . GLU A 1 314 ? 30.597 16.115 51.898 1.00 63.03 314 GLU A C 1
ATOM 2491 O O . GLU A 1 314 ? 31.084 17.237 51.828 1.00 67.23 314 GLU A O 1
ATOM 2497 N N . MET B 1 1 ? 42.810 30.041 51.284 1.00 72.85 1 MET B N 1
ATOM 2498 C CA . MET B 1 1 ? 42.263 28.739 51.819 1.00 73.88 1 MET B CA 1
ATOM 2499 C C . MET B 1 1 ? 42.215 27.699 50.684 1.00 70.18 1 MET B C 1
ATOM 2500 O O . MET B 1 1 ? 41.294 27.766 49.856 1.00 62.74 1 MET B O 1
ATOM 2505 N N . LYS B 1 2 ? 43.174 26.765 50.646 1.00 68.09 2 LYS B N 1
ATOM 2506 C CA . LYS B 1 2 ? 43.216 25.612 49.700 1.00 64.11 2 LYS B CA 1
ATOM 2507 C C . LYS B 1 2 ? 41.965 24.730 49.822 1.00 58.62 2 LYS B C 1
ATOM 2508 O O . LYS B 1 2 ? 41.654 24.012 48.846 1.00 52.06 2 LYS B O 1
ATOM 2514 N N . ASN B 1 3 ? 41.267 24.744 50.960 1.00 54.64 3 ASN B N 1
ATOM 2515 C CA . ASN B 1 3 ? 39.928 24.107 51.071 1.00 54.01 3 ASN B CA 1
ATOM 2516 C C . ASN B 1 3 ? 38.960 24.683 50.020 1.00 46.93 3 ASN B C 1
ATOM 2517 O O . ASN B 1 3 ? 38.040 23.965 49.656 1.00 46.27 3 ASN B O 1
ATOM 2522 N N . ARG B 1 4 ? 39.198 25.860 49.438 1.00 43.82 4 ARG B N 1
ATOM 2523 C CA . ARG B 1 4 ? 38.295 26.413 48.383 1.00 39.09 4 ARG B CA 1
ATOM 2524 C C . ARG B 1 4 ? 38.579 25.817 47.012 1.00 36.21 4 ARG B C 1
ATOM 2525 O O . ARG B 1 4 ? 37.785 26.017 46.075 1.00 35.19 4 ARG B O 1
ATOM 2533 N N . ILE B 1 5 ? 39.683 25.113 46.841 1.00 35.94 5 ILE B N 1
ATOM 2534 C CA . ILE B 1 5 ? 39.970 24.417 45.552 1.00 34.01 5 ILE B CA 1
ATOM 2535 C C . ILE B 1 5 ? 39.114 23.148 45.450 1.00 33.60 5 ILE B C 1
ATOM 2536 O O . ILE B 1 5 ? 39.135 22.340 46.366 1.00 35.99 5 ILE B O 1
ATOM 2541 N N . ASP B 1 6 ? 38.451 22.968 44.309 1.00 31.85 6 ASP B N 1
ATOM 2542 C CA . ASP B 1 6 ? 37.657 21.760 44.003 1.00 33.18 6 ASP B CA 1
ATOM 2543 C C . ASP B 1 6 ? 38.544 20.554 44.304 1.00 35.49 6 ASP B C 1
ATOM 2544 O O . ASP B 1 6 ? 39.657 20.491 43.806 1.00 35.14 6 ASP B O 1
ATOM 2549 N N . PRO B 1 7 ? 38.099 19.598 45.130 1.00 38.41 7 PRO B N 1
ATOM 2550 C CA . PRO B 1 7 ? 38.902 18.404 45.430 1.00 39.96 7 PRO B CA 1
ATOM 2551 C C . PRO B 1 7 ? 39.494 17.679 44.207 1.00 40.08 7 PRO B C 1
ATOM 2552 O O . PRO B 1 7 ? 40.575 17.112 44.328 1.00 41.34 7 PRO B O 1
ATOM 2556 N N . GLU B 1 8 ? 38.783 17.676 43.071 1.00 38.59 8 GLU B N 1
ATOM 2557 C CA . GLU B 1 8 ? 39.225 16.940 41.860 1.00 39.19 8 GLU B CA 1
ATOM 2558 C C . GLU B 1 8 ? 40.394 17.679 41.194 1.00 37.50 8 GLU B C 1
ATOM 2559 O O .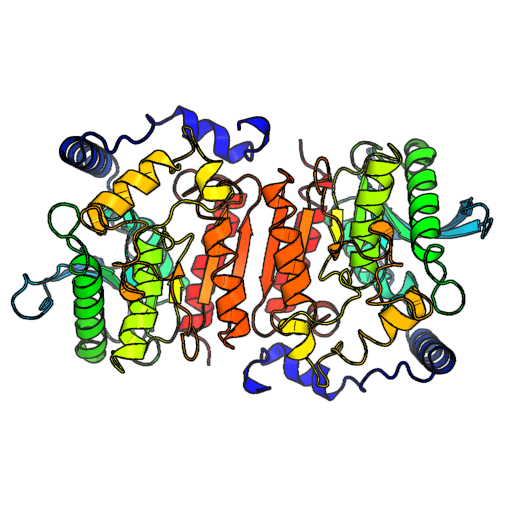 GLU B 1 8 ? 40.904 17.158 40.171 1.00 38.41 8 GLU B O 1
ATOM 2565 N N . LEU B 1 9 ? 40.684 18.916 41.613 1.00 35.06 9 LEU B N 1
ATOM 2566 C CA . LEU B 1 9 ? 41.782 19.725 41.024 1.00 34.15 9 LEU B CA 1
ATOM 2567 C C . LEU B 1 9 ? 43.023 19.770 41.942 1.00 36.29 9 LEU B C 1
ATOM 2568 O O . LEU B 1 9 ? 44.018 20.383 41.548 1.00 36.28 9 LEU B O 1
ATOM 2573 N N . ARG B 1 10 ? 42.980 19.188 43.136 1.00 37.74 10 ARG B N 1
ATOM 2574 C CA . ARG B 1 10 ? 44.045 19.403 44.153 1.00 40.36 10 ARG B CA 1
ATOM 2575 C C . ARG B 1 10 ? 45.319 18.623 43.802 1.00 42.51 10 ARG B C 1
ATOM 2576 O O . ARG B 1 10 ? 46.420 19.178 43.956 1.00 43.70 10 ARG B O 1
ATOM 2584 N N . ALA B 1 11 ? 45.177 17.376 43.361 1.00 44.61 11 ALA B N 1
ATOM 2585 C CA . ALA B 1 11 ? 46.330 16.435 43.286 1.00 46.86 11 ALA B CA 1
ATOM 2586 C C . ALA B 1 11 ? 47.320 16.925 42.214 1.00 47.06 11 ALA B C 1
ATOM 2587 O O . ALA B 1 11 ? 48.532 17.008 42.499 1.00 46.23 11 ALA B O 1
ATOM 2589 N N . MET B 1 12 ? 46.824 17.388 41.066 1.00 45.55 12 MET B N 1
ATOM 2590 C CA . MET B 1 12 ? 47.696 17.895 39.962 1.00 47.85 12 MET B CA 1
ATOM 2591 C C . MET B 1 12 ? 48.422 19.170 40.395 1.00 48.18 12 MET B C 1
ATOM 2592 O O . MET B 1 12 ? 49.532 19.414 39.958 1.00 49.03 12 MET B O 1
ATOM 2597 N N . LEU B 1 13 ? 47.798 19.979 41.242 1.00 49.54 13 LEU B N 1
ATOM 2598 C CA . LEU B 1 13 ? 48.375 21.255 41.709 1.00 49.59 13 LEU B CA 1
ATOM 2599 C C . LEU B 1 13 ? 49.592 20.997 42.605 1.00 55.61 13 LEU B C 1
ATOM 2600 O O . LEU B 1 13 ? 50.556 21.778 42.520 1.00 55.77 13 LEU B O 1
ATOM 2605 N N . ASP B 1 14 ? 49.596 19.913 43.393 1.00 61.65 14 ASP B N 1
ATOM 2606 C CA . ASP B 1 14 ? 50.756 19.519 44.240 1.00 67.90 14 ASP B CA 1
ATOM 2607 C C . ASP B 1 14 ? 51.864 18.887 43.390 1.00 69.28 14 ASP B C 1
ATOM 2608 O O . ASP B 1 14 ? 52.998 18.900 43.857 1.00 75.59 14 ASP B O 1
ATOM 2613 N N . MET B 1 15 ? 51.547 18.312 42.226 1.00 67.62 15 MET B N 1
ATOM 2614 C CA . MET B 1 15 ? 52.569 17.715 41.314 1.00 68.71 15 MET B CA 1
ATOM 2615 C C . MET B 1 15 ? 53.121 18.843 40.430 1.00 65.04 15 MET B C 1
ATOM 2616 O O . MET B 1 15 ? 54.225 18.714 39.914 1.00 63.49 15 MET B O 1
ATOM 2621 N N . PHE B 1 16 ? 52.357 19.922 40.222 1.00 62.06 16 PHE B N 1
ATOM 2622 C CA . PHE B 1 16 ? 52.785 21.021 39.319 1.00 58.51 16 PHE B CA 1
ATOM 2623 C C . PHE B 1 16 ? 54.018 21.670 39.947 1.00 61.08 16 PHE B C 1
ATOM 2624 O O . PHE B 1 16 ? 53.939 22.188 41.061 1.00 61.68 16 PHE B O 1
ATOM 2632 N N . PRO B 1 17 ? 55.218 21.603 39.321 1.00 60.90 17 PRO B N 1
ATOM 2633 C CA . PRO B 1 17 ? 56.387 22.272 39.900 1.00 60.29 17 PRO B CA 1
ATOM 2634 C C . PRO B 1 17 ? 56.180 23.757 39.572 1.00 54.02 17 PRO B C 1
ATOM 2635 O O . PRO B 1 17 ? 55.814 24.095 38.447 1.00 51.78 17 PRO B O 1
ATOM 2639 N N . PRO B 1 18 ? 56.248 24.679 40.562 1.00 52.06 18 PRO B N 1
ATOM 2640 C CA . PRO B 1 18 ? 55.865 26.070 40.315 1.00 49.99 18 PRO B CA 1
ATOM 2641 C C . PRO B 1 18 ? 56.664 26.685 39.164 1.00 49.28 18 PRO B C 1
ATOM 2642 O O . PRO B 1 18 ? 57.879 26.516 39.120 1.00 48.08 18 PRO B O 1
ATOM 2646 N N . LEU B 1 19 ? 55.973 27.349 38.228 1.00 46.23 19 LEU B N 1
ATOM 2647 C CA . LEU B 1 19 ? 56.661 28.004 37.096 1.00 48.51 19 LEU B CA 1
ATOM 2648 C C . LEU B 1 19 ? 57.588 29.124 37.599 1.00 50.33 19 LEU B C 1
ATOM 2649 O O . LEU B 1 19 ? 57.206 29.847 38.535 1.00 51.18 19 LEU B O 1
ATOM 2654 N N . ASN B 1 20 ? 58.750 29.250 36.951 1.00 52.85 20 ASN B N 1
ATOM 2655 C CA . ASN B 1 20 ? 59.823 30.243 37.210 1.00 55.01 20 ASN B CA 1
ATOM 2656 C C . ASN B 1 20 ? 60.103 30.971 35.886 1.00 53.08 20 ASN B C 1
ATOM 2657 O O . ASN B 1 20 ? 60.493 30.307 34.896 1.00 55.25 20 ASN B O 1
ATOM 2662 N N . LEU B 1 21 ? 59.864 32.282 35.854 1.00 48.57 21 LEU B N 1
ATOM 2663 C CA . LEU B 1 21 ? 60.136 33.139 34.669 1.00 47.47 21 LEU B CA 1
ATOM 2664 C C . LEU B 1 21 ? 61.368 34.020 34.916 1.00 50.29 21 LEU B C 1
ATOM 2665 O O . LEU B 1 21 ? 61.485 35.039 34.245 1.00 49.83 21 LEU B O 1
ATOM 2670 N N . ASP B 1 22 ? 62.223 33.671 35.871 1.00 53.90 22 ASP B N 1
ATOM 2671 C CA . ASP B 1 22 ? 63.498 34.398 36.096 1.00 58.46 22 ASP B CA 1
ATOM 2672 C C . ASP B 1 22 ? 64.492 34.039 34.994 1.00 60.01 22 ASP B C 1
ATOM 2673 O O . ASP B 1 22 ? 65.386 34.849 34.749 1.00 61.31 22 ASP B O 1
ATOM 2678 N N . ASP B 1 23 ? 64.350 32.877 34.363 1.00 59.89 23 ASP B N 1
ATOM 2679 C CA . ASP B 1 23 ? 65.221 32.497 33.221 1.00 60.09 23 ASP B CA 1
ATOM 2680 C C . ASP B 1 23 ? 64.352 31.851 32.143 1.00 58.35 23 ASP B C 1
ATOM 2681 O O . ASP B 1 23 ? 64.241 30.612 32.098 1.00 57.83 23 ASP B O 1
ATOM 2686 N N . VAL B 1 24 ? 63.747 32.675 31.293 1.00 56.29 24 VAL B N 1
ATOM 2687 C CA . VAL B 1 24 ? 62.770 32.179 30.295 1.00 55.73 24 VAL B CA 1
ATOM 2688 C C . VAL B 1 24 ? 63.437 31.223 29.309 1.00 55.84 24 VAL B C 1
ATOM 2689 O O . VAL B 1 24 ? 62.790 30.221 28.959 1.00 54.04 24 VAL B O 1
ATOM 2693 N N . GLN B 1 25 ? 64.638 31.556 28.829 1.00 57.97 25 GLN B N 1
ATOM 2694 C CA . GLN B 1 25 ? 65.428 30.712 27.886 1.00 60.92 25 GLN B CA 1
ATOM 2695 C C . GLN B 1 25 ? 65.598 29.308 28.481 1.00 60.33 25 GLN B C 1
ATOM 2696 O O . GLN B 1 25 ? 65.331 28.330 27.756 1.00 60.50 25 GLN B O 1
ATOM 2702 N N . ALA B 1 26 ? 65.943 29.208 29.768 1.00 59.37 26 ALA B N 1
ATOM 2703 C CA . ALA B 1 26 ? 66.128 27.908 30.457 1.00 60.80 26 ALA B CA 1
ATOM 2704 C C . ALA B 1 26 ? 64.782 27.182 30.582 1.00 57.61 26 ALA B C 1
ATOM 2705 O O . ALA B 1 26 ? 64.753 25.959 30.417 1.00 57.26 26 ALA B O 1
ATOM 2707 N N . THR B 1 27 ? 63.697 27.905 30.849 1.00 55.12 27 THR B N 1
ATOM 2708 C CA . THR B 1 27 ? 62.353 27.296 31.036 1.00 53.85 27 THR B CA 1
ATOM 2709 C C . THR B 1 27 ? 61.880 26.718 29.692 1.00 53.75 27 THR B C 1
ATOM 2710 O O . THR B 1 27 ? 61.264 25.644 29.683 1.00 53.64 27 THR B O 1
ATOM 2714 N N . ARG B 1 28 ? 62.108 27.429 28.584 1.00 52.51 28 ARG B N 1
ATOM 2715 C CA . ARG B 1 28 ? 61.706 26.931 27.246 1.00 52.08 28 ARG B CA 1
ATOM 2716 C C . ARG B 1 28 ? 62.519 25.694 26.891 1.00 57.70 28 ARG B C 1
ATOM 2717 O O . ARG B 1 28 ? 61.936 24.766 26.310 1.00 59.19 28 ARG B O 1
ATOM 2725 N N . LYS B 1 29 ? 63.824 25.732 27.145 1.00 62.25 29 LYS B N 1
ATOM 2726 C CA . LYS B 1 29 ? 64.721 24.587 26.818 1.00 67.70 29 LYS B CA 1
ATOM 2727 C C . LYS B 1 29 ? 64.201 23.352 27.575 1.00 70.70 29 LYS B C 1
ATOM 2728 O O . LYS B 1 29 ? 64.006 22.306 26.920 1.00 76.63 29 LYS B O 1
ATOM 2734 N N . ALA B 1 30 ? 63.898 23.496 28.873 1.00 73.09 30 ALA B N 1
ATOM 2735 C CA . ALA B 1 30 ? 63.308 22.434 29.725 1.00 74.97 30 ALA B CA 1
ATOM 2736 C C . ALA B 1 30 ? 62.002 21.912 29.108 1.00 73.20 30 ALA B C 1
ATOM 2737 O O . ALA B 1 30 ? 61.870 20.687 28.957 1.00 72.59 30 ALA B O 1
ATOM 2739 N N . MET B 1 31 ? 61.073 22.794 28.731 1.00 72.70 31 MET B N 1
ATOM 2740 C CA . MET B 1 31 ? 59.738 22.378 28.211 1.00 72.67 31 MET B CA 1
ATOM 2741 C C . MET B 1 31 ? 59.893 21.616 26.891 1.00 74.25 31 MET B C 1
ATOM 2742 O O . MET B 1 31 ? 59.112 20.679 26.661 1.00 72.96 31 MET B O 1
ATOM 2747 N N . GLU B 1 32 ? 60.851 22.016 26.055 1.00 79.10 32 GLU B N 1
ATOM 2748 C CA . GLU B 1 32 ? 61.082 21.399 24.726 1.00 85.10 32 GLU B CA 1
ATOM 2749 C C . GLU B 1 32 ? 61.645 19.985 24.926 1.00 92.11 32 GLU B C 1
ATOM 2750 O O . GLU B 1 32 ? 61.207 19.080 24.210 1.00 94.89 32 GLU B O 1
ATOM 2756 N N . GLU B 1 33 ? 62.567 19.804 25.877 1.00 93.79 33 GLU B N 1
ATOM 2757 C CA . GLU B 1 33 ? 63.144 18.482 26.236 1.00 97.54 33 GLU B CA 1
ATOM 2758 C C . GLU B 1 33 ? 62.030 17.580 26.777 1.00 98.82 33 GLU B C 1
ATOM 2759 O O . GLU B 1 33 ? 61.972 16.433 26.340 1.00 105.31 33 GLU B O 1
ATOM 2765 N N . ALA B 1 34 ? 61.152 18.079 27.651 1.00 98.30 34 ALA B N 1
ATOM 2766 C CA . ALA B 1 34 ? 59.953 17.339 28.124 1.00 101.35 34 ALA B CA 1
ATOM 2767 C C . ALA B 1 34 ? 59.133 16.867 26.911 1.00 105.29 34 ALA B C 1
ATOM 2768 O O . ALA B 1 34 ? 58.797 15.661 26.846 1.00 111.00 34 ALA B O 1
ATOM 2770 N N . ALA B 1 35 ? 58.863 17.768 25.959 1.00 102.31 35 ALA B N 1
ATOM 2771 C CA . ALA B 1 35 ? 58.040 17.493 24.756 1.00 101.92 35 ALA B CA 1
ATOM 2772 C C . ALA B 1 35 ? 58.658 16.340 23.952 1.00 105.42 35 ALA B C 1
ATOM 2773 O O . ALA B 1 35 ? 57.912 15.486 23.496 1.00 105.59 35 ALA B O 1
ATOM 2775 N N . GLN B 1 36 ? 59.984 16.337 23.786 1.00 107.54 36 GLN B N 1
ATOM 2776 C CA . GLN B 1 36 ? 60.745 15.318 23.008 1.00 110.75 36 GLN B CA 1
ATOM 2777 C C . GLN B 1 36 ? 60.617 13.937 23.671 1.00 113.96 36 GLN B C 1
ATOM 2778 O O . GLN B 1 36 ? 60.803 12.955 22.950 1.00 116.02 36 GLN B O 1
ATOM 2784 N N . LEU B 1 37 ? 60.302 13.853 24.972 1.00 116.59 37 LEU B N 1
ATOM 2785 C CA . LEU B 1 37 ? 60.218 12.559 25.712 1.00 120.34 37 LEU B CA 1
ATOM 2786 C C . LEU B 1 37 ? 58.825 11.943 25.507 1.00 118.60 37 LEU B C 1
ATOM 2787 O O . LEU B 1 37 ? 58.651 10.750 25.819 1.00 123.78 37 LEU B O 1
ATOM 2792 N N . THR B 1 38 ? 57.890 12.698 24.936 1.00 110.28 38 THR B N 1
ATOM 2793 C CA . THR B 1 38 ? 56.489 12.266 24.707 1.00 105.84 38 THR B CA 1
ATOM 2794 C C . THR B 1 38 ? 56.149 12.451 23.217 1.00 102.68 38 THR B C 1
ATOM 2795 O O . THR B 1 38 ? 56.456 13.530 22.688 1.00 105.23 38 THR B O 1
ATOM 2799 N N . GLU B 1 39 ? 55.558 11.451 22.548 1.00 96.95 39 GLU B N 1
ATOM 2800 C CA . GLU B 1 39 ? 55.034 11.581 21.158 1.00 91.02 39 GLU B CA 1
ATOM 2801 C C . GLU B 1 39 ? 53.792 12.483 21.181 1.00 84.95 39 GLU B C 1
ATOM 2802 O O . GLU B 1 39 ? 52.961 12.325 22.097 1.00 86.46 39 GLU B O 1
ATOM 2808 N N . LEU B 1 40 ? 53.673 13.383 20.202 1.00 77.58 40 LEU B N 1
ATOM 2809 C CA . LEU B 1 40 ? 52.501 14.288 19.992 1.00 73.70 40 LEU B CA 1
ATOM 2810 C C . LEU B 1 40 ? 51.235 13.464 19.764 1.00 71.33 40 LEU B C 1
ATOM 2811 O O . LEU B 1 40 ? 51.297 12.410 19.128 1.00 70.10 40 LEU B O 1
ATOM 2816 N N . PRO B 1 41 ? 50.055 13.909 20.269 1.00 66.53 41 PRO B N 1
ATOM 2817 C CA . PRO B 1 41 ? 48.803 13.219 19.969 1.00 66.59 41 PRO B CA 1
ATOM 2818 C C . PRO B 1 41 ? 48.528 13.253 18.454 1.00 67.94 41 PRO B C 1
ATOM 2819 O O . PRO B 1 41 ? 48.696 14.302 17.837 1.00 66.34 41 PRO B O 1
ATOM 2823 N N . VAL B 1 42 ? 48.247 12.080 17.874 1.00 70.30 42 VAL B N 1
ATOM 2824 C CA . VAL B 1 42 ? 47.767 11.904 16.469 1.00 69.88 42 VAL B CA 1
ATOM 2825 C C . VAL B 1 42 ? 46.275 11.546 16.517 1.00 68.50 42 VAL B C 1
ATOM 2826 O O . VAL B 1 42 ? 45.759 11.190 17.617 1.00 68.27 42 VAL B O 1
ATOM 2830 N N . ASP B 1 43 ? 45.599 11.646 15.376 1.00 63.11 43 ASP B N 1
ATOM 2831 C CA . ASP B 1 43 ? 44.150 11.343 15.280 1.00 59.94 43 ASP B CA 1
ATOM 2832 C C . ASP B 1 43 ? 43.815 11.035 13.829 1.00 58.75 43 ASP B C 1
ATOM 2833 O O . ASP B 1 43 ? 44.006 11.917 13.006 1.00 55.05 43 ASP B O 1
ATOM 2838 N N . GLU B 1 44 ? 43.294 9.853 13.530 1.00 59.34 44 GLU B N 1
ATOM 2839 C CA . GLU B 1 44 ? 43.030 9.443 12.130 1.00 61.67 44 GLU B CA 1
ATOM 2840 C C . GLU B 1 44 ? 41.931 10.309 11.491 1.00 57.44 44 GLU B C 1
ATOM 2841 O O . GLU B 1 44 ? 41.887 10.319 10.266 1.00 59.61 44 GLU B O 1
ATOM 2847 N N . GLU B 1 45 ? 41.113 11.050 12.240 1.00 53.44 45 GLU B N 1
ATOM 2848 C CA . GLU B 1 45 ? 40.032 11.876 11.626 1.00 51.11 45 GLU B CA 1
ATOM 2849 C C . GLU B 1 45 ? 40.522 13.305 11.330 1.00 46.38 45 GLU B C 1
ATOM 2850 O O . GLU B 1 45 ? 39.727 14.089 10.798 1.00 43.95 45 GLU B O 1
ATOM 2856 N N . VAL B 1 46 ? 41.762 13.650 11.684 1.00 43.00 46 VAL B N 1
ATOM 2857 C CA . VAL B 1 46 ? 42.313 15.022 11.545 1.00 40.49 46 VAL B CA 1
ATOM 2858 C C . VAL B 1 46 ? 43.664 14.983 10.844 1.00 41.76 46 VAL B C 1
ATOM 2859 O O . VAL B 1 46 ? 44.544 14.207 11.274 1.00 44.86 46 VAL B O 1
ATOM 2863 N N . VAL B 1 47 ? 43.825 15.792 9.805 1.00 40.65 47 VAL B N 1
ATOM 2864 C CA . VAL B 1 47 ? 45.076 15.860 9.001 1.00 42.27 47 VAL B CA 1
ATOM 2865 C C . VAL B 1 47 ? 45.784 17.144 9.434 1.00 39.97 47 VAL B C 1
ATOM 2866 O O . VAL B 1 47 ? 45.120 18.209 9.454 1.00 38.85 47 VAL B O 1
ATOM 2870 N N . VAL B 1 48 ? 47.048 17.032 9.831 1.00 39.20 48 VAL B N 1
ATOM 2871 C CA . VAL B 1 48 ? 47.818 18.173 10.391 1.00 37.92 48 VAL B CA 1
ATOM 2872 C C . VAL B 1 48 ? 48.959 18.509 9.432 1.00 37.96 48 VAL B C 1
ATOM 2873 O O . VAL B 1 48 ? 49.615 17.615 8.906 1.00 38.38 48 VAL B O 1
ATOM 2877 N N . SER B 1 49 ? 49.141 19.777 9.153 1.00 36.13 49 SER B N 1
ATOM 2878 C CA . SER B 1 49 ? 50.150 20.262 8.193 1.00 37.21 49 SER B CA 1
ATOM 2879 C C . SER B 1 49 ? 50.770 21.546 8.756 1.00 35.85 49 SER B C 1
ATOM 2880 O O . SER B 1 49 ? 50.177 22.179 9.659 1.00 35.48 49 SER B O 1
ATOM 2883 N N . ASN B 1 50 ? 51.931 21.937 8.239 1.00 36.60 50 ASN B N 1
ATOM 2884 C CA . ASN B 1 50 ? 52.554 23.214 8.668 1.00 35.52 50 ASN B CA 1
ATOM 2885 C C . ASN B 1 50 ? 52.797 24.028 7.406 1.00 36.94 50 ASN B C 1
ATOM 2886 O O . ASN B 1 50 ? 53.305 23.419 6.445 1.00 38.37 50 ASN B O 1
ATOM 2891 N N . ARG B 1 51 ? 52.555 25.341 7.458 1.00 35.68 51 ARG B N 1
ATOM 2892 C CA . ARG B 1 51 ? 52.800 26.245 6.321 1.00 38.37 51 ARG B CA 1
ATOM 2893 C C . ARG B 1 51 ? 53.503 27.500 6.807 1.00 37.33 51 ARG B C 1
ATOM 2894 O O . ARG B 1 51 ? 53.236 27.954 7.893 1.00 35.79 51 ARG B O 1
ATOM 2902 N N . MET B 1 52 ? 54.374 28.039 5.968 1.00 38.91 52 MET B N 1
ATOM 2903 C CA . MET B 1 52 ? 54.961 29.379 6.183 1.00 39.46 52 MET B CA 1
ATOM 2904 C C . MET B 1 52 ? 54.120 30.381 5.394 1.00 39.10 52 MET B C 1
ATOM 2905 O O . MET B 1 52 ? 53.950 30.173 4.162 1.00 41.05 52 MET B O 1
ATOM 2910 N N . VAL B 1 53 ? 53.668 31.440 6.056 1.00 38.08 53 VAL B N 1
ATOM 2911 C CA . VAL B 1 53 ? 52.798 32.475 5.435 1.00 37.17 53 VAL B CA 1
ATOM 2912 C C . VAL B 1 53 ? 53.490 33.825 5.591 1.00 36.75 53 VAL B C 1
ATOM 2913 O O . VAL B 1 53 ? 54.324 34.033 6.477 1.00 37.91 53 VAL B O 1
ATOM 2917 N N . PRO B 1 54 ? 53.154 34.797 4.732 1.00 37.58 54 PRO B N 1
ATOM 2918 C CA . PRO B 1 54 ? 53.800 36.103 4.799 1.00 37.43 54 PRO B CA 1
ATOM 2919 C C . PRO B 1 54 ? 53.544 36.731 6.174 1.00 35.24 54 PRO B C 1
ATOM 2920 O O . PRO B 1 54 ? 52.448 36.667 6.692 1.00 34.00 54 PRO B O 1
ATOM 2924 N N . GLY B 1 55 ? 54.592 37.262 6.781 1.00 35.62 55 GLY B N 1
ATOM 2925 C CA . GLY B 1 55 ? 54.481 37.920 8.089 1.00 34.75 55 GLY B CA 1
ATOM 2926 C C . GLY B 1 55 ? 54.319 39.424 7.928 1.00 36.14 55 GLY B C 1
ATOM 2927 O O . GLY B 1 55 ? 54.253 39.943 6.810 1.00 36.44 55 GLY B O 1
ATOM 2928 N N . PRO B 1 56 ? 54.390 40.163 9.051 1.00 36.68 56 PRO B N 1
ATOM 2929 C CA . PRO B 1 56 ? 54.453 41.616 9.001 1.00 40.57 56 PRO B CA 1
ATOM 2930 C C . PRO B 1 56 ? 55.777 42.006 8.337 1.00 44.84 56 PRO B C 1
ATOM 2931 O O . PRO B 1 56 ? 56.659 41.191 8.250 1.00 44.72 56 PRO B O 1
ATOM 2935 N N . GLU B 1 57 ? 55.975 43.285 8.047 1.00 55.09 57 GLU B N 1
ATOM 2936 C CA . GLU B 1 57 ? 57.298 43.760 7.545 1.00 60.27 57 GLU B CA 1
ATOM 2937 C C . GLU B 1 57 ? 58.452 43.139 8.379 1.00 63.71 57 GLU B C 1
ATOM 2938 O O . GLU B 1 57 ? 59.477 42.713 7.793 1.00 63.29 57 GLU B O 1
ATOM 2944 N N . ASP B 1 58 ? 58.249 43.067 9.703 1.00 64.74 58 ASP B N 1
ATOM 2945 C CA . ASP B 1 58 ? 59.236 42.734 10.761 1.00 64.47 58 ASP B CA 1
ATOM 2946 C C . ASP B 1 58 ? 59.840 41.320 10.632 1.00 61.85 58 ASP B C 1
ATOM 2947 O O . ASP B 1 58 ? 60.872 41.064 11.272 1.00 63.26 58 ASP B O 1
ATOM 2952 N N . ASN B 1 59 ? 59.222 40.400 9.906 1.00 57.84 59 ASN B N 1
ATOM 2953 C CA . ASN B 1 59 ? 59.407 38.945 10.147 1.00 53.28 59 ASN B CA 1
ATOM 2954 C C . ASN B 1 59 ? 58.752 38.255 8.972 1.00 54.13 59 ASN B C 1
ATOM 2955 O O . ASN B 1 59 ? 57.599 37.775 9.068 1.00 48.08 59 ASN B O 1
ATOM 2960 N N . PRO B 1 60 ? 59.399 38.359 7.798 1.00 51.17 60 PRO B N 1
ATOM 2961 C CA . PRO B 1 60 ? 58.754 38.009 6.531 1.00 51.85 60 PRO B CA 1
ATOM 2962 C C . PRO B 1 60 ? 57.947 36.702 6.490 1.00 49.60 60 PRO B C 1
ATOM 2963 O O . PRO B 1 60 ? 57.055 36.657 5.622 1.00 47.57 60 PRO B O 1
ATOM 2967 N N . TYR B 1 61 ? 58.219 35.709 7.372 1.00 44.29 61 TYR B N 1
ATOM 2968 C CA . TYR B 1 61 ? 57.393 34.473 7.366 1.00 42.48 61 TYR B CA 1
ATOM 2969 C C . TYR B 1 61 ? 57.024 34.020 8.787 1.00 38.35 61 TYR B C 1
ATOM 2970 O O . TYR B 1 61 ? 57.856 34.041 9.726 1.00 36.92 61 TYR B O 1
ATOM 2979 N N . VAL B 1 62 ? 55.754 33.638 8.923 1.00 34.94 62 VAL B N 1
ATOM 2980 C CA . VAL B 1 62 ? 55.142 33.132 10.174 1.00 32.24 62 VAL B CA 1
ATOM 2981 C C . VAL B 1 62 ? 54.706 31.691 9.903 1.00 33.31 62 VAL B C 1
ATOM 2982 O O . VAL B 1 62 ? 54.059 31.423 8.874 1.00 33.36 62 VAL B O 1
ATOM 2986 N N . ARG B 1 63 ? 55.044 30.769 10.797 1.00 32.78 63 ARG B N 1
ATOM 2987 C CA . ARG B 1 63 ? 54.573 29.380 10.652 1.00 32.71 63 ARG B CA 1
ATOM 2988 C C . ARG B 1 63 ? 53.161 29.290 11.234 1.00 29.93 63 ARG B C 1
ATOM 2989 O O . ARG B 1 63 ? 52.917 29.830 12.343 1.00 29.05 63 ARG B O 1
ATOM 2997 N N . VAL B 1 64 ? 52.277 28.617 10.506 1.00 29.08 64 VAL B N 1
ATOM 2998 C CA . VAL B 1 64 ? 50.962 28.194 11.049 1.00 27.98 64 VAL B CA 1
ATOM 2999 C C . VAL B 1 64 ? 50.880 26.671 10.984 1.00 28.16 64 VAL B C 1
ATOM 3000 O O . VAL B 1 64 ? 51.459 25.992 10.100 1.00 30.04 64 VAL B O 1
ATOM 3004 N N . ARG B 1 65 ? 50.167 26.133 11.962 1.00 27.70 65 ARG B N 1
ATOM 3005 C CA . ARG B 1 65 ? 49.889 24.691 12.044 1.00 28.68 65 ARG B CA 1
ATOM 3006 C C . ARG B 1 65 ? 48.408 24.495 11.759 1.00 27.45 65 ARG B C 1
ATOM 3007 O O . ARG B 1 65 ? 47.574 25.120 12.450 1.00 26.27 65 ARG B O 1
ATOM 3015 N N . ILE B 1 66 ? 48.093 23.668 10.768 1.00 29.03 66 ILE B N 1
ATOM 3016 C CA . ILE B 1 66 ? 46.742 23.609 10.158 1.00 29.32 66 ILE B CA 1
ATOM 3017 C C . ILE B 1 66 ? 46.177 22.226 10.442 1.00 29.79 66 ILE B C 1
ATOM 3018 O O . ILE B 1 66 ? 46.864 21.231 10.164 1.00 32.04 66 ILE B O 1
ATOM 3023 N N . TYR B 1 67 ? 44.970 22.193 10.995 1.00 28.12 67 TYR B N 1
ATOM 3024 C CA . TYR B 1 67 ? 44.236 20.965 11.341 1.00 29.34 67 TYR B CA 1
ATOM 3025 C C . TYR B 1 67 ? 42.957 20.941 10.519 1.00 30.03 67 TYR B C 1
ATOM 3026 O O . TYR B 1 67 ? 42.227 21.947 10.574 1.00 27.94 67 TYR B O 1
ATOM 3035 N N . GLU B 1 68 ? 42.702 19.856 9.791 1.00 32.33 68 GLU B N 1
ATOM 3036 C CA . GLU B 1 68 ? 41.434 19.798 9.040 1.00 34.75 68 GLU B CA 1
ATOM 3037 C C . GLU B 1 68 ? 40.867 18.396 9.103 1.00 36.22 68 GLU B C 1
ATOM 3038 O O . GLU B 1 68 ? 41.580 17.426 9.350 1.00 36.97 68 GLU B O 1
ATOM 3044 N N . PRO B 1 69 ? 39.573 18.262 8.781 1.00 37.46 69 PRO B N 1
ATOM 3045 C CA . PRO B 1 69 ? 38.957 16.950 8.682 1.00 39.70 69 PRO B CA 1
ATOM 3046 C C . PRO B 1 69 ? 39.609 16.111 7.582 1.00 43.22 69 PRO B C 1
ATOM 3047 O O . PRO B 1 69 ? 40.013 16.642 6.580 1.00 43.61 69 PRO B O 1
ATOM 3051 N N . LYS B 1 70 ? 39.704 14.811 7.822 1.00 47.10 70 LYS B N 1
ATOM 3052 C CA . LYS B 1 70 ? 40.161 13.821 6.822 1.00 52.11 70 LYS B CA 1
ATOM 3053 C C . LYS B 1 70 ? 39.263 13.892 5.592 1.00 54.97 70 LYS B C 1
ATOM 3054 O O . LYS B 1 70 ? 39.787 13.857 4.476 1.00 54.99 70 LYS B O 1
ATOM 3060 N N . GLU B 1 71 ? 37.949 13.960 5.813 1.00 57.27 71 GLU B N 1
ATOM 3061 C CA . GLU B 1 71 ? 36.919 14.014 4.742 1.00 61.80 71 GLU B CA 1
ATOM 3062 C C . GLU B 1 71 ? 36.303 15.412 4.729 1.00 59.41 71 GLU B C 1
ATOM 3063 O O . GLU B 1 71 ? 35.616 15.751 5.695 1.00 59.29 71 GLU B O 1
ATOM 3069 N N . LYS B 1 72 ? 36.573 16.204 3.695 1.00 61.13 72 LYS B N 1
ATOM 3070 C CA . LYS B 1 72 ? 35.939 17.532 3.469 1.00 62.67 72 LYS B CA 1
ATOM 3071 C C . LYS B 1 72 ? 35.098 17.428 2.201 1.00 65.20 72 LYS B C 1
ATOM 3072 O O . LYS B 1 72 ? 35.688 17.205 1.118 1.00 66.84 72 LYS B O 1
ATOM 3078 N N . ILE B 1 73 ? 33.777 17.499 2.333 1.00 66.96 73 ILE B N 1
ATOM 3079 C CA . ILE B 1 73 ? 32.840 17.325 1.185 1.00 70.86 73 ILE B CA 1
ATOM 3080 C C . ILE B 1 73 ? 32.030 18.613 1.039 1.00 67.59 73 ILE B C 1
ATOM 3081 O O . ILE B 1 73 ? 31.174 18.670 0.154 1.00 72.67 73 ILE B O 1
ATOM 3086 N N . GLU B 1 74 ? 32.262 19.600 1.896 1.00 62.53 74 GLU B N 1
ATOM 3087 C CA . GLU B 1 74 ? 31.560 20.900 1.823 1.00 59.70 74 GLU B CA 1
ATOM 3088 C C . GLU B 1 74 ? 32.460 21.957 2.464 1.00 52.68 74 GLU B C 1
ATOM 3089 O O . GLU B 1 74 ? 33.480 21.600 3.073 1.00 48.80 74 GLU B O 1
ATOM 3095 N N . LYS B 1 75 ? 32.045 23.203 2.316 1.00 47.49 75 LYS B N 1
ATOM 3096 C CA . LYS B 1 75 ? 32.772 24.385 2.816 1.00 45.27 75 LYS B CA 1
ATOM 3097 C C . LYS B 1 75 ? 32.633 24.432 4.330 1.00 40.01 75 LYS B C 1
ATOM 3098 O O . LYS B 1 75 ? 31.532 24.255 4.845 1.00 39.48 75 LYS B O 1
ATOM 3104 N N . LEU B 1 76 ? 33.727 24.690 5.035 1.00 36.46 76 LEU B N 1
ATOM 3105 C CA . LEU B 1 76 ? 33.743 24.613 6.495 1.00 32.96 76 LEU B CA 1
ATOM 3106 C C . LEU B 1 76 ? 34.008 26.005 7.052 1.00 30.91 76 LEU B C 1
ATOM 3107 O O . LEU B 1 76 ? 34.658 26.853 6.407 1.00 30.05 76 LEU B O 1
ATOM 3112 N N . PRO B 1 77 ? 33.624 26.226 8.305 1.00 28.47 77 PRO B N 1
ATOM 3113 C CA . PRO B 1 77 ? 34.080 27.392 9.046 1.00 26.80 77 PRO B CA 1
ATOM 3114 C C . PRO B 1 77 ? 35.548 27.243 9.445 1.00 25.97 77 PRO B C 1
ATOM 3115 O O . PRO B 1 77 ? 36.120 26.150 9.302 1.00 25.74 77 PRO B O 1
ATOM 3119 N N . GLY B 1 78 ? 36.127 28.343 9.902 1.00 24.84 78 GLY B N 1
ATOM 3120 C CA . GLY B 1 78 ? 37.544 28.394 10.283 1.00 24.37 78 GLY B CA 1
ATOM 3121 C C . GLY B 1 78 ? 37.744 28.949 11.665 1.00 24.00 78 GLY B C 1
ATOM 3122 O O . GLY B 1 78 ? 36.975 29.829 12.103 1.00 22.63 78 GLY B O 1
ATOM 3123 N N . LEU B 1 79 ? 38.752 28.441 12.379 1.00 23.46 79 LEU B N 1
ATOM 3124 C CA . LEU B 1 79 ? 39.143 28.990 13.686 1.00 22.36 79 LEU B CA 1
ATOM 3125 C C . LEU B 1 79 ? 40.643 29.282 13.694 1.00 21.85 79 LEU B C 1
ATOM 3126 O O . LEU B 1 79 ? 41.433 28.344 13.489 1.00 23.82 79 LEU B O 1
ATOM 3131 N N . LEU B 1 80 ? 41.019 30.543 13.837 1.00 21.18 80 LEU B N 1
ATOM 3132 C CA . LEU B 1 80 ? 42.415 30.920 14.118 1.00 21.64 80 LEU B CA 1
ATOM 3133 C C . LEU B 1 80 ? 42.649 30.672 15.598 1.00 21.67 80 LEU B C 1
ATOM 3134 O O . LEU B 1 80 ? 41.889 31.212 16.447 1.00 21.64 80 LEU B O 1
ATOM 3139 N N . TRP B 1 81 ? 43.649 29.853 15.924 1.00 20.85 81 TRP B N 1
ATOM 3140 C CA . TRP B 1 81 ? 43.900 29.478 17.322 1.00 20.76 81 TRP B CA 1
ATOM 3141 C C . TRP B 1 81 ? 45.230 30.120 17.748 1.00 21.07 81 TRP B C 1
ATOM 3142 O O . TRP B 1 81 ? 46.228 30.069 16.972 1.00 21.19 81 TRP B O 1
ATOM 3153 N N . ILE B 1 82 ? 45.262 30.629 18.959 1.00 19.73 82 ILE B N 1
ATOM 3154 C CA . ILE B 1 82 ? 46.435 31.339 19.519 1.00 21.24 82 ILE B CA 1
ATOM 3155 C C . ILE B 1 82 ? 46.806 30.719 20.859 1.00 21.79 82 ILE B C 1
ATOM 3156 O O . ILE B 1 82 ? 46.057 30.893 21.851 1.00 21.25 82 ILE B O 1
ATOM 3161 N N . HIS B 1 83 ? 47.929 29.989 20.923 1.00 22.83 83 HIS B N 1
ATOM 3162 C CA . HIS B 1 83 ? 48.280 29.290 22.190 1.00 23.58 83 HIS B CA 1
ATOM 3163 C C . HIS B 1 83 ? 48.607 30.303 23.291 1.00 23.06 83 HIS B C 1
ATOM 3164 O O . HIS B 1 83 ? 49.005 31.488 22.979 1.00 22.79 83 HIS B O 1
ATOM 3171 N N . GLY B 1 84 ? 48.576 29.841 24.547 1.00 24.00 84 GLY B N 1
ATOM 3172 C CA . GLY B 1 84 ? 49.015 30.679 25.674 1.00 24.52 84 GLY B CA 1
ATOM 3173 C C . GLY B 1 84 ? 50.450 30.420 26.088 1.00 26.46 84 GLY B C 1
ATOM 3174 O O . GLY B 1 84 ? 51.221 29.787 25.356 1.00 27.09 84 GLY B O 1
ATOM 3175 N N . GLY B 1 85 ? 50.834 30.929 27.248 1.00 25.63 85 GLY B N 1
ATOM 3176 C CA . GLY B 1 85 ? 52.216 30.879 27.722 1.00 26.30 85 GLY B CA 1
ATOM 3177 C C . GLY B 1 85 ? 52.763 32.212 28.204 1.00 26.39 85 GLY B C 1
ATOM 3178 O O . GLY B 1 85 ? 54.008 32.377 28.159 1.00 28.26 85 GLY B O 1
ATOM 3179 N N . GLY B 1 86 ? 51.911 33.130 28.661 1.00 25.04 86 GLY B N 1
ATOM 3180 C CA . GLY B 1 86 ? 52.423 34.347 29.336 1.00 26.36 86 GLY B CA 1
ATOM 3181 C C . GLY B 1 86 ? 53.081 35.341 28.403 1.00 26.21 86 GLY B C 1
ATOM 3182 O O . GLY B 1 86 ? 53.723 36.246 28.933 1.00 26.08 86 GLY B O 1
ATOM 3183 N N . TYR B 1 87 ? 52.938 35.159 27.063 1.00 25.20 87 TYR B N 1
ATOM 3184 C CA . TYR B 1 87 ? 53.583 35.948 25.997 1.00 25.48 87 TYR B CA 1
ATOM 3185 C C . TYR B 1 87 ? 55.042 35.528 25.799 1.00 27.20 87 TYR B C 1
ATOM 3186 O O . TYR B 1 87 ? 55.684 36.073 24.880 1.00 27.57 87 TYR B O 1
ATOM 3195 N N . VAL B 1 88 ? 55.568 34.577 26.588 1.00 27.85 88 VAL B N 1
ATOM 3196 C CA . VAL B 1 88 ? 57.029 34.305 26.618 1.00 29.69 88 VAL B CA 1
ATOM 3197 C C . VAL B 1 88 ? 57.323 32.811 26.423 1.00 30.48 88 VAL B C 1
ATOM 3198 O O . VAL B 1 88 ? 58.499 32.503 26.141 1.00 32.37 88 VAL B O 1
ATOM 3202 N N . LEU B 1 89 ? 56.319 31.940 26.471 1.00 29.74 89 LEU B N 1
ATOM 3203 C CA . LEU B 1 89 ? 56.475 30.471 26.328 1.00 32.83 89 LEU B CA 1
ATOM 3204 C C . LEU B 1 89 ? 55.510 29.920 25.276 1.00 30.96 89 LEU B C 1
ATOM 3205 O O . LEU B 1 89 ? 54.501 30.555 24.966 1.00 28.88 89 LEU B O 1
ATOM 3210 N N . GLY B 1 90 ? 55.815 28.709 24.795 1.00 32.58 90 GLY B N 1
ATOM 3211 C CA . GLY B 1 90 ? 54.766 27.905 24.144 1.00 32.36 90 GLY B CA 1
ATOM 3212 C C . GLY B 1 90 ? 54.970 27.780 22.640 1.00 35.01 90 GLY B C 1
ATOM 3213 O O . GLY B 1 90 ? 55.762 28.543 22.024 1.00 35.67 90 GLY B O 1
ATOM 3214 N N . ALA B 1 91 ? 54.217 26.867 22.042 1.00 35.40 91 ALA B N 1
ATOM 3215 C CA . ALA B 1 91 ? 54.243 26.591 20.598 1.00 34.52 91 ALA B CA 1
ATOM 3216 C C . ALA B 1 91 ? 52.903 25.963 20.225 1.00 33.39 91 ALA B C 1
ATOM 3217 O O . ALA B 1 91 ? 52.224 25.414 21.075 1.00 31.83 91 ALA B O 1
ATOM 3219 N N . PRO B 1 92 ? 52.479 26.017 18.945 1.00 32.57 92 PRO B N 1
ATOM 3220 C CA . PRO B 1 92 ? 51.205 25.426 18.549 1.00 31.40 92 PRO B CA 1
ATOM 3221 C C . PRO B 1 92 ? 51.088 23.949 18.955 1.00 31.44 92 PRO B C 1
ATOM 3222 O O . PRO B 1 92 ? 50.016 23.517 19.337 1.00 30.22 92 PRO B O 1
ATOM 3226 N N . GLU B 1 93 ? 52.176 23.195 18.857 1.00 32.48 93 GLU B N 1
ATOM 3227 C CA . GLU B 1 93 ? 52.185 21.735 19.131 1.00 34.09 93 GLU B CA 1
ATOM 3228 C C . GLU B 1 93 ? 51.593 21.416 20.498 1.00 33.42 93 GLU B C 1
ATOM 3229 O O . GLU B 1 93 ? 50.976 20.360 20.615 1.00 33.84 93 GLU B O 1
ATOM 3235 N N . GLY B 1 94 ? 51.762 22.305 21.484 1.00 33.78 94 GLY B N 1
ATOM 3236 C CA . GLY B 1 94 ? 51.233 22.058 22.840 1.00 33.13 94 GLY B CA 1
ATOM 3237 C C . GLY B 1 94 ? 49.720 21.907 22.841 1.00 33.64 94 GLY B C 1
ATOM 3238 O O . GLY B 1 94 ? 49.168 21.256 23.786 1.00 33.28 94 GLY B O 1
ATOM 3239 N N . ASP B 1 95 ? 49.027 22.441 21.819 1.00 31.23 95 ASP B N 1
ATOM 3240 C CA . ASP B 1 95 ? 47.545 22.453 21.783 1.00 30.29 95 ASP B CA 1
ATOM 3241 C C . ASP B 1 95 ? 47.010 21.485 20.706 1.00 29.83 95 ASP B C 1
ATOM 3242 O O . ASP B 1 95 ? 45.827 21.562 20.413 1.00 29.14 95 ASP B O 1
ATOM 3247 N N . ASP B 1 96 ? 47.803 20.525 20.250 1.00 30.35 96 ASP B N 1
ATOM 3248 C CA . ASP B 1 96 ? 47.360 19.581 19.198 1.00 32.08 96 ASP B CA 1
ATOM 3249 C C . ASP B 1 96 ? 46.073 18.865 19.626 1.00 32.22 96 ASP B C 1
ATOM 3250 O O . ASP B 1 96 ? 45.157 18.750 18.798 1.00 30.86 96 ASP B O 1
ATOM 3255 N N . LEU B 1 97 ? 46.000 18.368 20.863 1.00 33.70 97 LEU B N 1
ATOM 3256 C CA . LEU B 1 97 ? 44.816 17.571 21.281 1.00 35.38 97 LEU B CA 1
ATOM 3257 C C . LEU B 1 97 ? 43.558 18.443 21.195 1.00 31.42 97 LEU B C 1
ATOM 3258 O O . LEU B 1 97 ? 42.541 17.992 20.657 1.00 31.52 97 LEU B O 1
ATOM 3263 N N . LEU B 1 98 ? 43.608 19.643 21.731 1.00 29.82 98 LEU B N 1
ATOM 3264 C CA . LEU B 1 98 ? 42.408 20.503 21.725 1.00 28.76 98 LEU B CA 1
ATOM 3265 C C . LEU B 1 98 ? 42.078 20.921 20.274 1.00 27.51 98 LEU B C 1
ATOM 3266 O O . LEU B 1 98 ? 40.857 20.967 19.909 1.00 27.15 98 LEU B O 1
ATOM 3271 N N . CYS B 1 99 ? 43.077 21.279 19.456 1.00 27.16 99 CYS B N 1
ATOM 3272 C CA . CYS B 1 99 ? 42.782 21.685 18.045 1.00 26.15 99 CYS B CA 1
ATOM 3273 C C . CYS B 1 99 ? 42.122 20.504 17.323 1.00 27.26 99 CYS B C 1
ATOM 3274 O O . CYS B 1 99 ? 41.188 20.732 16.516 1.00 26.69 99 CYS B O 1
ATOM 3277 N N . GLN B 1 100 ? 42.595 19.267 17.537 1.00 28.46 100 GLN B N 1
ATOM 3278 C CA . GLN B 1 100 ? 41.978 18.073 16.898 1.00 30.77 100 GLN B CA 1
ATOM 3279 C C . GLN B 1 100 ? 40.518 17.964 17.381 1.00 30.31 100 GLN B C 1
ATOM 3280 O O . GLN B 1 100 ? 39.632 17.602 16.584 1.00 29.68 100 GLN B O 1
ATOM 3286 N N . ARG B 1 101 ? 40.269 18.266 18.648 1.00 28.63 101 ARG B N 1
ATOM 3287 C CA . ARG B 1 101 ? 38.880 18.206 19.189 1.00 28.76 101 ARG B CA 1
ATOM 3288 C C . ARG B 1 101 ? 37.997 19.247 18.489 1.00 27.30 101 ARG B C 1
ATOM 3289 O O . ARG B 1 101 ? 36.838 18.918 18.149 1.00 28.02 101 ARG B O 1
ATOM 3297 N N . PHE B 1 102 ? 38.491 20.467 18.269 1.00 26.23 102 PHE B N 1
ATOM 3298 C CA . PHE B 1 102 ? 37.680 21.505 17.570 1.00 25.07 102 PHE B CA 1
ATOM 3299 C C . PHE B 1 102 ? 37.362 21.007 16.167 1.00 26.25 102 PHE B C 1
ATOM 3300 O O . PHE B 1 102 ? 36.191 21.054 15.733 1.00 25.96 102 PHE B O 1
ATOM 3308 N N . VAL B 1 103 ? 38.357 20.407 15.461 1.00 26.55 103 VAL B N 1
ATOM 3309 C CA . VAL B 1 103 ? 38.085 19.933 14.096 1.00 28.13 103 VAL B CA 1
ATOM 3310 C C . VAL B 1 103 ? 36.969 18.901 14.114 1.00 30.84 103 VAL B C 1
ATOM 3311 O O . VAL B 1 103 ? 36.069 18.944 13.236 1.00 31.88 103 VAL B O 1
ATOM 3315 N N . LYS B 1 104 ? 37.062 17.931 15.015 1.00 31.81 104 LYS B N 1
ATOM 3316 C CA . LYS B 1 104 ? 36.163 16.765 15.016 1.00 34.89 104 LYS B CA 1
ATOM 3317 C C . LYS B 1 104 ? 34.759 17.198 15.462 1.00 33.80 104 LYS B C 1
ATOM 3318 O O . LYS B 1 104 ? 33.803 16.649 14.923 1.00 35.93 104 LYS B O 1
ATOM 3324 N N . GLU B 1 105 ? 34.653 18.045 16.472 1.00 32.24 105 GLU B N 1
ATOM 3325 C CA . GLU B 1 105 ? 33.333 18.388 17.074 1.00 33.35 105 GLU B CA 1
ATOM 3326 C C . GLU B 1 105 ? 32.689 19.591 16.367 1.00 32.06 105 GLU B C 1
ATOM 3327 O O . GLU B 1 105 ? 31.449 19.571 16.207 1.00 32.70 105 GLU B O 1
ATOM 3333 N N . ALA B 1 106 ? 33.454 20.591 15.937 1.00 30.85 106 ALA B N 1
ATOM 3334 C CA . ALA B 1 106 ? 32.897 21.786 15.235 1.00 30.93 106 ALA B CA 1
ATOM 3335 C C . ALA B 1 106 ? 32.892 21.595 13.724 1.00 33.23 106 ALA B C 1
ATOM 3336 O O . ALA B 1 106 ? 32.193 22.339 13.023 1.00 35.09 106 ALA B O 1
ATOM 3338 N N . ASN B 1 107 ? 33.578 20.574 13.213 1.00 33.85 107 ASN B N 1
ATOM 3339 C CA . ASN B 1 107 ? 33.704 20.329 11.755 1.00 35.12 107 ASN B CA 1
ATOM 3340 C C . ASN B 1 107 ? 34.226 21.619 11.113 1.00 33.77 107 ASN B C 1
ATOM 3341 O O . ASN B 1 107 ? 33.541 22.218 10.270 1.00 34.21 107 ASN B O 1
ATOM 3346 N N . CYS B 1 108 ? 35.445 21.979 11.481 1.00 31.46 108 CYS B N 1
ATOM 3347 C CA . CYS B 1 108 ? 36.097 23.229 11.074 1.00 30.13 108 CYS B CA 1
ATOM 3348 C C . CYS B 1 108 ? 37.555 22.965 10.701 1.00 29.49 108 CYS B C 1
ATOM 3349 O O . CYS B 1 108 ? 38.067 21.875 10.937 1.00 31.18 108 CYS B O 1
ATOM 3352 N N . VAL B 1 109 ? 38.160 23.955 10.078 1.00 28.24 109 VAL B N 1
ATOM 3353 C CA . VAL B 1 109 ? 39.618 24.016 9.825 1.00 27.21 109 VAL B CA 1
ATOM 3354 C C . VAL B 1 109 ? 40.206 24.927 10.903 1.00 25.89 109 VAL B C 1
ATOM 3355 O O . VAL B 1 109 ? 39.721 26.058 11.084 1.00 24.83 109 VAL B O 1
ATOM 3359 N N . VAL B 1 110 ? 41.242 24.464 11.605 1.00 25.64 110 VAL B N 1
ATOM 3360 C CA . VAL B 1 110 ? 41.943 25.264 12.618 1.00 23.96 110 VAL B CA 1
ATOM 3361 C C . VAL B 1 110 ? 43.290 25.682 12.039 1.00 24.38 110 VAL B C 1
ATOM 3362 O O . VAL B 1 110 ? 44.048 24.820 11.555 1.00 25.60 110 VAL B O 1
ATOM 3366 N N . VAL B 1 111 ? 43.595 26.964 12.171 1.00 23.36 111 VAL B N 1
ATOM 3367 C CA . VAL B 1 111 ? 44.915 27.547 11.815 1.00 23.51 111 VAL B CA 1
ATOM 3368 C C . VAL B 1 111 ? 45.528 28.114 13.096 1.00 22.99 111 VAL B C 1
ATOM 3369 O O . VAL B 1 111 ? 45.042 29.083 13.617 1.00 22.08 111 VAL B O 1
ATOM 3373 N N . SER B 1 112 ? 46.570 27.454 13.597 1.00 23.90 112 SER B N 1
ATOM 3374 C CA . SER B 1 112 ? 47.199 27.772 14.895 1.00 23.22 112 SER B CA 1
ATOM 3375 C C . SER B 1 112 ? 48.500 28.530 14.667 1.00 24.97 112 SER B C 1
ATOM 3376 O O . SER B 1 112 ? 49.324 28.026 13.875 1.00 26.39 112 SER B O 1
ATOM 3379 N N . VAL B 1 113 ? 48.645 29.695 15.292 1.00 23.96 113 VAL B N 1
ATOM 3380 C CA . VAL B 1 113 ? 49.745 30.626 14.955 1.00 24.93 113 VAL B CA 1
ATOM 3381 C C . VAL B 1 113 ? 51.000 30.328 15.785 1.00 26.42 113 VAL B C 1
ATOM 3382 O O . VAL B 1 113 ? 50.910 30.424 17.020 1.00 24.99 113 VAL B O 1
ATOM 3386 N N . ASP B 1 114 ? 52.137 30.155 15.122 1.00 26.65 114 ASP B N 1
ATOM 3387 C CA . ASP B 1 114 ? 53.464 30.119 15.796 1.00 27.92 114 ASP B CA 1
ATOM 3388 C C . ASP B 1 114 ? 54.028 31.537 15.890 1.00 27.40 114 ASP B C 1
ATOM 3389 O O . ASP B 1 114 ? 54.971 31.869 15.161 1.00 29.67 114 ASP B O 1
ATOM 3394 N N . TYR B 1 115 ? 53.460 32.354 16.761 1.00 25.97 115 TYR B N 1
ATOM 3395 C CA . TYR B 1 115 ? 53.814 33.788 16.854 1.00 25.81 115 TYR B CA 1
ATOM 3396 C C . TYR B 1 115 ? 55.174 33.889 17.555 1.00 27.98 115 TYR B C 1
ATOM 3397 O O . TYR B 1 115 ? 55.527 33.002 18.359 1.00 28.43 115 TYR B O 1
ATOM 3406 N N . ARG B 1 116 ? 55.935 34.931 17.214 1.00 28.54 116 ARG B N 1
ATOM 3407 C CA . ARG B 1 116 ? 57.199 35.241 17.904 1.00 30.23 116 ARG B CA 1
ATOM 3408 C C . ARG B 1 116 ? 56.924 35.509 19.394 1.00 29.50 116 ARG B C 1
ATOM 3409 O O . ARG B 1 116 ? 55.873 36.039 19.730 1.00 29.19 116 ARG B O 1
ATOM 3417 N N . LEU B 1 117 ? 57.871 35.139 20.267 1.00 30.25 117 LEU B N 1
ATOM 3418 C CA . LEU B 1 117 ? 57.667 35.296 21.734 1.00 29.78 117 LEU B CA 1
ATOM 3419 C C . LEU B 1 117 ? 58.510 36.468 22.267 1.00 29.66 117 LEU B C 1
ATOM 3420 O O . LEU B 1 117 ? 59.580 36.784 21.733 1.00 31.83 117 LEU B O 1
ATOM 3425 N N . ALA B 1 118 ? 57.989 37.100 23.302 1.00 29.54 118 ALA B N 1
ATOM 3426 C CA . ALA B 1 118 ? 58.721 38.042 24.177 1.00 30.03 118 ALA B CA 1
ATOM 3427 C C . ALA B 1 118 ? 59.651 37.222 25.073 1.00 32.34 118 ALA B C 1
ATOM 3428 O O . ALA B 1 118 ? 59.411 36.023 25.260 1.00 32.73 118 ALA B O 1
ATOM 3430 N N . PRO B 1 119 ? 60.718 37.803 25.665 1.00 33.90 119 PRO B N 1
ATOM 3431 C CA . PRO B 1 119 ? 61.072 39.216 25.500 1.00 34.89 119 PRO B CA 1
ATOM 3432 C C . PRO B 1 119 ? 61.866 39.516 24.215 1.00 36.85 119 PRO B C 1
ATOM 3433 O O . PRO B 1 119 ? 62.162 40.684 23.941 1.00 38.19 119 PRO B O 1
ATOM 3437 N N . GLU B 1 120 ? 62.292 38.483 23.487 1.00 37.82 120 GLU B N 1
ATOM 3438 C CA . GLU B 1 120 ? 63.108 38.679 22.257 1.00 40.29 120 GLU B CA 1
ATOM 3439 C C . GLU B 1 120 ? 62.311 39.506 21.243 1.00 37.63 120 GLU B C 1
ATOM 3440 O O . GLU B 1 120 ? 62.946 40.326 20.542 1.00 39.73 120 GLU B O 1
ATOM 3446 N N . HIS B 1 121 ? 61.020 39.263 21.142 1.00 35.09 121 HIS B N 1
ATOM 3447 C CA . HIS B 1 121 ? 60.096 39.984 20.232 1.00 34.11 121 HIS B CA 1
ATOM 3448 C C . HIS B 1 121 ? 58.904 40.527 21.028 1.00 31.82 121 HIS B C 1
ATOM 3449 O O . HIS B 1 121 ? 57.813 39.964 21.034 1.00 30.79 121 HIS B O 1
ATOM 3456 N N . PRO B 1 122 ? 59.064 41.681 21.697 1.00 31.98 122 PRO B N 1
ATOM 3457 C CA . PRO B 1 122 ? 57.972 42.254 22.468 1.00 30.92 122 PRO B CA 1
ATOM 3458 C C . PRO B 1 122 ? 56.870 42.836 21.580 1.00 29.60 122 PRO B C 1
ATOM 3459 O O . PRO B 1 122 ? 57.033 42.914 20.340 1.00 30.47 122 PRO B O 1
ATOM 3463 N N . TYR B 1 123 ? 55.798 43.247 22.220 1.00 28.18 123 TYR B N 1
ATOM 3464 C CA . TYR B 1 123 ? 54.695 43.984 21.551 1.00 27.34 123 TYR B CA 1
ATOM 3465 C C . TYR B 1 123 ? 55.313 45.029 20.615 1.00 28.33 123 TYR B C 1
ATOM 3466 O O . TYR B 1 123 ? 56.220 45.777 21.017 1.00 29.66 123 TYR B O 1
ATOM 3475 N N . PRO B 1 124 ? 54.858 45.195 19.353 1.00 28.92 124 PRO B N 1
ATOM 3476 C CA . PRO B 1 124 ? 53.692 44.507 18.790 1.00 28.16 124 PRO B CA 1
ATOM 3477 C C . PRO B 1 124 ? 53.917 43.180 18.057 1.00 28.16 124 PRO B C 1
ATOM 3478 O O . PRO B 1 124 ? 52.950 42.656 17.518 1.00 26.66 124 PRO B O 1
ATOM 3482 N N . ALA B 1 125 ? 55.123 42.621 18.088 1.00 29.44 125 ALA B N 1
ATOM 3483 C CA . ALA B 1 125 ? 55.491 41.473 17.230 1.00 29.44 125 ALA B CA 1
ATOM 3484 C C . ALA B 1 125 ? 54.506 40.303 17.338 1.00 27.94 125 ALA B C 1
ATOM 3485 O O . ALA B 1 125 ? 54.020 39.805 16.301 1.00 27.19 125 ALA B O 1
ATOM 3487 N N . PRO B 1 126 ? 54.192 39.767 18.546 1.00 26.89 126 PRO B N 1
ATOM 3488 C CA . PRO B 1 126 ? 53.326 38.601 18.643 1.00 26.45 126 PRO B CA 1
ATOM 3489 C C . PRO B 1 126 ? 51.957 38.857 17.984 1.00 25.79 126 PRO B C 1
ATOM 3490 O O . PRO B 1 126 ? 51.468 37.999 17.271 1.00 26.97 126 PRO B O 1
ATOM 3494 N N . LEU B 1 127 ? 51.370 40.037 18.227 1.00 24.97 127 LEU B N 1
ATOM 3495 C CA . LEU B 1 127 ? 50.031 40.373 17.697 1.00 24.40 127 LEU B CA 1
ATOM 3496 C C . LEU B 1 127 ? 50.136 40.550 16.179 1.00 24.73 127 LEU B C 1
ATOM 3497 O O . LEU B 1 127 ? 49.249 40.070 15.459 1.00 24.37 127 LEU B O 1
ATOM 3502 N N . GLU B 1 128 ? 51.162 41.223 15.681 1.00 25.52 128 GLU B N 1
ATOM 3503 C CA . GLU B 1 128 ? 51.287 41.411 14.216 1.00 26.89 128 GLU B CA 1
ATOM 3504 C C . GLU B 1 128 ? 51.464 40.047 13.536 1.00 27.42 128 GLU B C 1
ATOM 3505 O O . GLU B 1 128 ? 50.963 39.895 12.389 1.00 27.26 128 GLU B O 1
ATOM 3511 N N . ASP B 1 129 ? 52.148 39.080 14.146 1.00 26.28 129 ASP B N 1
ATOM 3512 C CA . ASP B 1 129 ? 52.259 37.736 13.528 1.00 26.72 129 ASP B CA 1
ATOM 3513 C C . ASP B 1 129 ? 50.849 37.109 13.451 1.00 25.88 129 ASP B C 1
ATOM 3514 O O . ASP B 1 129 ? 50.501 36.488 12.402 1.00 25.35 129 ASP B O 1
ATOM 3519 N N . CYS B 1 130 ? 50.051 37.253 14.516 1.00 24.92 130 CYS B N 1
ATOM 3520 C CA . CYS B 1 130 ? 48.667 36.710 14.525 1.00 24.88 130 CYS B CA 1
ATOM 3521 C C . CYS B 1 130 ? 47.838 37.393 13.442 1.00 23.48 130 CYS B C 1
ATOM 3522 O O . CYS B 1 130 ? 47.091 36.692 12.751 1.00 23.07 130 CYS B O 1
ATOM 3525 N N . TYR B 1 131 ? 47.942 38.711 13.317 1.00 23.43 131 TYR B N 1
ATOM 3526 C CA . TYR B 1 131 ? 47.211 39.465 12.280 1.00 23.88 131 TYR B CA 1
ATOM 3527 C C . TYR B 1 131 ? 47.628 39.013 10.870 1.00 24.25 131 TYR B C 1
ATOM 3528 O O . TYR B 1 131 ? 46.787 38.814 10.006 1.00 23.86 131 TYR B O 1
ATOM 3537 N N . ALA B 1 132 ? 48.920 38.815 10.617 1.00 25.25 132 ALA B N 1
ATOM 3538 C CA . ALA B 1 132 ? 49.420 38.338 9.311 1.00 25.89 132 ALA B CA 1
ATOM 3539 C C . ALA B 1 132 ? 48.835 36.950 9.003 1.00 25.71 132 ALA B C 1
ATOM 3540 O O . ALA B 1 132 ? 48.473 36.669 7.836 1.00 26.32 132 ALA B O 1
ATOM 3542 N N . ALA B 1 133 ? 48.790 36.083 10.001 1.00 24.66 133 ALA B N 1
ATOM 3543 C CA . ALA B 1 133 ? 48.204 34.729 9.880 1.00 24.98 133 ALA B CA 1
ATOM 3544 C C . ALA B 1 133 ? 46.728 34.839 9.531 1.00 24.42 133 ALA B C 1
ATOM 3545 O O . ALA B 1 133 ? 46.246 34.097 8.643 1.00 24.95 133 ALA B O 1
ATOM 3547 N N . LEU B 1 134 ? 46.002 35.727 10.200 1.00 25.01 134 LEU B N 1
ATOM 3548 C CA . LEU B 1 134 ? 44.558 35.930 9.894 1.00 24.03 134 LEU B CA 1
ATOM 3549 C C . LEU B 1 134 ? 44.397 36.455 8.475 1.00 24.35 134 LEU B C 1
ATOM 3550 O O . LEU B 1 134 ? 43.469 36.001 7.753 1.00 25.09 134 LEU B O 1
ATOM 3555 N N . GLN B 1 135 ? 45.218 37.390 8.034 1.00 25.19 135 GLN B N 1
ATOM 3556 C CA . GLN B 1 135 ? 45.126 37.891 6.648 1.00 26.47 135 GLN B CA 1
ATOM 3557 C C . GLN B 1 135 ? 45.315 36.735 5.647 1.00 27.75 135 GLN B C 1
ATOM 3558 O O . GLN B 1 135 ? 44.604 36.678 4.642 1.00 28.57 135 GLN B O 1
ATOM 3564 N N . TRP B 1 136 ? 46.331 35.902 5.878 1.00 27.36 136 TRP B N 1
ATOM 3565 C CA . TRP B 1 136 ? 46.593 34.749 5.001 1.00 28.11 136 TRP B CA 1
ATOM 3566 C C . TRP B 1 136 ? 45.376 33.812 5.016 1.00 27.21 136 TRP B C 1
ATOM 3567 O O . TRP B 1 136 ? 44.985 33.338 3.949 1.00 28.26 136 TRP B O 1
ATOM 3578 N N . PHE B 1 137 ? 44.840 33.497 6.182 1.00 26.08 137 PHE B N 1
ATOM 3579 C CA . PHE B 1 137 ? 43.697 32.560 6.292 1.00 26.79 137 PHE B CA 1
ATOM 3580 C C . PHE B 1 137 ? 42.527 33.078 5.431 1.00 28.07 137 PHE B C 1
ATOM 3581 O O . PHE B 1 137 ? 41.969 32.319 4.613 1.00 27.69 137 PHE B O 1
ATOM 3589 N N . ALA B 1 138 ? 42.177 34.355 5.590 1.00 28.68 138 ALA B N 1
ATOM 3590 C CA . ALA B 1 138 ? 41.088 34.983 4.780 1.00 29.90 138 ALA B CA 1
ATOM 3591 C C . ALA B 1 138 ? 41.398 34.922 3.297 1.00 31.90 138 ALA B C 1
ATOM 3592 O O . ALA B 1 138 ? 40.504 34.599 2.442 1.00 31.74 138 ALA B O 1
ATOM 3594 N N . LYS B 1 139 ? 42.651 35.187 2.925 1.00 32.51 139 LYS B N 1
ATOM 3595 C CA . LYS B 1 139 ? 43.075 35.182 1.525 1.00 35.07 139 LYS B CA 1
ATOM 3596 C C . LYS B 1 139 ? 42.943 33.777 0.923 1.00 34.39 139 LYS B C 1
ATOM 3597 O O . LYS B 1 139 ? 42.615 33.689 -0.251 1.00 36.22 139 LYS B O 1
ATOM 3603 N N . LYS B 1 140 ? 43.185 32.716 1.689 1.00 32.57 140 LYS B N 1
ATOM 3604 C CA . LYS B 1 140 ? 43.317 31.336 1.146 1.00 34.80 140 LYS B CA 1
ATOM 3605 C C . LYS B 1 140 ? 42.085 30.475 1.443 1.00 34.76 140 LYS B C 1
ATOM 3606 O O . LYS B 1 140 ? 42.192 29.252 1.349 1.00 37.08 140 LYS B O 1
ATOM 3612 N N . VAL B 1 141 ? 40.937 31.080 1.750 1.00 33.32 141 VAL B N 1
ATOM 3613 C CA . VAL B 1 141 ? 39.704 30.309 2.040 1.00 33.67 141 VAL B CA 1
ATOM 3614 C C . VAL B 1 141 ? 39.357 29.357 0.899 1.00 36.38 141 VAL B C 1
ATOM 3615 O O . VAL B 1 141 ? 38.925 28.252 1.239 1.00 37.51 141 VAL B O 1
ATOM 3619 N N . ASP B 1 142 ? 39.529 29.713 -0.364 1.00 38.57 142 ASP B N 1
ATOM 3620 C CA . ASP B 1 142 ? 39.100 28.790 -1.465 1.00 43.50 142 ASP B CA 1
ATOM 3621 C C . ASP B 1 142 ? 39.979 27.550 -1.430 1.00 43.64 142 ASP B C 1
ATOM 3622 O O . ASP B 1 142 ? 39.402 26.438 -1.497 1.00 43.60 142 ASP B O 1
ATOM 3627 N N . GLU B 1 143 ? 41.295 27.739 -1.259 1.00 42.34 143 GLU B N 1
ATOM 3628 C CA . GLU B 1 143 ? 42.308 26.652 -1.218 1.00 43.88 143 GLU B CA 1
ATOM 3629 C C . GLU B 1 143 ? 42.073 25.763 0.012 1.00 41.49 143 GLU B C 1
ATOM 3630 O O . GLU B 1 143 ? 42.205 24.557 -0.113 1.00 41.85 143 GLU B O 1
ATOM 3636 N N . LEU B 1 144 ? 41.655 26.331 1.133 1.00 39.56 144 LEU B N 1
ATOM 3637 C CA . LEU B 1 144 ? 41.442 25.602 2.416 1.00 37.75 144 LEU B CA 1
ATOM 3638 C C . LEU B 1 144 ? 40.028 25.005 2.475 1.00 37.91 144 LEU B C 1
ATOM 3639 O O . LEU B 1 144 ? 39.743 24.236 3.402 1.00 40.05 144 LEU B O 1
ATOM 3644 N N . GLY B 1 145 ? 39.122 25.430 1.621 1.00 37.80 145 GLY B N 1
ATOM 3645 C CA . GLY B 1 145 ? 37.739 24.929 1.641 1.00 38.83 145 GLY B CA 1
ATOM 3646 C C . GLY B 1 145 ? 36.994 25.530 2.812 1.00 36.20 145 GLY B C 1
ATOM 3647 O O . GLY B 1 145 ? 36.183 24.829 3.486 1.00 35.85 145 GLY B O 1
ATOM 3648 N N . VAL B 1 146 ? 37.270 26.802 3.093 1.00 34.03 146 VAL B N 1
ATOM 3649 C CA . VAL B 1 146 ? 36.679 27.518 4.242 1.00 31.14 146 VAL B CA 1
ATOM 3650 C C . VAL B 1 146 ? 35.742 28.630 3.742 1.00 31.30 146 VAL B C 1
ATOM 3651 O O . VAL B 1 146 ? 35.958 29.175 2.651 1.00 31.69 146 VAL B O 1
ATOM 3655 N N . ASP B 1 147 ? 34.766 28.972 4.561 1.00 30.82 147 ASP B N 1
ATOM 3656 C CA . ASP B 1 147 ? 33.850 30.113 4.335 1.00 32.43 147 ASP B CA 1
ATOM 3657 C C . ASP B 1 147 ? 34.414 31.343 5.052 1.00 29.47 147 ASP B C 1
ATOM 3658 O O . ASP B 1 147 ? 34.451 31.317 6.302 1.00 27.49 147 ASP B O 1
ATOM 3663 N N . ALA B 1 148 ? 34.792 32.402 4.307 1.00 29.40 148 ALA B N 1
ATOM 3664 C CA . ALA B 1 148 ? 35.433 33.623 4.888 1.00 28.30 148 ALA B CA 1
ATOM 3665 C C . ALA B 1 148 ? 34.499 34.349 5.862 1.00 28.34 148 ALA B C 1
ATOM 3666 O O . ALA B 1 148 ? 35.018 35.103 6.697 1.00 29.13 148 ALA B O 1
ATOM 3668 N N . SER B 1 149 ? 33.187 34.135 5.750 1.00 28.79 149 SER B N 1
ATOM 3669 C CA . SER B 1 149 ? 32.182 34.785 6.638 1.00 28.14 149 SER B CA 1
ATOM 3670 C C . SER B 1 149 ? 32.023 33.973 7.919 1.00 27.40 149 SER B C 1
ATOM 3671 O O . SER B 1 149 ? 31.280 34.426 8.840 1.00 26.38 149 SER B O 1
ATOM 3674 N N . ARG B 1 150 ? 32.756 32.867 8.061 1.00 26.34 150 ARG B N 1
ATOM 3675 C CA . ARG B 1 150 ? 32.634 31.989 9.247 1.00 26.10 150 ARG B CA 1
ATOM 3676 C C . ARG B 1 150 ? 34.040 31.658 9.774 1.00 25.66 150 ARG B C 1
ATOM 3677 O O . ARG B 1 150 ? 34.283 30.521 10.157 1.00 25.63 150 ARG B O 1
ATOM 3685 N N . ILE B 1 151 ? 34.862 32.677 9.953 1.00 24.87 151 ILE B N 1
ATOM 3686 C CA . ILE B 1 151 ? 36.188 32.574 10.626 1.00 23.60 151 ILE B CA 1
ATOM 3687 C C . ILE B 1 151 ? 36.106 33.249 11.968 1.00 22.53 151 ILE B C 1
ATOM 3688 O O . ILE B 1 151 ? 35.761 34.450 12.019 1.00 23.59 151 ILE B O 1
ATOM 3693 N N . GLY B 1 152 ? 36.517 32.517 12.991 1.00 20.17 152 GLY B N 1
ATOM 3694 C CA . GLY B 1 152 ? 36.620 32.988 14.367 1.00 20.09 152 GLY B CA 1
ATOM 3695 C C . GLY B 1 152 ? 38.079 32.994 14.801 1.00 19.89 152 GLY B C 1
ATOM 3696 O O . GLY B 1 152 ? 38.907 32.417 14.073 1.00 20.94 152 GLY B O 1
ATOM 3697 N N . VAL B 1 153 ? 38.311 33.529 15.975 1.00 19.70 153 VAL B N 1
ATOM 3698 C CA . VAL B 1 153 ? 39.625 33.473 16.640 1.00 19.59 153 VAL B CA 1
ATOM 3699 C C . VAL B 1 153 ? 39.423 33.046 18.070 1.00 19.91 153 VAL B C 1
ATOM 3700 O O . VAL B 1 153 ? 38.447 33.509 18.692 1.00 19.78 153 VAL B O 1
ATOM 3704 N N . GLY B 1 154 ? 40.324 32.234 18.595 1.00 18.48 154 GLY B N 1
ATOM 3705 C CA . GLY B 1 154 ? 40.270 31.813 19.986 1.00 18.10 154 GLY B CA 1
ATOM 3706 C C . GLY B 1 154 ? 41.639 31.579 20.539 1.00 18.68 154 GLY B C 1
ATOM 3707 O O . GLY B 1 154 ? 42.596 31.393 19.766 1.00 18.44 154 GLY B O 1
ATOM 3708 N N . GLY B 1 155 ? 41.736 31.542 21.847 1.00 18.79 155 GLY B N 1
ATOM 3709 C CA . GLY B 1 155 ? 42.988 31.157 22.526 1.00 18.69 155 GLY B CA 1
ATOM 3710 C C . GLY B 1 155 ? 42.811 31.138 24.009 1.00 19.48 155 GLY B C 1
ATOM 3711 O O . GLY B 1 155 ? 41.719 31.465 24.526 1.00 19.74 155 GLY B O 1
ATOM 3712 N N . GLN B 1 156 ? 43.844 30.724 24.722 1.00 19.48 156 GLN B N 1
ATOM 3713 C CA . GLN B 1 156 ? 43.805 30.644 26.192 1.00 20.46 156 GLN B CA 1
ATOM 3714 C C . GLN B 1 156 ? 44.841 31.589 26.802 1.00 21.30 156 GLN B C 1
ATOM 3715 O O . GLN B 1 156 ? 46.008 31.617 26.334 1.00 21.19 156 GLN B O 1
ATOM 3721 N N A SER B 1 157 ? 44.477 32.303 27.871 0.50 21.88 157 SER B N 1
ATOM 3722 N N B SER B 1 157 ? 44.462 32.334 27.834 0.50 19.47 157 SER B N 1
ATOM 3723 C CA A SER B 1 157 ? 45.436 33.030 28.750 0.50 23.24 157 SER B CA 1
ATOM 3724 C CA B SER B 1 157 ? 45.427 33.041 28.716 0.50 19.47 157 SER B CA 1
ATOM 3725 C C A SER B 1 157 ? 46.133 34.109 27.919 0.50 21.62 157 SER B C 1
ATOM 3726 C C B SER B 1 157 ? 46.135 34.115 27.897 0.50 19.58 157 SER B C 1
ATOM 3727 O O A SER B 1 157 ? 45.418 34.940 27.377 0.50 21.72 157 SER B O 1
ATOM 3728 O O B SER B 1 157 ? 45.436 34.943 27.343 0.50 19.80 157 SER B O 1
ATOM 3733 N N . ALA B 1 158 ? 47.463 34.089 27.744 1.00 21.28 158 ALA B N 1
ATOM 3734 C CA . ALA B 1 158 ? 48.102 35.096 26.873 1.00 21.58 158 ALA B CA 1
ATOM 3735 C C . ALA B 1 158 ? 47.519 34.990 25.456 1.00 20.84 158 ALA B C 1
ATOM 3736 O O . ALA B 1 158 ? 47.423 36.024 24.793 1.00 20.80 158 ALA B O 1
ATOM 3738 N N . GLY B 1 159 ? 47.194 33.766 24.983 1.00 20.63 159 GLY B N 1
ATOM 3739 C CA . GLY B 1 159 ? 46.541 33.559 23.676 1.00 20.13 159 GLY B CA 1
ATOM 3740 C C . GLY B 1 159 ? 45.154 34.160 23.646 1.00 19.43 159 GLY B C 1
ATOM 3741 O O . GLY B 1 159 ? 44.687 34.587 22.569 1.00 20.82 159 GLY B O 1
ATOM 3742 N N . GLY B 1 160 ? 44.453 34.148 24.784 1.00 20.24 160 GLY B N 1
ATOM 3743 C CA . GLY B 1 160 ? 43.169 34.852 24.912 1.00 19.84 160 GLY B CA 1
ATOM 3744 C C . GLY B 1 160 ? 43.351 36.345 24.852 1.00 19.95 160 GLY B C 1
ATOM 3745 O O . GLY B 1 160 ? 42.484 37.057 24.318 1.00 18.55 160 GLY B O 1
ATOM 3746 N N . GLY B 1 161 ? 44.403 36.875 25.459 1.00 19.96 161 GLY B N 1
ATOM 3747 C CA . GLY B 1 161 ? 44.691 38.301 25.317 1.00 19.13 161 GLY B CA 1
ATOM 3748 C C . GLY B 1 161 ? 44.974 38.677 23.887 1.00 18.73 161 GLY B C 1
ATOM 3749 O O . GLY B 1 161 ? 44.418 39.688 23.373 1.00 18.55 161 GLY B O 1
ATOM 3750 N N . LEU B 1 162 ? 45.794 37.887 23.205 1.00 19.47 162 LEU B N 1
ATOM 3751 C CA . LEU B 1 162 ? 46.051 38.123 21.769 1.00 19.95 162 LEU B CA 1
ATOM 3752 C C . LEU B 1 162 ? 44.739 37.976 20.963 1.00 19.13 162 LEU B C 1
ATOM 3753 O O . LEU B 1 162 ? 44.570 38.762 19.994 1.00 19.36 162 LEU B O 1
ATOM 3758 N N . THR B 1 163 ? 43.856 37.055 21.326 1.00 18.94 163 THR B N 1
ATOM 3759 C CA . THR B 1 163 ? 42.534 36.913 20.669 1.00 17.94 163 THR B CA 1
ATOM 3760 C C . THR B 1 163 ? 41.742 38.223 20.789 1.00 18.36 163 THR B C 1
ATOM 3761 O O . THR B 1 163 ? 41.244 38.729 19.780 1.00 17.59 163 THR B O 1
ATOM 3765 N N . ALA B 1 164 ? 41.593 38.732 22.006 1.00 17.80 164 ALA B N 1
ATOM 3766 C CA . ALA B 1 164 ? 40.823 39.960 22.252 1.00 17.85 164 ALA B CA 1
ATOM 3767 C C . ALA B 1 164 ? 41.467 41.120 21.511 1.00 18.63 164 ALA B C 1
ATOM 3768 O O . ALA B 1 164 ? 40.748 41.931 20.870 1.00 18.41 164 ALA B O 1
ATOM 3770 N N . ALA B 1 165 ? 42.787 41.232 21.541 1.00 19.06 165 ALA B N 1
ATOM 3771 C CA . ALA B 1 165 ? 43.549 42.296 20.872 1.00 20.47 165 ALA B CA 1
ATOM 3772 C C . ALA B 1 165 ? 43.356 42.187 19.348 1.00 19.80 165 ALA B C 1
ATOM 3773 O O . ALA B 1 165 ? 43.254 43.210 18.701 1.00 20.42 165 ALA B O 1
ATOM 3775 N N . LEU B 1 166 ? 43.401 40.973 18.810 1.00 20.58 166 LEU B N 1
ATOM 3776 C CA . LEU B 1 166 ? 43.289 40.760 17.347 1.00 21.11 166 LEU B CA 1
ATOM 3777 C C . LEU B 1 166 ? 41.866 41.131 16.898 1.00 20.66 166 LEU B C 1
ATOM 3778 O O . LEU B 1 166 ? 41.737 41.729 15.816 1.00 20.35 166 LEU B O 1
ATOM 3783 N N . ALA B 1 167 ? 40.822 40.813 17.682 1.00 19.17 167 ALA B N 1
ATOM 3784 C CA . ALA B 1 167 ? 39.454 41.272 17.314 1.00 18.75 167 ALA B CA 1
ATOM 3785 C C . ALA B 1 167 ? 39.393 42.810 17.259 1.00 19.11 167 ALA B C 1
ATOM 3786 O O . ALA B 1 167 ? 38.846 43.374 16.296 1.00 20.24 167 ALA B O 1
ATOM 3788 N N . LEU B 1 168 ? 40.001 43.507 18.235 1.00 19.45 168 LEU B N 1
ATOM 3789 C CA . LEU B 1 168 ? 40.074 44.979 18.205 1.00 19.87 168 LEU B CA 1
ATOM 3790 C C . LEU B 1 168 ? 40.891 45.445 16.997 1.00 20.87 168 LEU B C 1
ATOM 3791 O O . LEU B 1 168 ? 40.459 46.379 16.302 1.00 21.47 168 LEU B O 1
ATOM 3796 N N . LEU B 1 169 ? 42.027 44.820 16.724 1.00 20.76 169 LEU B N 1
ATOM 3797 C CA . LEU B 1 169 ? 42.911 45.277 15.643 1.00 21.90 169 LEU B CA 1
ATOM 3798 C C . LEU B 1 169 ? 42.238 45.064 14.289 1.00 21.61 169 LEU B C 1
ATOM 3799 O O . LEU B 1 169 ? 42.284 45.957 13.450 1.00 23.50 169 LEU B O 1
ATOM 3804 N N . ALA B 1 170 ? 41.598 43.906 14.074 1.00 21.01 170 ALA B N 1
ATOM 3805 C CA . ALA B 1 170 ? 40.901 43.637 12.796 1.00 21.39 170 ALA B CA 1
ATOM 3806 C C . ALA B 1 170 ? 39.713 44.583 12.616 1.00 21.86 170 ALA B C 1
ATOM 3807 O O . ALA B 1 170 ? 39.472 45.061 11.511 1.00 23.19 170 ALA B O 1
ATOM 3809 N N . ARG B 1 171 ? 39.013 44.893 13.700 1.00 21.74 171 ARG B N 1
ATOM 3810 C CA . ARG B 1 171 ? 37.943 45.920 13.630 1.00 23.22 171 ARG B CA 1
ATOM 3811 C C . ARG B 1 171 ? 38.544 47.244 13.169 1.00 24.01 171 ARG B C 1
ATOM 3812 O O . ARG B 1 171 ? 38.009 47.860 12.238 1.00 24.72 171 ARG B O 1
ATOM 3820 N N . ASP B 1 172 ? 39.605 47.683 13.843 1.00 24.33 172 ASP B N 1
ATOM 3821 C CA . ASP B 1 172 ? 40.187 49.045 13.672 1.00 26.15 172 ASP B CA 1
ATOM 3822 C C . ASP B 1 172 ? 40.771 49.177 12.276 1.00 26.86 172 ASP B C 1
ATOM 3823 O O . ASP B 1 172 ? 40.645 50.244 11.661 1.00 29.03 172 ASP B O 1
ATOM 3828 N N . ARG B 1 173 ? 41.316 48.086 11.736 1.00 27.59 173 ARG B N 1
ATOM 3829 C CA . ARG B 1 173 ? 41.955 48.079 10.400 1.00 29.23 173 ARG B CA 1
ATOM 3830 C C . ARG B 1 173 ? 40.941 47.729 9.304 1.00 31.35 173 ARG B C 1
ATOM 3831 O O . ARG B 1 173 ? 41.366 47.680 8.119 1.00 31.48 173 ARG B O 1
ATOM 3839 N N . LYS B 1 174 ? 39.664 47.540 9.643 1.00 31.32 174 LYS B N 1
ATOM 3840 C CA . LYS B 1 174 ? 38.609 47.064 8.716 1.00 33.67 174 LYS B CA 1
ATOM 3841 C C . LYS B 1 174 ? 39.178 45.828 8.010 1.00 38.56 174 LYS B C 1
ATOM 3842 O O . LYS B 1 174 ? 38.948 45.731 6.762 1.00 39.62 174 LYS B O 1
ATOM 3848 N N . GLY B 1 175 ? 39.909 45.050 8.831 1.00 35.26 175 GLY B N 1
ATOM 3849 C CA . GLY B 1 175 ? 40.891 43.940 8.658 1.00 37.95 175 GLY B CA 1
ATOM 3850 C C . GLY B 1 175 ? 40.012 42.765 8.323 1.00 34.83 175 GLY B C 1
ATOM 3851 O O . GLY B 1 175 ? 38.845 43.065 8.029 1.00 34.12 175 GLY B O 1
ATOM 3852 N N . PRO B 1 176 ? 40.482 41.500 8.275 1.00 30.10 176 PRO B N 1
ATOM 3853 C CA . PRO B 1 176 ? 39.597 40.420 7.863 1.00 30.03 176 PRO B CA 1
ATOM 3854 C C . PRO B 1 176 ? 38.423 40.318 8.842 1.00 27.85 176 PRO B C 1
ATOM 3855 O O . PRO B 1 176 ? 38.595 40.550 10.045 1.00 25.76 176 PRO B O 1
ATOM 3859 N N . GLU B 1 177 ? 37.279 39.947 8.311 1.00 28.22 177 GLU B N 1
ATOM 3860 C CA . GLU B 1 177 ? 36.035 39.795 9.093 1.00 30.18 177 GLU B CA 1
ATOM 3861 C C . GLU B 1 177 ? 36.162 38.609 10.062 1.00 27.55 177 GLU B C 1
ATOM 3862 O O . GLU B 1 177 ? 36.624 37.518 9.646 1.00 27.71 177 GLU B O 1
ATOM 3868 N N . LEU B 1 178 ? 35.744 38.794 11.311 1.00 25.12 178 LEU B N 1
ATOM 3869 C CA . LEU B 1 178 ? 35.719 37.729 12.333 1.00 22.91 178 LEU B CA 1
ATOM 3870 C C . LEU B 1 178 ? 34.263 37.555 12.774 1.00 25.16 178 LEU B C 1
ATOM 3871 O O . LEU B 1 178 ? 33.606 38.551 13.098 1.00 24.84 178 LEU B O 1
ATOM 3876 N N A CYS B 1 179 ? 33.771 36.320 12.805 0.50 22.41 179 CYS B N 1
ATOM 3877 N N B CYS B 1 179 ? 33.791 36.309 12.759 0.50 25.42 179 CYS B N 1
ATOM 3878 C CA A CYS B 1 179 ? 32.362 36.036 13.177 0.50 21.62 179 CYS B CA 1
ATOM 3879 C CA B CYS B 1 179 ? 32.414 35.883 13.120 0.50 26.43 179 CYS B CA 1
ATOM 3880 C C A CYS B 1 179 ? 32.270 35.632 14.646 0.50 21.21 179 CYS B C 1
ATOM 3881 C C B CYS B 1 179 ? 32.310 35.753 14.647 0.50 23.68 179 CYS B C 1
ATOM 3882 O O A CYS B 1 179 ? 31.118 35.417 15.137 0.50 20.11 179 CYS B O 1
ATOM 3883 O O B CYS B 1 179 ? 31.226 35.908 15.206 0.50 22.63 179 CYS B O 1
ATOM 3888 N N . PHE B 1 180 ? 33.420 35.450 15.315 1.00 20.45 180 PHE B N 1
ATOM 3889 C CA . PHE B 1 180 ? 33.438 34.900 16.678 1.00 19.39 180 PHE B CA 1
ATOM 3890 C C . PHE B 1 180 ? 34.780 35.207 17.307 1.00 18.19 180 PHE B C 1
ATOM 3891 O O . PHE B 1 180 ? 35.812 35.112 16.610 1.00 19.57 180 PHE B O 1
ATOM 3899 N N . GLN B 1 181 ? 34.815 35.543 18.577 1.00 18.52 181 GLN B N 1
ATOM 3900 C CA . GLN B 1 181 ? 36.079 35.606 19.337 1.00 17.97 181 GLN B CA 1
ATOM 3901 C C . GLN B 1 181 ? 35.917 34.784 20.612 1.00 18.56 181 GLN B C 1
ATOM 3902 O O . GLN B 1 181 ? 34.825 34.831 21.266 1.00 17.31 181 GLN B O 1
ATOM 3908 N N . MET B 1 182 ? 36.933 33.977 20.911 1.00 17.45 182 MET B N 1
ATOM 3909 C CA . MET B 1 182 ? 36.882 33.132 22.129 1.00 17.42 182 MET B CA 1
ATOM 3910 C C . MET B 1 182 ? 38.137 33.384 22.939 1.00 16.62 182 MET B C 1
ATOM 3911 O O . MET B 1 182 ? 39.046 32.539 22.977 1.00 18.15 182 MET B O 1
ATOM 3916 N N . PRO B 1 183 ? 38.188 34.528 23.641 1.00 16.62 183 PRO B N 1
ATOM 3917 C CA . PRO B 1 183 ? 39.367 34.866 24.467 1.00 17.93 183 PRO B CA 1
ATOM 3918 C C . PRO B 1 183 ? 39.257 34.243 25.851 1.00 17.29 183 PRO B C 1
ATOM 3919 O O . PRO B 1 183 ? 38.808 34.901 26.750 1.00 18.93 183 PRO B O 1
ATOM 3923 N N . LEU B 1 184 ? 39.605 32.969 25.956 1.00 18.38 184 LEU B N 1
ATOM 3924 C CA . LEU B 1 184 ? 39.388 32.177 27.211 1.00 18.84 184 LEU B CA 1
ATOM 3925 C C . LEU B 1 184 ? 40.342 32.707 28.296 1.00 19.74 184 LEU B C 1
ATOM 3926 O O . LEU B 1 184 ? 41.576 32.874 28.007 1.00 19.65 184 LEU B O 1
ATOM 3931 N N . TYR B 1 185 ? 39.803 32.987 29.487 1.00 18.73 185 TYR B N 1
ATOM 3932 C CA . TYR B 1 185 ? 40.558 33.438 30.690 1.00 20.61 185 TYR B CA 1
ATOM 3933 C C . TYR B 1 185 ? 41.758 34.274 30.279 1.00 19.78 185 TYR B C 1
ATOM 3934 O O . TYR B 1 185 ? 42.914 33.869 30.459 1.00 19.73 185 TYR B O 1
ATOM 3943 N N . PRO B 1 186 ? 41.477 35.415 29.649 1.00 19.73 186 PRO B N 1
ATOM 3944 C CA . PRO B 1 186 ? 42.487 36.126 28.875 1.00 19.49 186 PRO B CA 1
ATOM 3945 C C . PRO B 1 186 ? 43.346 37.064 29.716 1.00 20.96 186 PRO B C 1
ATOM 3946 O O . PRO B 1 186 ? 42.898 37.734 30.629 1.00 20.20 186 PRO B O 1
ATOM 3950 N N . MET B 1 187 ? 44.633 37.088 29.367 1.00 19.89 187 MET B N 1
ATOM 3951 C CA . MET B 1 187 ? 45.622 37.985 29.983 1.00 20.21 187 MET B CA 1
ATOM 3952 C C . MET B 1 187 ? 45.535 39.336 29.273 1.00 20.04 187 MET B C 1
ATOM 3953 O O . MET B 1 187 ? 46.220 39.513 28.266 1.00 21.20 187 MET B O 1
ATOM 3958 N N . ILE B 1 188 ? 44.749 40.274 29.801 1.00 19.63 188 ILE B N 1
ATOM 3959 C CA . ILE B 1 188 ? 44.389 41.522 29.086 1.00 20.20 188 ILE B CA 1
ATOM 3960 C C . ILE B 1 188 ? 44.688 42.781 29.886 1.00 20.80 188 ILE B C 1
ATOM 3961 O O . ILE B 1 188 ? 44.657 43.865 29.264 1.00 21.78 188 ILE B O 1
ATOM 3966 N N . ASP B 1 189 ? 44.983 42.698 31.182 1.00 20.60 189 ASP B N 1
ATOM 3967 C CA . ASP B 1 189 ? 45.171 43.888 32.044 1.00 21.54 189 ASP B CA 1
ATOM 3968 C C . ASP B 1 189 ? 46.614 43.965 32.529 1.00 22.31 189 ASP B C 1
ATOM 3969 O O . ASP B 1 189 ? 46.954 43.334 33.567 1.00 24.28 189 ASP B O 1
ATOM 3974 N N . ASP B 1 190 ? 47.432 44.787 31.861 1.00 22.50 190 ASP B N 1
ATOM 3975 C CA . ASP B 1 190 ? 48.871 44.900 32.222 1.00 23.40 190 ASP B CA 1
ATOM 3976 C C . ASP B 1 190 ? 49.104 45.578 33.560 1.00 24.72 190 ASP B C 1
ATOM 3977 O O . ASP B 1 190 ? 50.241 45.523 34.056 1.00 25.45 190 ASP B O 1
ATOM 3982 N N . LYS B 1 191 ? 48.107 46.270 34.131 1.00 25.61 191 LYS B N 1
ATOM 3983 C CA . LYS B 1 191 ? 48.268 46.927 35.437 1.00 27.10 191 LYS B CA 1
ATOM 3984 C C . LYS B 1 191 ? 48.413 45.899 36.573 1.00 27.64 191 LYS B C 1
ATOM 3985 O O . LYS B 1 191 ? 48.983 46.258 37.589 1.00 28.19 191 LYS B O 1
ATOM 3991 N N . ASN B 1 192 ? 47.875 44.691 36.414 1.00 26.81 192 ASN B N 1
ATOM 3992 C CA . ASN B 1 192 ? 48.118 43.600 37.390 1.00 27.04 192 ASN B CA 1
ATOM 3993 C C . ASN B 1 192 ? 47.716 44.077 38.799 1.00 27.69 192 ASN B C 1
ATOM 3994 O O . ASN B 1 192 ? 48.466 43.847 39.765 1.00 30.24 192 ASN B O 1
ATOM 3999 N N . ASN B 1 193 ? 46.596 44.787 38.946 1.00 26.79 193 ASN B N 1
ATOM 4000 C CA . ASN B 1 193 ? 46.253 45.410 40.241 1.00 28.41 193 ASN B CA 1
ATOM 4001 C C . ASN B 1 193 ? 44.793 45.185 40.632 1.00 27.14 193 ASN B C 1
ATOM 4002 O O . ASN B 1 193 ? 44.373 45.784 41.624 1.00 28.67 193 ASN B O 1
ATOM 4007 N N . SER B 1 194 ? 44.061 44.357 39.890 1.00 25.77 194 SER B N 1
ATOM 4008 C CA . SER B 1 194 ? 42.658 44.030 40.226 1.00 26.41 194 SER B CA 1
ATOM 4009 C C . SER B 1 194 ? 42.641 43.302 41.563 1.00 27.26 194 SER B C 1
ATOM 4010 O O . SER B 1 194 ? 43.630 42.660 41.968 1.00 26.68 194 SER B O 1
ATOM 4013 N N . PRO B 1 195 ? 41.493 43.277 42.276 1.00 27.04 195 PRO B N 1
ATOM 4014 C CA . PRO B 1 195 ? 41.431 42.463 43.479 1.00 27.55 195 PRO B CA 1
ATOM 4015 C C . PRO B 1 195 ? 41.783 40.979 43.248 1.00 26.87 195 PRO B C 1
ATOM 4016 O O . PRO B 1 195 ? 42.511 40.410 44.098 1.00 29.08 195 PRO B O 1
ATOM 4020 N N . SER B 1 196 ? 41.300 40.356 42.192 1.00 24.90 196 SER B N 1
ATOM 4021 C CA . SER B 1 196 ? 41.602 38.920 41.940 1.00 24.99 196 SER B CA 1
ATOM 4022 C C . SER B 1 196 ? 43.115 38.731 41.700 1.00 26.19 196 SER B C 1
ATOM 4023 O O . SER B 1 196 ? 43.658 37.709 42.145 1.00 27.26 196 SER B O 1
ATOM 4026 N N . SER B 1 197 ? 43.776 39.688 41.063 1.00 26.88 197 SER B N 1
ATOM 4027 C CA . SER B 1 197 ? 45.233 39.573 40.804 1.00 28.82 197 SER B CA 1
ATOM 4028 C C . SER B 1 197 ? 45.978 39.568 42.150 1.00 30.67 197 SER B C 1
ATOM 4029 O O . SER B 1 197 ? 46.870 38.697 42.348 1.00 34.20 197 SER B O 1
ATOM 4032 N N . LEU B 1 198 ? 45.574 40.427 43.080 1.00 30.24 198 LEU B N 1
ATOM 4033 C CA . LEU B 1 198 ? 46.255 40.561 44.388 1.00 33.41 198 LEU B CA 1
ATOM 4034 C C . LEU B 1 198 ? 45.890 39.377 45.299 1.00 34.64 198 LEU B C 1
ATOM 4035 O O . LEU B 1 198 ? 46.642 39.074 46.236 1.00 35.88 198 LEU B O 1
ATOM 4040 N N . GLU B 1 199 ? 44.749 38.748 45.059 1.00 33.14 199 GLU B N 1
ATOM 4041 C CA . GLU B 1 199 ? 44.224 37.619 45.849 1.00 35.29 199 GLU B CA 1
ATOM 4042 C C . GLU B 1 199 ? 45.051 36.371 45.529 1.00 34.56 199 GLU B C 1
ATOM 4043 O O . GLU B 1 199 ? 45.317 35.560 46.429 1.00 34.70 199 GLU B O 1
ATOM 4049 N N . ILE B 1 200 ? 45.403 36.186 44.276 1.00 31.99 200 ILE B N 1
ATOM 4050 C CA . ILE B 1 200 ? 45.978 34.889 43.816 1.00 33.37 200 ILE B CA 1
ATOM 4051 C C . ILE B 1 200 ? 47.494 35.072 43.762 1.00 35.00 200 ILE B C 1
ATOM 4052 O O . ILE B 1 200 ? 48.025 35.524 42.738 1.00 34.56 200 ILE B O 1
ATOM 4057 N N . THR B 1 201 ? 48.146 34.708 44.849 1.00 38.18 201 THR B N 1
ATOM 4058 C CA . THR B 1 201 ? 49.607 34.935 44.988 1.00 41.75 201 THR B CA 1
ATOM 4059 C C . THR B 1 201 ? 50.384 33.628 45.074 1.00 44.01 201 THR B C 1
ATOM 4060 O O . THR B 1 201 ? 51.609 33.681 44.844 1.00 46.17 201 THR B O 1
ATOM 4064 N N . GLY B 1 202 ? 49.730 32.518 45.394 1.00 43.08 202 GLY B N 1
ATOM 4065 C CA . GLY B 1 202 ? 50.463 31.288 45.709 1.00 46.38 202 GLY B CA 1
ATOM 4066 C C . GLY B 1 202 ? 50.674 30.417 44.495 1.00 44.65 202 GLY B C 1
ATOM 4067 O O . GLY B 1 202 ? 50.557 30.907 43.350 1.00 42.46 202 GLY B O 1
ATOM 4068 N N . ASN B 1 203 ? 50.945 29.137 44.740 1.00 44.30 203 ASN B N 1
ATOM 4069 C CA . ASN B 1 203 ? 51.164 28.141 43.665 1.00 44.34 203 ASN B CA 1
ATOM 4070 C C . ASN B 1 203 ? 49.795 27.704 43.126 1.00 40.37 203 ASN B C 1
ATOM 4071 O O . ASN B 1 203 ? 49.317 26.597 43.428 1.00 40.07 203 ASN B O 1
ATOM 4076 N N . LEU B 1 204 ? 49.169 28.553 42.308 1.00 36.36 204 LEU B N 1
ATOM 4077 C CA . LEU B 1 204 ? 47.862 28.237 41.682 1.00 34.45 204 LEU B CA 1
ATOM 4078 C C . LEU B 1 204 ? 48.023 28.342 40.155 1.00 30.99 204 LEU B C 1
ATOM 4079 O O . LEU B 1 204 ? 47.150 28.911 39.492 1.00 30.63 204 LEU B O 1
ATOM 4084 N N . ILE B 1 205 ? 49.184 27.892 39.646 1.00 32.27 205 ILE B N 1
ATOM 4085 C CA . ILE B 1 205 ? 49.539 27.813 38.198 1.00 31.59 205 ILE B CA 1
ATOM 4086 C C . ILE B 1 205 ? 49.963 29.183 37.667 1.00 32.90 205 ILE B C 1
ATOM 4087 O O . ILE B 1 205 ? 51.131 29.304 37.224 1.00 34.83 205 ILE B O 1
ATOM 4092 N N . TRP B 1 206 ? 49.104 30.186 37.759 1.00 31.51 206 TRP B N 1
ATOM 4093 C CA . TRP B 1 206 ? 49.439 31.596 37.452 1.00 30.76 206 TRP B CA 1
ATOM 4094 C C . TRP B 1 206 ? 49.070 32.428 38.668 1.00 32.01 206 TRP B C 1
ATOM 4095 O O . TRP B 1 206 ? 48.183 31.995 39.466 1.00 34.96 206 TRP B O 1
ATOM 4106 N N . ASN B 1 207 ? 49.791 33.517 38.877 1.00 30.55 207 ASN B N 1
ATOM 4107 C CA . ASN B 1 207 ? 49.622 34.342 40.085 1.00 30.39 207 ASN B CA 1
ATOM 4108 C C . ASN B 1 207 ? 50.093 35.753 39.760 1.00 29.11 207 ASN B C 1
ATOM 4109 O O . ASN B 1 207 ? 50.570 36.010 38.626 1.00 28.51 207 ASN B O 1
ATOM 4114 N N . HIS B 1 208 ? 49.932 36.624 40.728 1.00 29.67 208 HIS B N 1
ATOM 4115 C CA . HIS B 1 208 ? 50.327 38.039 40.623 1.00 30.01 208 HIS B CA 1
ATOM 4116 C C . HIS B 1 208 ? 51.795 38.179 40.168 1.00 31.14 208 HIS B C 1
ATOM 4117 O O . HIS B 1 208 ? 52.074 38.982 39.284 1.00 29.87 208 HIS B O 1
ATOM 4124 N N . ASP B 1 209 ? 52.707 37.438 40.784 1.00 32.66 209 ASP B N 1
ATOM 4125 C CA . ASP B 1 209 ? 54.166 37.618 40.494 1.00 34.85 209 ASP B CA 1
ATOM 4126 C C . ASP B 1 209 ? 54.489 37.157 39.063 1.00 33.97 209 ASP B C 1
ATOM 4127 O O . ASP B 1 209 ? 55.262 37.871 38.354 1.00 34.33 209 ASP B O 1
ATOM 4132 N N . LEU B 1 210 ? 53.941 36.032 38.627 1.00 31.75 210 LEU B N 1
ATOM 4133 C CA . LEU B 1 210 ? 54.183 35.562 37.243 1.00 31.25 210 LEU B CA 1
ATOM 4134 C C . LEU B 1 210 ? 53.565 36.565 36.263 1.00 29.43 210 LEU B C 1
ATOM 4135 O O . LEU B 1 210 ? 54.119 36.857 35.209 1.00 30.48 210 LEU B O 1
ATOM 4140 N N . ASN B 1 211 ? 52.362 37.024 36.562 1.00 27.33 211 ASN B N 1
ATOM 4141 C CA . ASN B 1 211 ? 51.666 37.968 35.672 1.00 25.80 211 ASN B CA 1
ATOM 4142 C C . ASN B 1 211 ? 52.508 39.236 35.484 1.00 27.06 211 ASN B C 1
ATOM 4143 O O . ASN B 1 211 ? 52.621 39.718 34.340 1.00 26.80 211 ASN B O 1
ATOM 4148 N N A GLU B 1 212 ? 53.106 39.729 36.561 0.50 28.08 212 GLU B N 1
ATOM 4149 N N B GLU B 1 212 ? 53.122 39.754 36.545 0.50 28.57 212 GLU B N 1
ATOM 4150 C CA A GLU B 1 212 ? 53.976 40.926 36.477 0.50 29.88 212 GLU B CA 1
ATOM 4151 C CA B GLU B 1 212 ? 53.963 40.974 36.396 0.50 30.61 212 GLU B CA 1
ATOM 4152 C C A GLU B 1 212 ? 55.143 40.643 35.513 0.50 30.78 212 GLU B C 1
ATOM 4153 C C B GLU B 1 212 ? 55.132 40.636 35.463 0.50 31.19 212 GLU B C 1
ATOM 4154 O O A GLU B 1 212 ? 55.468 41.502 34.678 0.50 31.39 212 GLU B O 1
ATOM 4155 O O B GLU B 1 212 ? 55.414 41.436 34.564 0.50 31.72 212 GLU B O 1
ATOM 4166 N N . LYS B 1 213 ? 55.753 39.470 35.629 1.00 32.11 213 LYS B N 1
ATOM 4167 C CA . LYS B 1 213 ? 56.926 39.102 34.779 1.00 33.32 213 LYS B CA 1
ATOM 4168 C C . LYS B 1 213 ? 56.503 38.968 33.312 1.00 30.77 213 LYS B C 1
ATOM 4169 O O . LYS B 1 213 ? 57.230 39.478 32.448 1.00 31.96 213 LYS B O 1
ATOM 4175 N N . GLY B 1 214 ? 55.428 38.243 33.012 1.00 29.51 214 GLY B N 1
ATOM 4176 C CA . GLY B 1 214 ? 54.947 38.107 31.620 1.00 27.99 214 GLY B CA 1
ATOM 4177 C C . GLY B 1 214 ? 54.658 39.466 30.990 1.00 26.93 214 GLY B C 1
ATOM 4178 O O . GLY B 1 214 ? 55.116 39.729 29.878 1.00 27.38 214 GLY B O 1
ATOM 4179 N N . TRP B 1 215 ? 53.925 40.321 31.687 1.00 26.43 215 TRP B N 1
ATOM 4180 C CA . TRP B 1 215 ? 53.606 41.666 31.150 1.00 25.87 215 TRP B CA 1
ATOM 4181 C C . TRP B 1 215 ? 54.879 42.490 30.956 1.00 27.45 215 TRP B C 1
ATOM 4182 O O . TRP B 1 215 ? 54.974 43.202 29.942 1.00 28.55 215 TRP B O 1
ATOM 4193 N N . SER B 1 216 ? 55.805 42.453 31.905 1.00 28.87 216 SER B N 1
ATOM 4194 C CA . SER B 1 216 ? 57.055 43.244 31.808 1.00 30.99 216 SER B CA 1
ATOM 4195 C C . SER B 1 216 ? 57.825 42.806 30.550 1.00 32.08 216 SER B C 1
ATOM 4196 O O . SER B 1 216 ? 58.446 43.644 29.872 1.00 32.68 216 SER B O 1
ATOM 4199 N N . MET B 1 217 ? 57.842 41.509 30.256 1.00 31.39 217 MET B N 1
ATOM 4200 C CA . MET B 1 217 ? 58.584 41.008 29.088 1.00 31.92 217 MET B CA 1
ATOM 4201 C C . MET B 1 217 ? 57.812 41.355 27.814 1.00 29.52 217 MET B C 1
ATOM 4202 O O . MET B 1 217 ? 58.459 41.824 26.853 1.00 30.75 217 MET B O 1
ATOM 4207 N N . TYR B 1 218 ? 56.484 41.192 27.798 1.00 28.34 218 TYR B N 1
ATOM 4208 C CA . TYR B 1 218 ? 55.669 41.509 26.590 1.00 27.51 218 TYR B CA 1
ATOM 4209 C C . TYR B 1 218 ? 55.797 43.003 26.245 1.00 28.56 218 TYR B C 1
ATOM 4210 O O . TYR B 1 218 ? 55.834 43.372 25.042 1.00 28.81 218 TYR B O 1
ATOM 4219 N N . LEU B 1 219 ? 55.872 43.875 27.254 1.00 29.65 219 LEU B N 1
ATOM 4220 C CA . LEU B 1 219 ? 55.791 45.357 27.035 1.00 30.01 219 LEU B CA 1
ATOM 4221 C C . LEU B 1 219 ? 57.126 46.042 27.310 1.00 32.24 219 LEU B C 1
ATOM 4222 O O . LEU B 1 219 ? 57.156 47.311 27.475 1.00 31.76 219 LEU B O 1
ATOM 4227 N N . ASP B 1 220 ? 58.205 45.266 27.386 1.00 33.65 220 ASP B N 1
ATOM 4228 C CA . ASP B 1 220 ? 59.572 45.773 27.578 1.00 36.19 220 ASP B CA 1
ATOM 4229 C C . ASP B 1 220 ? 59.604 46.794 28.735 1.00 35.94 220 ASP B C 1
ATOM 4230 O O . ASP B 1 220 ? 60.197 47.867 28.607 1.00 36.90 220 ASP B O 1
ATOM 4235 N N . GLY B 1 221 ? 59.017 46.449 29.871 1.00 34.88 221 GLY B N 1
ATOM 4236 C CA . GLY B 1 221 ? 59.130 47.278 31.086 1.00 36.23 221 GLY B CA 1
ATOM 4237 C C . GLY B 1 221 ? 58.116 48.427 31.161 1.00 36.28 221 GLY B C 1
ATOM 4238 O O . GLY B 1 221 ? 58.127 49.147 32.183 1.00 36.77 221 GLY B O 1
ATOM 4239 N N A LYS B 1 222 ? 57.240 48.597 30.170 0.50 34.86 222 LYS B N 1
ATOM 4240 N N B LYS B 1 222 ? 57.245 48.573 30.157 0.50 34.57 222 LYS B N 1
ATOM 4241 C CA A LYS B 1 222 ? 56.247 49.710 30.170 0.50 35.24 222 LYS B CA 1
ATOM 4242 C CA B LYS B 1 222 ? 56.229 49.667 30.092 0.50 34.70 222 LYS B CA 1
ATOM 4243 C C A LYS B 1 222 ? 54.899 49.247 30.735 0.50 32.86 222 LYS B C 1
ATOM 4244 C C B LYS B 1 222 ? 54.920 49.257 30.772 0.50 32.67 222 LYS B C 1
ATOM 4245 O O A LYS B 1 222 ? 53.920 50.045 30.709 0.50 31.89 222 LYS B O 1
ATOM 4246 O O B LYS B 1 222 ? 53.996 50.115 30.863 0.50 32.17 222 LYS B O 1
ATOM 4257 N N . ASN B 1 223 ? 54.796 47.995 31.185 1.00 31.39 223 ASN B N 1
ATOM 4258 C CA . ASN B 1 223 ? 53.584 47.502 31.865 1.00 30.25 223 ASN B CA 1
ATOM 4259 C C . ASN B 1 223 ? 53.163 48.458 32.978 1.00 30.22 223 ASN B C 1
ATOM 4260 O O . ASN B 1 223 ? 54.015 48.888 33.770 1.00 31.71 223 ASN B O 1
ATOM 4265 N N . GLY B 1 224 ? 51.892 48.801 33.005 1.00 29.38 224 GLY B N 1
ATOM 4266 C CA . GLY B 1 224 ? 51.300 49.632 34.056 1.00 30.66 224 GLY B CA 1
ATOM 4267 C C . GLY B 1 224 ? 51.428 51.112 33.761 1.00 33.37 224 GLY B C 1
ATOM 4268 O O . GLY B 1 224 ? 50.857 51.885 34.551 1.00 35.20 224 GLY B O 1
ATOM 4269 N N . THR B 1 225 ? 52.178 51.523 32.738 1.00 34.30 225 THR B N 1
ATOM 4270 C CA . THR B 1 225 ? 52.392 52.971 32.463 1.00 36.92 225 THR B CA 1
ATOM 4271 C C . THR B 1 225 ? 51.316 53.531 31.511 1.00 38.46 225 THR B C 1
ATOM 4272 O O . THR B 1 225 ? 50.530 52.766 30.981 1.00 36.24 225 THR B O 1
ATOM 4276 N N . ASP B 1 226 ? 51.317 54.839 31.239 1.00 43.74 226 ASP B N 1
ATOM 4277 C CA . ASP B 1 226 ? 50.380 55.447 30.249 1.00 49.39 226 ASP B CA 1
ATOM 4278 C C . ASP B 1 226 ? 50.835 55.099 28.816 1.00 50.55 226 ASP B C 1
ATOM 4279 O O . ASP B 1 226 ? 50.056 55.294 27.899 1.00 53.30 226 ASP B O 1
ATOM 4284 N N . ASP B 1 227 ? 52.037 54.535 28.641 1.00 54.64 227 ASP B N 1
ATOM 4285 C CA . ASP B 1 227 ? 52.729 54.219 27.350 1.00 56.39 227 ASP B CA 1
ATOM 4286 C C . ASP B 1 227 ? 52.312 52.836 26.806 1.00 49.73 227 ASP B C 1
ATOM 4287 O O . ASP B 1 227 ? 53.199 52.121 26.210 1.00 51.78 227 ASP B O 1
ATOM 4292 N N . VAL B 1 228 ? 51.060 52.429 27.022 1.00 39.70 228 VAL B N 1
ATOM 4293 C CA . VAL B 1 228 ? 50.603 51.074 26.610 1.00 35.50 228 VAL B CA 1
ATOM 4294 C C . VAL B 1 228 ? 49.342 51.229 25.779 1.00 31.91 228 VAL B C 1
ATOM 4295 O O . VAL B 1 228 ? 48.322 51.684 26.269 1.00 32.57 228 VAL B O 1
ATOM 4299 N N . PRO B 1 229 ? 49.391 50.848 24.498 1.00 31.90 229 PRO B N 1
ATOM 4300 C CA . PRO B 1 229 ? 48.225 50.951 23.628 1.00 30.68 229 PRO B CA 1
ATOM 4301 C C . PRO B 1 229 ? 47.155 49.904 23.942 1.00 29.04 229 PRO B C 1
ATOM 4302 O O . PRO B 1 229 ? 47.416 48.857 24.486 1.00 25.97 229 PRO B O 1
ATOM 4306 N N . VAL B 1 230 ? 45.931 50.207 23.533 1.00 27.74 230 VAL B N 1
ATOM 4307 C CA . VAL B 1 230 ? 44.791 49.272 23.723 1.00 26.51 230 VAL B CA 1
ATOM 4308 C C . VAL B 1 230 ? 45.116 47.928 23.071 1.00 24.51 230 VAL B C 1
ATOM 4309 O O . VAL B 1 230 ? 44.756 46.910 23.616 1.00 23.30 230 VAL B O 1
ATOM 4313 N N . HIS B 1 231 ? 45.781 47.889 21.913 1.00 25.05 231 HIS B N 1
ATOM 4314 C CA . HIS B 1 231 ? 46.034 46.582 21.249 1.00 24.90 231 HIS B CA 1
ATOM 4315 C C . HIS B 1 231 ? 47.074 45.755 22.015 1.00 25.61 231 HIS B C 1
ATOM 4316 O O . HIS B 1 231 ? 47.167 44.544 21.756 1.00 23.99 231 HIS B O 1
ATOM 4323 N N . ALA B 1 232 ? 47.846 46.357 22.910 1.00 23.96 232 ALA B N 1
ATOM 4324 C CA . ALA B 1 232 ? 48.791 45.606 23.780 1.00 24.29 232 ALA B CA 1
ATOM 4325 C C . ALA B 1 232 ? 48.060 45.056 25.013 1.00 24.61 232 ALA B C 1
ATOM 4326 O O . ALA B 1 232 ? 48.494 44.051 25.584 1.00 25.86 232 ALA B O 1
ATOM 4328 N N . ALA B 1 233 ? 47.040 45.745 25.488 1.00 23.22 233 ALA B N 1
ATOM 4329 C CA . ALA B 1 233 ? 46.323 45.384 26.724 1.00 22.26 233 ALA B CA 1
ATOM 4330 C C . ALA B 1 233 ? 44.861 45.756 26.581 1.00 21.46 233 ALA B C 1
ATOM 4331 O O . ALA B 1 233 ? 44.446 46.878 26.940 1.00 22.90 233 ALA B O 1
ATOM 4333 N N . PRO B 1 234 ? 44.054 44.825 26.067 1.00 20.30 234 PRO B N 1
ATOM 4334 C CA . PRO B 1 234 ? 42.640 45.117 25.786 1.00 20.46 234 PRO B CA 1
ATOM 4335 C C . PRO B 1 234 ? 41.796 45.624 26.964 1.00 20.88 234 PRO B C 1
ATOM 4336 O O . PRO B 1 234 ? 40.789 46.315 26.733 1.00 20.89 234 PRO B O 1
ATOM 4340 N N . ALA B 1 235 ? 42.215 45.379 28.208 1.00 20.91 235 ALA B N 1
ATOM 4341 C CA . ALA B 1 235 ? 41.528 45.960 29.375 1.00 20.65 235 ALA B CA 1
ATOM 4342 C C . ALA B 1 235 ? 41.464 47.491 29.269 1.00 21.61 235 ALA B C 1
ATOM 4343 O O . ALA B 1 235 ? 40.567 48.073 29.885 1.00 22.11 235 ALA B O 1
ATOM 4345 N N . ARG B 1 236 ? 42.392 48.126 28.562 1.00 21.70 236 ARG B N 1
ATOM 4346 C CA . ARG B 1 236 ? 42.459 49.588 28.405 1.00 23.54 236 ARG B CA 1
ATOM 4347 C C . ARG B 1 236 ? 41.411 50.079 27.392 1.00 25.10 236 ARG B C 1
ATOM 4348 O O . ARG B 1 236 ? 41.272 51.322 27.266 1.00 24.03 236 ARG B O 1
ATOM 4356 N N . ALA B 1 237 ? 40.776 49.180 26.617 1.00 24.18 237 ALA B N 1
ATOM 4357 C CA . ALA B 1 237 ? 39.841 49.644 25.556 1.00 27.72 237 ALA B CA 1
ATOM 4358 C C . ALA B 1 237 ? 38.673 50.375 26.211 1.00 27.99 237 ALA B C 1
ATOM 4359 O O . ALA B 1 237 ? 38.113 49.892 27.221 1.00 29.69 237 ALA B O 1
ATOM 4361 N N . THR B 1 238 ? 38.251 51.490 25.649 1.00 30.62 238 THR B N 1
ATOM 4362 C CA . THR B 1 238 ? 36.995 52.127 26.110 1.00 32.38 238 THR B CA 1
ATOM 4363 C C . THR B 1 238 ? 35.923 51.918 25.038 1.00 31.90 238 THR B C 1
ATOM 4364 O O . THR B 1 238 ? 34.732 51.963 25.410 1.00 35.03 238 THR B O 1
ATOM 4368 N N . ASP B 1 239 ? 36.301 51.674 23.772 1.00 26.54 239 ASP B N 1
ATOM 4369 C CA . ASP B 1 239 ? 35.294 51.445 22.701 1.00 24.37 239 ASP B CA 1
ATOM 4370 C C . ASP B 1 239 ? 35.289 49.966 22.328 1.00 21.93 239 ASP B C 1
ATOM 4371 O O . ASP B 1 239 ? 36.211 49.504 21.642 1.00 21.81 239 ASP B O 1
ATOM 4376 N N . LEU B 1 240 ? 34.319 49.213 22.826 1.00 21.20 240 LEU B N 1
ATOM 4377 C CA . LEU B 1 240 ? 34.165 47.766 22.517 1.00 20.75 240 LEU B CA 1
ATOM 4378 C C . LEU B 1 240 ? 33.025 47.530 21.519 1.00 21.27 240 LEU B C 1
ATOM 4379 O O . LEU B 1 240 ? 32.678 46.403 21.251 1.00 20.82 240 LEU B O 1
ATOM 4384 N N . THR B 1 241 ? 32.569 48.561 20.833 1.00 20.84 241 THR B N 1
ATOM 4385 C CA . THR B 1 241 ? 31.469 48.429 19.846 1.00 21.74 241 THR B CA 1
ATOM 4386 C C . THR B 1 241 ? 31.903 47.612 18.630 1.00 22.88 241 THR B C 1
ATOM 4387 O O . THR B 1 241 ? 33.110 47.639 18.273 1.00 23.35 241 THR B O 1
ATOM 4391 N N . ASN B 1 242 ? 30.949 46.939 17.997 1.00 22.52 242 ASN B N 1
ATOM 4392 C CA . ASN B 1 242 ? 31.159 46.285 16.691 1.00 23.90 242 ASN B CA 1
ATOM 4393 C C . ASN B 1 242 ? 32.185 45.152 16.783 1.00 23.39 242 ASN B C 1
ATOM 4394 O O . ASN B 1 242 ? 32.774 44.812 15.747 1.00 26.80 242 ASN B O 1
ATOM 4399 N N . LEU B 1 243 ? 32.377 44.550 17.922 1.00 20.82 243 LEU B N 1
ATOM 4400 C CA . LEU B 1 243 ? 33.256 43.362 18.061 1.00 20.44 243 LEU B CA 1
ATOM 4401 C C . LEU B 1 243 ? 32.425 42.097 17.888 1.00 19.10 243 LEU B C 1
ATOM 4402 O O . LEU B 1 243 ? 31.223 42.076 17.988 1.00 19.66 243 LEU B O 1
ATOM 4407 N N . PRO B 1 244 ? 33.084 40.995 17.502 1.00 19.69 244 PRO B N 1
ATOM 4408 C CA . PRO B 1 244 ? 32.379 39.765 17.216 1.00 20.24 244 PRO B CA 1
ATOM 4409 C C . PRO B 1 244 ? 31.776 39.142 18.492 1.00 17.94 244 PRO B C 1
ATOM 4410 O O . PRO B 1 244 ? 32.281 39.377 19.593 1.00 18.46 244 PRO B O 1
ATOM 4414 N N . TYR B 1 245 ? 30.770 38.337 18.240 1.00 18.63 245 TYR B N 1
ATOM 4415 C CA . TYR B 1 245 ? 30.151 37.437 19.249 1.00 19.60 245 TYR B CA 1
ATOM 4416 C C . TYR B 1 245 ? 31.285 36.877 20.077 1.00 18.58 245 TYR B C 1
ATOM 4417 O O . TYR B 1 245 ? 32.241 36.298 19.509 1.00 18.71 245 TYR B O 1
ATOM 4426 N N . THR B 1 246 ? 31.181 36.941 21.410 1.00 17.88 246 THR B N 1
ATOM 4427 C CA . THR B 1 246 ? 32.247 36.517 22.334 1.00 16.96 246 THR B CA 1
ATOM 4428 C C . THR B 1 246 ? 31.787 35.340 23.201 1.00 17.79 246 THR B C 1
ATOM 4429 O O . THR B 1 246 ? 30.741 35.424 23.794 1.00 18.30 246 THR B O 1
ATOM 4433 N N . TYR B 1 247 ? 32.628 34.333 23.363 1.00 16.44 247 TYR B N 1
ATOM 4434 C CA . TYR B 1 247 ? 32.526 33.346 24.462 1.00 16.54 247 TYR B CA 1
ATOM 4435 C C . TYR B 1 247 ? 33.774 33.498 25.302 1.00 16.71 247 TYR B C 1
ATOM 4436 O O . TYR B 1 247 ? 34.893 33.460 24.742 1.00 16.61 247 TYR B O 1
ATOM 4445 N N . THR B 1 248 ? 33.640 33.536 26.610 1.00 17.11 248 THR B N 1
ATOM 4446 C CA . THR B 1 248 ? 34.785 33.403 27.498 1.00 16.59 248 THR B CA 1
ATOM 4447 C C . THR B 1 248 ? 34.372 32.745 28.789 1.00 17.04 248 THR B C 1
ATOM 4448 O O . THR B 1 248 ? 33.185 32.602 29.103 1.00 17.29 248 THR B O 1
ATOM 4452 N N . CYS B 1 249 ? 35.385 32.305 29.530 1.00 16.83 249 CYS B N 1
ATOM 4453 C CA . CYS B 1 249 ? 35.167 31.668 30.822 1.00 16.96 249 CYS B CA 1
ATOM 4454 C C . CYS B 1 249 ? 36.400 31.890 31.673 1.00 18.82 249 CYS B C 1
ATOM 4455 O O . CYS B 1 249 ? 37.458 32.225 31.120 1.00 18.62 249 CYS B O 1
ATOM 4458 N N . VAL B 1 250 ? 36.229 31.717 32.969 1.00 18.23 250 VAL B N 1
ATOM 4459 C CA . VAL B 1 250 ? 37.373 31.872 33.899 1.00 18.59 250 VAL B CA 1
ATOM 4460 C C . VAL B 1 250 ? 37.019 31.123 35.166 1.00 19.07 250 VAL B C 1
ATOM 4461 O O . VAL B 1 250 ? 35.882 31.066 35.567 1.00 19.61 250 VAL B O 1
ATOM 4465 N N . GLY B 1 251 ? 38.031 30.551 35.817 1.00 19.60 251 GLY B N 1
ATOM 4466 C CA . GLY B 1 251 ? 37.901 30.000 37.174 1.00 20.31 251 GLY B CA 1
ATOM 4467 C C . GLY B 1 251 ? 37.951 31.095 38.233 1.00 20.17 251 GLY B C 1
ATOM 4468 O O . GLY B 1 251 ? 38.603 32.144 38.038 1.00 20.99 251 GLY B O 1
ATOM 4469 N N . GLN B 1 252 ? 37.211 30.935 39.313 1.00 22.07 252 GLN B N 1
ATOM 4470 C CA . GLN B 1 252 ? 37.159 31.989 40.344 1.00 22.34 252 GLN B CA 1
ATOM 4471 C C . GLN B 1 252 ? 38.552 32.206 40.969 1.00 24.73 252 GLN B C 1
ATOM 4472 O O . GLN B 1 252 ? 38.827 33.310 41.492 1.00 24.31 252 GLN B O 1
ATOM 4478 N N . LEU B 1 253 ? 39.387 31.164 41.009 1.00 24.50 253 LEU B N 1
ATOM 4479 C CA . LEU B 1 253 ? 40.711 31.253 41.697 1.00 25.51 253 LEU B CA 1
ATOM 4480 C C . LEU B 1 253 ? 41.813 31.533 40.665 1.00 25.10 253 LEU B C 1
ATOM 4481 O O . LEU B 1 253 ? 42.986 31.251 40.961 1.00 27.23 253 LEU B O 1
ATOM 4486 N N . ASP B 1 254 ? 41.465 32.097 39.535 1.00 24.48 254 ASP B N 1
ATOM 4487 C CA . ASP B 1 254 ? 42.394 32.605 38.506 1.00 23.51 254 ASP B CA 1
ATOM 4488 C C . ASP B 1 254 ? 42.616 34.082 38.793 1.00 23.93 254 ASP B C 1
ATOM 4489 O O . ASP B 1 254 ? 41.660 34.848 38.928 1.00 24.87 254 ASP B O 1
ATOM 4494 N N . PRO B 1 255 ? 43.866 34.597 38.786 1.00 23.08 255 PRO B N 1
ATOM 4495 C CA . PRO B 1 255 ? 44.069 36.042 38.907 1.00 23.95 255 PRO B CA 1
ATOM 4496 C C . PRO B 1 255 ? 43.329 36.866 37.848 1.00 22.62 255 PRO B C 1
ATOM 4497 O O . PRO B 1 255 ? 43.123 38.048 38.090 1.00 23.92 255 PRO B O 1
ATOM 4501 N N . PHE B 1 256 ? 43.014 36.284 36.703 1.00 21.68 256 PHE B N 1
ATOM 4502 C CA . PHE B 1 256 ? 42.338 37.020 35.616 1.00 20.38 256 PHE B CA 1
ATOM 4503 C C . PHE B 1 256 ? 40.828 37.129 35.872 1.00 19.94 256 PHE B C 1
ATOM 4504 O O . PHE B 1 256 ? 40.101 37.692 35.007 1.00 19.67 256 PHE B O 1
ATOM 4512 N N . ARG B 1 257 ? 40.329 36.647 37.003 1.00 19.93 257 ARG B N 1
ATOM 4513 C CA . ARG B 1 257 ? 38.841 36.663 37.227 1.00 20.33 257 ARG B CA 1
ATOM 4514 C C . ARG B 1 257 ? 38.265 38.063 37.033 1.00 19.81 257 ARG B C 1
ATOM 4515 O O . ARG B 1 257 ? 37.307 38.258 36.241 1.00 19.50 257 ARG B O 1
ATOM 4523 N N . ASP B 1 258 ? 38.786 39.044 37.749 1.00 20.26 258 ASP B N 1
ATOM 4524 C CA . ASP B 1 258 ? 38.195 40.400 37.719 1.00 20.58 258 ASP B CA 1
ATOM 4525 C C . ASP B 1 258 ? 38.365 41.022 36.337 1.00 20.82 258 ASP B C 1
ATOM 4526 O O . ASP B 1 258 ? 37.417 41.721 35.859 1.00 20.75 258 ASP B O 1
ATOM 4531 N N . GLU B 1 259 ? 39.522 40.896 35.688 1.00 20.87 259 GLU B N 1
ATOM 4532 C CA . GLU B 1 259 ? 39.667 41.600 34.370 1.00 20.34 259 GLU B CA 1
ATOM 4533 C C . GLU B 1 259 ? 38.746 40.944 33.332 1.00 19.62 259 GLU B C 1
ATOM 4534 O O . GLU B 1 259 ? 38.260 41.667 32.424 1.00 19.21 259 GLU B O 1
ATOM 4540 N N . THR B 1 260 ? 38.473 39.642 33.483 1.00 18.70 260 THR B N 1
ATOM 4541 C CA . THR B 1 260 ? 37.602 38.889 32.571 1.00 18.26 260 THR B CA 1
ATOM 4542 C C . THR B 1 260 ? 36.151 39.358 32.797 1.00 17.82 260 THR B C 1
ATOM 4543 O O . THR B 1 260 ? 35.468 39.735 31.796 1.00 18.16 260 THR B O 1
ATOM 4547 N N . LEU B 1 261 ? 35.726 39.438 34.052 1.00 18.23 261 LEU B N 1
ATOM 4548 C CA . LEU B 1 261 ? 34.360 39.921 34.393 1.00 20.71 261 LEU B CA 1
ATOM 4549 C C . LEU B 1 261 ? 34.177 41.330 33.858 1.00 20.64 261 LEU B C 1
ATOM 4550 O O . LEU B 1 261 ? 33.096 41.649 33.302 1.00 20.10 261 LEU B O 1
ATOM 4555 N N . ASP B 1 262 ? 35.176 42.202 34.049 1.00 20.54 262 ASP B N 1
ATOM 4556 C CA . ASP B 1 262 ? 35.048 43.625 33.669 1.00 22.45 262 ASP B CA 1
ATOM 4557 C C . ASP B 1 262 ? 34.971 43.706 32.133 1.00 20.54 262 ASP B C 1
ATOM 4558 O O . ASP B 1 262 ? 34.169 44.525 31.635 1.00 20.73 262 ASP B O 1
ATOM 4563 N N . TYR B 1 263 ? 35.760 42.922 31.420 1.00 19.14 263 TYR B N 1
ATOM 4564 C CA . TYR B 1 263 ? 35.727 42.981 29.939 1.00 19.31 263 TYR B CA 1
ATOM 4565 C C . TYR B 1 263 ? 34.374 42.477 29.420 1.00 17.95 263 TYR B C 1
ATOM 4566 O O . TYR B 1 263 ? 33.739 43.096 28.505 1.00 18.14 263 TYR B O 1
ATOM 4575 N N . VAL B 1 264 ? 33.882 41.403 30.021 1.00 18.47 264 VAL B N 1
ATOM 4576 C CA . VAL B 1 264 ? 32.527 40.883 29.697 1.00 17.62 264 VAL B CA 1
ATOM 4577 C C . VAL B 1 264 ? 31.489 41.991 29.909 1.00 17.71 264 VAL B C 1
ATOM 4578 O O . VAL B 1 264 ? 30.630 42.208 29.016 1.00 18.10 264 VAL B O 1
ATOM 4582 N N . LYS B 1 265 ? 31.499 42.634 31.065 1.00 18.36 265 LYS B N 1
ATOM 4583 C CA . LYS B 1 265 ? 30.508 43.682 31.341 1.00 19.85 265 LYS B CA 1
ATOM 4584 C C . LYS B 1 265 ? 30.566 44.764 30.253 1.00 19.36 265 LYS B C 1
ATOM 4585 O O . LYS B 1 265 ? 29.522 45.212 29.753 1.00 20.17 265 LYS B O 1
ATOM 4591 N N A ARG B 1 266 ? 31.771 45.224 29.915 0.50 19.03 266 ARG B N 1
ATOM 4592 N N B ARG B 1 266 ? 31.764 45.234 29.912 0.50 19.34 266 ARG B N 1
ATOM 4593 C CA A ARG B 1 266 ? 31.965 46.338 28.946 0.50 20.20 266 ARG B CA 1
ATOM 4594 C CA B ARG B 1 266 ? 31.923 46.335 28.928 0.50 20.68 266 ARG B CA 1
ATOM 4595 C C A ARG B 1 266 ? 31.547 45.872 27.534 0.50 18.50 266 ARG B C 1
ATOM 4596 C C B ARG B 1 266 ? 31.480 45.858 27.536 0.50 18.88 266 ARG B C 1
ATOM 4597 O O A ARG B 1 266 ? 30.954 46.668 26.787 0.50 19.04 266 ARG B O 1
ATOM 4598 O O B ARG B 1 266 ? 30.821 46.643 26.803 0.50 19.85 266 ARG B O 1
ATOM 4613 N N . LEU B 1 267 ? 31.826 44.638 27.161 1.00 17.75 267 LEU B N 1
ATOM 4614 C CA . LEU B 1 267 ? 31.382 44.089 25.861 1.00 18.03 267 LEU B CA 1
ATOM 4615 C C . LEU B 1 267 ? 29.849 44.162 25.798 1.00 19.04 267 LEU B C 1
ATOM 4616 O O . LEU B 1 267 ? 29.266 44.627 24.804 1.00 19.28 267 LEU B O 1
ATOM 4621 N N . CYS B 1 268 ? 29.182 43.665 26.836 1.00 18.41 268 CYS B N 1
ATOM 4622 C CA . CYS B 1 268 ? 27.704 43.660 26.847 1.00 18.35 268 CYS B CA 1
ATOM 4623 C C . CYS B 1 268 ? 27.204 45.104 26.727 1.00 18.38 268 CYS B C 1
ATOM 4624 O O . CYS B 1 268 ? 26.211 45.367 26.062 1.00 18.96 268 CYS B O 1
ATOM 4627 N N . GLN B 1 269 ? 27.767 46.036 27.493 1.00 19.18 269 GLN B N 1
ATOM 4628 C CA . GLN B 1 269 ? 27.326 47.441 27.465 1.00 20.12 269 GLN B CA 1
ATOM 4629 C C . GLN B 1 269 ? 27.532 48.073 26.074 1.00 19.66 269 GLN B C 1
ATOM 4630 O O . GLN B 1 269 ? 26.813 49.053 25.756 1.00 20.71 269 GLN B O 1
ATOM 4636 N N . ALA B 1 270 ? 28.499 47.585 25.326 1.00 19.80 270 ALA B N 1
ATOM 4637 C CA . ALA B 1 270 ? 28.787 48.030 23.941 1.00 20.75 270 ALA B CA 1
ATOM 4638 C C . ALA B 1 270 ? 27.891 47.324 22.914 1.00 22.50 270 ALA B C 1
ATOM 4639 O O . ALA B 1 270 ? 28.004 47.659 21.717 1.00 23.37 270 ALA B O 1
ATOM 4641 N N . GLY B 1 271 ? 26.973 46.449 23.320 1.00 21.78 271 GLY B N 1
ATOM 4642 C CA . GLY B 1 271 ? 26.041 45.801 22.381 1.00 22.01 271 GLY B CA 1
ATOM 4643 C C . GLY B 1 271 ? 26.614 44.581 21.662 1.00 21.09 271 GLY B C 1
ATOM 4644 O O . GLY B 1 271 ? 26.004 44.154 20.698 1.00 22.06 271 GLY B O 1
ATOM 4645 N N . VAL B 1 272 ? 27.660 44.006 22.173 1.00 19.43 272 VAL B N 1
ATOM 4646 C CA . VAL B 1 272 ? 28.307 42.747 21.686 1.00 18.96 272 VAL B CA 1
ATOM 4647 C C . VAL B 1 272 ? 27.522 41.565 22.287 1.00 20.35 272 VAL B C 1
ATOM 4648 O O . VAL B 1 272 ? 27.148 41.647 23.473 1.00 20.56 272 VAL B O 1
ATOM 4652 N N . ASP B 1 273 ? 27.230 40.534 21.497 1.00 19.91 273 ASP B N 1
ATOM 4653 C CA . ASP B 1 273 ? 26.691 39.261 22.025 1.00 20.76 273 ASP B CA 1
ATOM 4654 C C . ASP B 1 273 ? 27.788 38.540 22.802 1.00 18.35 273 ASP B C 1
ATOM 4655 O O . ASP B 1 273 ? 28.908 38.359 22.308 1.00 17.68 273 ASP B O 1
ATOM 4660 N N . VAL B 1 274 ? 27.480 38.127 24.043 1.00 18.23 274 VAL B N 1
ATOM 4661 C CA . VAL B 1 274 ? 28.491 37.547 24.947 1.00 16.95 274 VAL B CA 1
ATOM 4662 C C . VAL B 1 274 ? 27.878 36.358 25.706 1.00 17.59 274 VAL B C 1
ATOM 4663 O O . VAL B 1 274 ? 26.815 36.491 26.263 1.00 17.79 274 VAL B O 1
ATOM 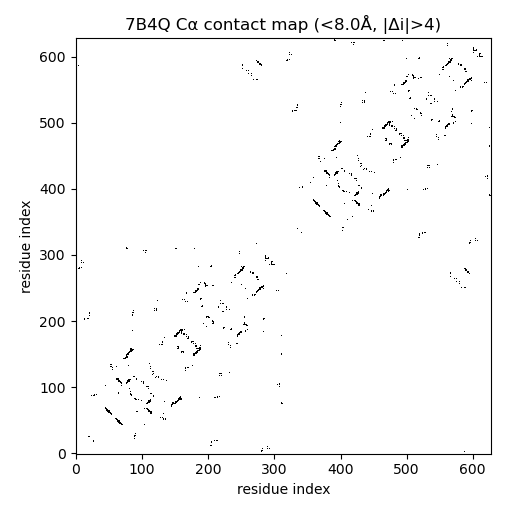4667 N N . GLU B 1 275 ? 28.606 35.258 25.762 1.00 16.70 275 GLU B N 1
ATOM 4668 C CA . GLU B 1 275 ? 28.371 34.173 26.744 1.00 16.99 275 GLU B CA 1
ATOM 4669 C C . GLU B 1 275 ? 29.578 34.154 27.667 1.00 16.91 275 GLU B C 1
ATOM 4670 O O . GLU B 1 275 ? 30.746 34.207 27.179 1.00 16.33 275 GLU B O 1
ATOM 4676 N N . PHE B 1 276 ? 29.348 34.067 28.993 1.00 17.18 276 PHE B N 1
ATOM 4677 C CA . PHE B 1 276 ? 30.456 34.051 29.971 1.00 17.54 276 PHE B CA 1
ATOM 4678 C C . PHE B 1 276 ? 30.137 33.050 31.062 1.00 17.14 276 PHE B C 1
ATOM 4679 O O . PHE B 1 276 ? 29.004 33.019 31.579 1.00 18.93 276 PHE B O 1
ATOM 4687 N N . HIS B 1 277 ? 31.127 32.251 31.440 1.00 16.34 277 HIS B N 1
ATOM 4688 C CA . HIS B 1 277 ? 30.985 31.293 32.545 1.00 17.28 277 HIS B CA 1
ATOM 4689 C C . HIS B 1 277 ? 32.099 31.461 33.554 1.00 17.91 277 HIS B C 1
ATOM 4690 O O . HIS B 1 277 ? 33.272 31.358 33.169 1.00 17.81 277 HIS B O 1
ATOM 4697 N N . LEU B 1 278 ? 31.710 31.691 34.809 1.00 18.87 278 LEU B N 1
ATOM 4698 C CA . LEU B 1 278 ? 32.641 31.697 35.959 1.00 18.69 278 LEU B CA 1
ATOM 4699 C C . LEU B 1 278 ? 32.487 30.351 36.651 1.00 19.74 278 LEU B C 1
ATOM 4700 O O . LEU B 1 278 ? 31.381 29.967 37.103 1.00 18.73 278 LEU B O 1
ATOM 4705 N N . TYR B 1 279 ? 33.601 29.628 36.809 1.00 20.02 279 TYR B N 1
ATOM 4706 C CA . TYR B 1 279 ? 33.612 28.315 37.466 1.00 21.73 279 TYR B CA 1
ATOM 4707 C C . TYR B 1 279 ? 34.143 28.385 38.889 1.00 23.37 279 TYR B C 1
ATOM 4708 O O . TYR B 1 279 ? 35.197 28.953 39.159 1.00 23.64 279 TYR B O 1
ATOM 4717 N N . PRO B 1 280 ? 33.442 27.763 39.834 1.00 23.69 280 PRO B N 1
ATOM 4718 C CA . PRO B 1 280 ? 33.851 27.775 41.216 1.00 25.90 280 PRO B CA 1
ATOM 4719 C C . PRO B 1 280 ? 35.023 26.822 41.480 1.00 25.82 280 PRO B C 1
ATOM 4720 O O . PRO B 1 280 ? 35.104 25.821 40.843 1.00 27.41 280 PRO B O 1
ATOM 4724 N N . GLY B 1 281 ? 35.837 27.164 42.471 1.00 27.10 281 GLY B N 1
ATOM 4725 C CA . GLY B 1 281 ? 36.855 26.250 42.994 1.00 27.33 281 GLY B CA 1
ATOM 4726 C C . GLY B 1 281 ? 37.966 25.950 42.001 1.00 27.28 281 GLY B C 1
ATOM 4727 O O . GLY B 1 281 ? 38.718 24.998 42.266 1.00 27.84 281 GLY B O 1
ATOM 4728 N N . ALA B 1 282 ? 38.080 26.712 40.943 1.00 25.93 282 ALA B N 1
ATOM 4729 C CA . ALA B 1 282 ? 38.912 26.397 39.770 1.00 25.16 282 ALA B CA 1
ATOM 4730 C C . ALA B 1 282 ? 39.989 27.460 39.592 1.00 26.19 282 ALA B C 1
ATOM 4731 O O . ALA B 1 282 ? 39.688 28.648 39.518 1.00 24.23 282 ALA B O 1
ATOM 4733 N N . TYR B 1 283 ? 41.243 26.992 39.435 1.00 25.82 283 TYR B N 1
ATOM 4734 C CA . TYR B 1 283 ? 42.406 27.880 39.203 1.00 25.13 283 TYR B CA 1
ATOM 4735 C C . TYR B 1 283 ? 42.732 27.930 37.711 1.00 24.50 283 TYR B C 1
ATOM 4736 O O . TYR B 1 283 ? 42.202 27.163 36.891 1.00 24.69 283 TYR B O 1
ATOM 4745 N N . HIS B 1 284 ? 43.644 28.816 37.345 1.00 24.38 284 HIS B N 1
ATOM 4746 C CA . HIS B 1 284 ? 44.062 29.053 35.945 1.00 24.31 284 HIS B CA 1
ATOM 4747 C C . HIS B 1 284 ? 44.506 27.761 35.246 1.00 25.15 284 HIS B C 1
ATOM 4748 O O . HIS B 1 284 ? 45.377 27.020 35.792 1.00 27.68 284 HIS B O 1
ATOM 4755 N N . GLY B 1 285 ? 43.947 27.469 34.064 1.00 25.20 285 GLY B N 1
ATOM 4756 C CA . GLY B 1 285 ? 44.359 26.267 33.304 1.00 26.38 285 GLY B CA 1
ATOM 4757 C C . GLY B 1 285 ? 43.821 24.990 33.903 1.00 26.91 285 GLY B C 1
ATOM 4758 O O . GLY B 1 285 ? 44.271 23.913 33.517 1.00 28.61 285 GLY B O 1
ATOM 4759 N N . PHE B 1 286 ? 42.812 25.062 34.780 1.00 25.11 286 PHE B N 1
ATOM 4760 C CA . PHE B 1 286 ? 42.345 23.860 35.487 1.00 26.24 286 PHE B CA 1
ATOM 4761 C C . PHE B 1 286 ? 41.992 22.762 34.482 1.00 26.07 286 PHE B C 1
ATOM 4762 O O . PHE B 1 286 ? 42.215 21.585 34.778 1.00 27.75 286 PHE B O 1
ATOM 4770 N N . GLU B 1 287 ? 41.329 23.134 33.395 1.00 25.55 287 GLU B N 1
ATOM 4771 C CA . GLU B 1 287 ? 40.663 22.117 32.522 1.00 26.69 287 GLU B CA 1
ATOM 4772 C C . GLU B 1 287 ? 41.700 21.431 31.626 1.00 28.76 287 GLU B C 1
ATOM 4773 O O . GLU B 1 287 ? 41.467 20.276 31.228 1.00 30.09 287 GLU B O 1
ATOM 4779 N N . THR B 1 288 ? 42.839 22.082 31.386 1.00 29.35 288 THR B N 1
ATOM 4780 C CA . THR B 1 288 ? 43.971 21.471 30.637 1.00 32.22 288 THR B CA 1
ATOM 4781 C C . THR B 1 288 ? 44.778 20.564 31.565 1.00 33.39 288 THR B C 1
ATOM 4782 O O . THR B 1 288 ? 45.193 19.470 31.149 1.00 34.46 288 THR B O 1
ATOM 4786 N N . LEU B 1 289 ? 44.994 20.969 32.805 1.00 31.56 289 LEU B N 1
ATOM 4787 C CA . LEU B 1 289 ? 45.830 20.244 33.775 1.00 33.40 289 LEU B CA 1
ATOM 4788 C C . LEU B 1 289 ? 45.065 19.032 34.363 1.00 33.33 289 LEU B C 1
ATOM 4789 O O . LEU B 1 289 ? 45.716 18.050 34.731 1.00 34.04 289 LEU B O 1
ATOM 4794 N N . ASN B 1 290 ? 43.721 19.099 34.453 1.00 31.53 290 ASN B N 1
ATOM 4795 C CA . ASN B 1 290 ? 42.887 18.095 35.168 1.00 32.62 290 ASN B CA 1
ATOM 4796 C C . ASN B 1 290 ? 41.791 17.564 34.252 1.00 34.17 290 ASN B C 1
ATOM 4797 O O . ASN B 1 290 ? 40.601 17.828 34.486 1.00 34.00 290 ASN B O 1
ATOM 4802 N N . PRO B 1 291 ? 42.142 16.856 33.154 1.00 35.43 291 PRO B N 1
ATOM 4803 C CA . PRO B 1 291 ? 41.146 16.390 32.177 1.00 34.91 291 PRO B CA 1
ATOM 4804 C C . PRO B 1 291 ? 40.086 15.443 32.777 1.00 35.87 291 PRO B C 1
ATOM 4805 O O . PRO B 1 291 ? 39.006 15.331 32.205 1.00 36.07 291 PRO B O 1
ATOM 4809 N N . ALA B 1 292 ? 40.378 14.770 33.894 1.00 35.08 292 ALA B N 1
ATOM 4810 C CA . ALA B 1 292 ? 39.466 13.802 34.519 1.00 36.58 292 ALA B CA 1
ATOM 4811 C C . ALA B 1 292 ? 38.400 14.514 35.374 1.00 35.16 292 ALA B C 1
ATOM 4812 O O . ALA B 1 292 ? 37.446 13.840 35.767 1.00 37.64 292 ALA B O 1
ATOM 4814 N N . ALA B 1 293 ? 38.619 15.749 35.785 1.00 32.79 293 ALA B N 1
ATOM 4815 C CA . ALA B 1 293 ? 37.737 16.438 36.757 1.00 32.31 293 ALA B CA 1
ATOM 4816 C C . ALA B 1 293 ? 36.383 16.761 36.119 1.00 31.36 293 ALA B C 1
ATOM 4817 O O . ALA B 1 293 ? 36.324 17.134 34.952 1.00 28.99 293 ALA B O 1
ATOM 4819 N N . ALA B 1 294 ? 35.301 16.596 36.870 1.00 32.75 294 ALA B N 1
ATOM 4820 C CA . ALA B 1 294 ? 33.949 16.912 36.332 1.00 32.74 294 ALA B CA 1
ATOM 4821 C C . ALA B 1 294 ? 33.873 18.365 35.868 1.00 30.52 294 ALA B C 1
ATOM 4822 O O . ALA B 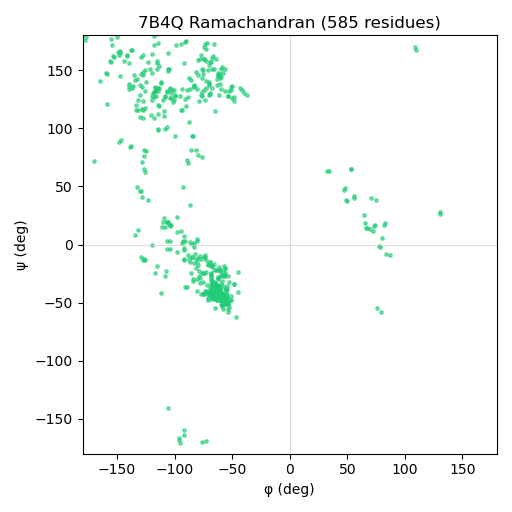1 294 ? 33.343 18.620 34.749 1.00 29.79 294 ALA B O 1
ATOM 4824 N N . VAL B 1 295 ? 34.406 19.324 36.624 1.00 28.88 295 VAL B N 1
ATOM 4825 C CA . VAL B 1 295 ? 34.332 20.757 36.239 1.00 28.06 295 VAL B CA 1
ATOM 4826 C C . VAL B 1 295 ? 35.147 20.999 34.956 1.00 25.80 295 VAL B C 1
ATOM 4827 O O . VAL B 1 295 ? 34.728 21.778 34.110 1.00 24.39 295 VAL B O 1
ATOM 4831 N N . SER B 1 296 ? 36.295 20.313 34.793 1.00 26.39 296 SER B N 1
ATOM 4832 C CA . SER B 1 296 ? 37.095 20.394 33.555 1.00 26.20 296 SER B CA 1
ATOM 4833 C C . SER B 1 296 ? 36.290 19.891 32.360 1.00 25.07 296 SER B C 1
ATOM 4834 O O . SER B 1 296 ? 36.315 20.526 31.330 1.00 25.29 296 SER B O 1
ATOM 4837 N N . GLN B 1 297 ? 35.638 18.757 32.501 1.00 27.74 297 GLN B N 1
ATOM 4838 C CA . GLN B 1 297 ? 34.915 18.165 31.356 1.00 29.09 297 GLN B CA 1
ATOM 4839 C C . GLN B 1 297 ? 33.725 19.058 30.981 1.00 27.62 297 GLN B C 1
ATOM 4840 O O . GLN B 1 297 ? 33.498 19.246 29.765 1.00 26.59 297 GLN B O 1
ATOM 4846 N N . ARG B 1 298 ? 33.064 19.671 31.969 1.00 28.23 298 ARG B N 1
ATOM 4847 C CA . ARG B 1 298 ? 31.953 20.619 31.707 1.00 28.62 298 ARG B CA 1
ATOM 4848 C C . ARG B 1 298 ? 32.497 21.829 30.962 1.00 25.96 298 ARG B C 1
ATOM 4849 O O . ARG B 1 298 ? 31.890 22.271 29.954 1.00 23.47 298 ARG B O 1
ATOM 4857 N N . ALA B 1 299 ? 33.633 22.389 31.416 1.00 23.93 299 ALA B N 1
ATOM 4858 C CA . ALA B 1 299 ? 34.200 23.609 30.858 1.00 23.66 299 ALA B CA 1
ATOM 4859 C C . ALA B 1 299 ? 34.630 23.368 29.407 1.00 22.21 299 ALA B C 1
ATOM 4860 O O . ALA B 1 299 ? 34.307 24.156 28.517 1.00 21.08 299 ALA B O 1
ATOM 4862 N N . LEU B 1 300 ? 35.320 22.251 29.174 1.00 23.17 300 LEU B N 1
ATOM 4863 C CA . LEU B 1 300 ? 35.824 21.918 27.815 1.00 24.37 300 LEU B CA 1
ATOM 4864 C C . LEU B 1 300 ? 34.645 21.684 26.883 1.00 23.84 300 LEU B C 1
ATOM 4865 O O . LEU B 1 300 ? 34.652 22.185 25.732 1.00 24.28 300 LEU B O 1
ATOM 4870 N N . ALA B 1 301 ? 33.668 20.923 27.313 1.00 24.77 301 ALA B N 1
ATOM 4871 C CA . ALA B 1 301 ? 32.509 20.622 26.444 1.00 26.41 301 ALA B CA 1
ATOM 4872 C C . ALA B 1 301 ? 31.799 21.930 26.099 1.00 25.45 301 ALA B C 1
ATOM 4873 O O . ALA B 1 301 ? 31.321 22.090 24.963 1.00 24.35 301 ALA B O 1
ATOM 4875 N N . GLU B 1 302 ? 31.723 22.867 27.055 1.00 24.12 302 GLU B N 1
ATOM 4876 C CA . GLU B 1 302 ? 30.977 24.125 26.786 1.00 22.88 302 GLU B CA 1
ATOM 4877 C C . GLU B 1 302 ? 31.729 24.976 25.777 1.00 21.87 302 GLU B C 1
ATOM 4878 O O . GLU B 1 302 ? 31.079 25.552 24.867 1.00 21.82 302 GLU B O 1
ATOM 4884 N N . TYR B 1 303 ? 33.059 25.122 25.889 1.00 21.16 303 TYR B N 1
ATOM 4885 C CA . TYR B 1 303 ? 33.741 26.033 24.943 1.00 20.90 303 TYR B CA 1
ATOM 4886 C C . TYR B 1 303 ? 33.987 25.349 23.596 1.00 22.71 303 TYR B C 1
ATOM 4887 O O . TYR B 1 303 ? 33.893 26.064 22.585 1.00 21.67 303 TYR B O 1
ATOM 4896 N N . VAL B 1 304 ? 34.167 24.042 23.540 1.00 22.86 304 VAL B N 1
ATOM 4897 C CA . VAL B 1 304 ? 34.130 23.334 22.240 1.00 23.96 304 VAL B CA 1
ATOM 4898 C C . VAL B 1 304 ? 32.730 23.516 21.615 1.00 25.75 304 VAL B C 1
ATOM 4899 O O . VAL B 1 304 ? 32.614 23.794 20.379 1.00 25.52 304 VAL B O 1
ATOM 4903 N N . GLY B 1 305 ? 31.670 23.378 22.427 1.00 24.79 305 GLY B N 1
ATOM 4904 C CA . GLY B 1 305 ? 30.305 23.562 21.943 1.00 24.17 305 GLY B CA 1
ATOM 4905 C C . GLY B 1 305 ? 30.087 24.970 21.433 1.00 22.23 305 GLY B C 1
ATOM 4906 O O . GLY B 1 305 ? 29.282 25.099 20.523 1.00 22.91 305 GLY B O 1
ATOM 4907 N N . ALA B 1 306 ? 30.690 26.012 22.029 1.00 22.60 306 ALA B N 1
ATOM 4908 C CA . ALA B 1 306 ? 30.536 27.414 21.568 1.00 22.02 306 ALA B CA 1
ATOM 4909 C C . ALA B 1 306 ? 31.115 27.539 20.165 1.00 23.30 306 ALA B C 1
ATOM 4910 O O . ALA B 1 306 ? 30.475 28.143 19.317 1.00 22.46 306 ALA B O 1
ATOM 4912 N N . VAL B 1 307 ? 32.330 27.010 19.953 1.00 23.09 307 VAL B N 1
ATOM 4913 C CA . VAL B 1 307 ? 32.950 26.987 18.597 1.00 22.83 307 VAL B CA 1
ATOM 4914 C C . VAL B 1 307 ? 31.970 26.333 17.624 1.00 23.77 307 VAL B C 1
ATOM 4915 O O . VAL B 1 307 ? 31.657 26.918 16.542 1.00 23.51 307 VAL B O 1
ATOM 4919 N N . LYS B 1 308 ? 31.456 25.163 17.974 1.00 24.02 308 LYS B N 1
ATOM 4920 C CA . LYS B 1 308 ? 30.561 24.423 17.075 1.00 25.63 308 LYS B CA 1
ATOM 4921 C C . LYS B 1 308 ? 29.324 25.279 16.764 1.00 25.89 308 LYS B C 1
ATOM 4922 O O . LYS B 1 308 ? 28.933 25.409 15.602 1.00 25.94 308 LYS B O 1
ATOM 4928 N N A HIS B 1 309 ? 28.659 25.777 17.817 0.50 25.56 309 HIS B N 1
ATOM 4929 N N B HIS B 1 309 ? 28.680 25.808 17.794 0.50 25.90 309 HIS B N 1
ATOM 4930 C CA A HIS B 1 309 ? 27.403 26.564 17.691 0.50 26.38 309 HIS B CA 1
ATOM 4931 C CA B HIS B 1 309 ? 27.375 26.479 17.600 0.50 26.97 309 HIS B CA 1
ATOM 4932 C C A HIS B 1 309 ? 27.630 27.814 16.838 0.50 25.54 309 HIS B C 1
ATOM 4933 C C B HIS B 1 309 ? 27.573 27.837 16.891 0.50 25.91 309 HIS B C 1
ATOM 4934 O O A HIS B 1 309 ? 26.879 28.033 15.856 0.50 27.56 309 HIS B O 1
ATOM 4935 O O B HIS B 1 309 ? 26.854 28.071 15.893 0.50 27.90 309 HIS B O 1
ATOM 4948 N N . VAL B 1 310 ? 28.535 28.673 17.278 1.00 24.33 310 VAL B N 1
ATOM 4949 C CA . VAL B 1 310 ? 28.652 30.019 16.681 1.00 24.61 310 VAL B CA 1
ATOM 4950 C C . VAL B 1 310 ? 29.216 29.894 15.251 1.00 25.80 310 VAL B C 1
ATOM 4951 O O . VAL B 1 310 ? 28.696 30.531 14.337 1.00 26.92 310 VAL B O 1
ATOM 4955 N N . LEU B 1 311 ? 30.210 29.043 15.016 1.00 25.24 311 LEU B N 1
ATOM 4956 C CA . LEU B 1 311 ? 30.807 28.993 13.653 1.00 25.94 311 LEU B CA 1
ATOM 4957 C C . LEU B 1 311 ? 29.791 28.414 12.658 1.00 28.09 311 LEU B C 1
ATOM 4958 O O . LEU B 1 311 ? 29.890 28.759 11.508 1.00 28.35 311 LEU B O 1
ATOM 4963 N N . ASN B 1 312 ? 28.830 27.571 13.076 1.00 28.14 312 ASN B N 1
ATOM 4964 C CA . ASN B 1 312 ? 27.894 26.849 12.170 1.00 30.74 312 ASN B CA 1
ATOM 4965 C C . ASN B 1 312 ? 26.488 27.462 12.153 1.00 31.93 312 ASN B C 1
ATOM 4966 O O . ASN B 1 312 ? 25.626 26.907 11.441 1.00 34.21 312 ASN B O 1
ATOM 4971 N N . ARG B 1 313 ? 26.220 28.559 12.841 1.00 33.32 313 ARG B N 1
ATOM 4972 C CA . ARG B 1 313 ? 24.796 28.979 12.973 1.00 38.01 313 ARG B CA 1
ATOM 4973 C C . ARG B 1 313 ? 24.316 29.630 11.673 1.00 43.78 313 ARG B C 1
ATOM 4974 O O . ARG B 1 313 ? 25.158 30.075 10.873 1.00 38.90 313 ARG B O 1
ATOM 4982 N N . GLU B 1 314 ? 22.989 29.737 11.512 1.00 53.26 314 GLU B N 1
ATOM 4983 C CA . GLU B 1 314 ? 22.310 30.652 10.543 1.00 58.87 314 GLU B CA 1
ATOM 4984 C C . GLU B 1 314 ? 22.371 29.982 9.175 1.00 64.99 314 GLU B C 1
ATOM 4985 O O . GLU B 1 314 ? 21.571 29.053 9.097 1.00 72.08 314 GLU B O 1
#

B-factor: mean 33.03, std 15.54, range [12.88, 123.78]

Nearest PDB structures (foldseek):
  7b4q-assembly1_B  TM=1.003E+00  e=1.798E-67  Sutcliffiella cohnii NBRC 15565
  4ou4-assembly1_A-2  TM=8.885E-01  e=1.647E-28  Pseudomonas sp. ECU1011
  4ob7-assembly1_A-2  TM=8.880E-01  e=3.495E-28  Pseudomonas sp. ECU1011
  6kmo-assembly1_B  TM=8.853E-01  e=2.103E-27  Enterobacter asburiae
  6kmo-assembly1_A  TM=8.850E-01  e=2.650E-27  Enterobacter asburiae

Radius of gyration: 25.63 Å; Cα contacts (8 Å, |Δi|>4): 1377; chains: 2; bounding box: 73×51×67 Å

Organism: NCBI:txid33932

Solvent-accessible surface area: 25887 Å² total; per-residue (Å²): 87,166,140,50,5,33,97,99,0,88,63,73,17,128,129,126,114,88,67,74,2,110,68,7,110,49,14,58,134,54,83,121,96,53,48,134,162,86,155,65,111,124,33,129,108,6,63,51,48,78,90,110,0,76,17,23,153,142,61,81,136,5,52,0,36,0,0,32,13,117,121,71,158,102,137,4,5,0,0,0,0,0,4,18,22,2,2,0,4,22,42,0,71,69,26,14,130,17,0,16,75,0,3,102,84,1,63,0,0,0,0,0,0,45,3,43,32,0,59,91,74,38,52,65,14,0,2,38,1,0,17,5,0,0,86,18,0,29,152,61,25,109,96,4,25,3,38,46,81,64,1,0,0,0,0,15,10,0,0,0,1,2,0,0,2,0,1,1,5,5,61,71,111,181,12,25,129,25,36,0,0,0,1,0,8,2,0,0,22,1,98,4,89,17,73,1,1,91,71,1,96,39,57,10,56,10,18,41,89,10,0,71,71,0,0,39,44,2,11,110,48,100,23,42,61,149,92,13,64,52,42,2,0,1,30,45,4,132,76,3,59,125,16,20,26,0,0,4,2,0,2,0,2,1,0,0,4,1,8,1,3,61,6,1,44,73,0,0,71,28,36,5,35,0,8,0,1,0,1,12,7,0,0,15,10,4,2,77,44,8,83,89,3,62,9,0,97,96,0,22,54,33,0,2,30,10,0,112,116,6,0,64,108,202,180,166,112,40,5,34,97,101,0,95,66,74,19,134,145,63,103,80,48,80,8,112,70,7,95,54,22,55,136,59,88,109,90,50,56,148,149,82,171,85,52,143,38,163,110,8,58,52,27,72,134,115,0,82,20,28,181,100,29,94,139,3,52,0,24,3,0,37,13,122,141,72,166,96,128,3,6,0,0,0,0,0,4,17,24,4,2,0,9,27,41,0,45,70,26,2,127,19,0,5,74,0,2,98,81,1,63,0,0,0,0,0,0,46,4,34,30,0,54,86,74,41,52,66,6,0,1,37,0,0,16,7,0,0,86,34,0,30,156,63,21,117,129,19,23,1,36,46,76,63,1,0,0,0,0,15,14,0,0,0,1,1,0,0,3,0,2,0,6,5,62,70,112,188,18,26,135,17,33,0,0,0,1,0,6,1,1,0,22,1,99,6,90,15,69,0,1,103,70,5,88,39,98,28,28,15,13,43,93,14,0,74,73,0,0,41,31,2,13,111,50,106,23,40,58,154,99,11,64,53,39,1,0,1,27,47,4,138,79,4,59,130,14,19,21,0,0,3,1,0,2,0,9,1,0,1,0,1,7,1,3,55,4,0,37,64,0,3,64,28,38,5,34,0,8,0,0,0,1,14,6,0,0,15,11,4,3,80,40,6,88,89,2,62,8,0,97,100,0,21,54,34,0,2,30,10,0,112,103,5,0,71,100,209

Foldseek 3Di:
DQVQADPLLRPLLVVDDFDDPPPLVVNQVVVVVVPVVPQDDPPVQKDKDKDFACFQPPDGTWIKIKIAGPDDDAAFFEEEEEEDDLQRHDAQSLCVVLLNLLCVLQVHMYIYTGFDGWLVDAPPRRLRRSLRSLQVCLVCSVVRSHDQQQYAYEYEECRLQSQLLNLVVCVVVVGRHHQETESALYLAALLLPDPLQQVQDDSQRDHNVSNPSSSCGNVVNCRNHPPADCSSHVLPDQQLAPGHAYEYEAEPNESSVVSVVVVQVNNVVNVHHYDYYYHGSHYGCSLVSSVPDPSSVVVSCVVSVVSNDRSPDD/DLVQADPLLPPLLVVPDFDDPPPLVVVQVVVVVVCVVDDQDDDPQKDKDKDWFQFDPVDGTWIKIKIAGPDDPAAFFEEEEEEDDLQRHDAQSVCVVLLNLLCVLQVYMYIYTGFDGWLVDAPPRRLRSSLRSLQVCLVCSVVVSYDQQQYAYEYEECRLQSQLLNLVVCVVVVGRDHQETESELYLAALLLDDPLQQVQDDSLRDHSVSNNSSSCGNVVNCRNHPPADCSSHVLPDQQLAPGHAYEYEAESNESSVVSLVSVQVSNVVNVHHYDYYYHTSHYGCSLVSRVPDPSSVVVSCVVSVVSNDRSPDD